Protein AF-0000000074739522 (afdb_homodimer)

Nearest PDB structures (foldseek):
  2hpv-assembly2_D  TM=8.134E-01  e=2.022E-13  Enterococcus faecalis
  3w78-assembly2_D  TM=8.156E-01  e=3.363E-12  Bacillus sp. B29
  6jxs-assembly1_A  TM=8.014E-01  e=1.495E-11  Bacillus smithii
  6jxs-assembly2_D  TM=8.134E-01  e=3.151E-11  Bacillus smithii
  6jxn-assembly1_A  TM=8.100E-01  e=7.892E-11  Bacillus smithii

Foldseek 3Di:
DDPFFAADDPDDDAAADQEEEEEEPDPDCPDLLNVLVVLQVVLLCVLCVPHHYHYDHLPPDPVSVVLLDDDVLLVVLRVCRRVVNHDPVSNVSLVSLLVLLSVLLRYLEYEYRAEDDPQAGPVSVVSNLVSRDTDHRQWHADPVGIAGPHGAQGAYEYRYQAPAPPPHHPHVVVVCVSCRNRRNNHYDYQHFYDCVPDVPVRNVSSNVCSNVSSVRNSPRSPPPPLLPLADLQFKLVNVLVNLVVVPQDPLLSVLCVVVRQTNVNLLPDDLVNCPDVVSVDDPVNSVSSVVVSVVSVVD/DDPFFAADDPDDDAAADQEEEEEEPDPDCPDLLNVLVVLQVVLLCVLCVPHHYHYDHLPPDPVSVVLLDDDVLLVVLRVCRRVVNHDPVSNVSLVSLLVLLSVLLRYQEYEYRAEDDPQAGPVSVVSNLVSRDTDHRQWHADPVGIAGPHGAQGAYEYRYQAPAPPPHHPHVVVCCVSCRNRRNNHYDYQHFYDCVPDVPVRNVSSNVCSNVSSVRNSPRSPPPPLQPLADLQFKLVNVLVNLVVVPQDPLLSVLCVVVRQTNVNLLPADLVNCPPVVSVDDPVNSVSSVVVSVVSVVD

InterPro domains:
  IPR003680 Flavodoxin-like fold [PF02525] (19-215)
  IPR029039 Flavoprotein-like superfamily [G3DSA:3.40.50.360] (18-219)
  IPR029039 Flavoprotein-like superfamily [SSF52218] (19-218)
  IPR050104 FMN-dependent NADH:quinone oxidoreductase, azoreductase type 1 [PTHR43741] (20-211)

pLDDT: mean 87.71, std 12.07, range [39.59, 98.8]

Organism: NCBI:txid2562239

Secondary structure (DSSP, 8-state):
--SS----SS--S----SEEEEEE-SS-TTSHHHHHHHHHHHHHHHH-TTSEEEEEETTT-HHHHHHT---HHHHHHHHHHHTT---HHHHHHHHHHHHHHHHHHT-SEEEEEE--BTTB--HHHHHHHHHH--BTTTEEEETTEEEETT-S--EEEEEESTTSS-S---HHHHHHHHHHHTT--EEEEEE---TTT-HHHHHHHHHHHHHHHHHHHHHHHHH--------TT--HHHHHHHHHHTT--HHHHHHHHHTT--HHHHHH--HHHHT-TTT---HHHHHHHHHHHHHHHT-/--SS----SS--S----SEEEEEE-SS-TTSHHHHHHHHHHHHHHHH-TTSEEEEEETTT-HHHHHHT---HHHHHHHHHHHTT---HHHHHHHHHHHHHHHHHHT-SEEEEEE--BTTB--HHHHHHHHHH--BTTTEEEETTEEEETT-S--EEEEEESTTSS-S---HHHHHHHHHHHTT--EEEEEE---TTT-HHHHHHHHHHHHHHHHHHHHHHHHHT-S-----TT--HHHHHHHHHHTT--HHHHHHHHHTT--HHHHHH--HHHHT-TTT---HHHHHHHHHHHHHHHT-

Sequence (598 aa):
MFSSELKFQTQGELCLGRHLLHVDASHGSESVIGQGALALFTEFAKLRPEVEVRHLRLWEDEELRARMEYSLRHVRAKMARMSQRGSEEDVQCFANIELLAAEIATARGLVISAPMWNYGVPWVLKQYFDAVLHPGLSFQEAEGGCRGLLGGGRPLVLLTSAGGGAQKDHLTPWVLDVGAMLGFDEPKVVAVAHLARDRDAALRSLEAAAAPAARHLAESGRSKEATEEPEPDCGYEELLPWLQSRGLGEEALDTLRAAKVGGEMFLGASAEDWENEELGLSEQEVRQLLRLQEEFRALMFSSELKFQTQGELCLGRHLLHVDASHGSESVIGQGALALFTEFAKLRPEVEVRHLRLWEDEELRARMEYSLRHVRAKMARMSQRGSEEDVQCFANIELLAAEIATARGLVISAPMWNYGVPWVLKQYFDAVLHPGLSFQEAEGGCRGLLGGGRPLVLLTSAGGGAQKDHLTPWVLDVGAMLGFDEPKVVAVAHLARDRDAALRSLEAAAAPAARHLAESGRSKEATEEPEPDCGYEELLPWLQSRGLGEEALDTLRAAKVGGEMFLGASAEDWENEELGLSEQEVRQLLRLQEEFRAL

Structure (mmCIF, N/CA/C/O backbone):
data_AF-0000000074739522-model_v1
#
loop_
_entity.id
_entity.type
_entity.pdbx_description
1 polymer 'Flavodoxin-like fold domain-containing protein'
#
loop_
_atom_site.group_PDB
_atom_site.id
_atom_site.type_symbol
_atom_site.label_atom_id
_atom_site.label_alt_id
_atom_site.label_comp_id
_atom_site.label_asym_id
_atom_site.label_entity_id
_atom_site.label_seq_id
_atom_site.pdbx_PDB_ins_code
_atom_site.Cartn_x
_atom_site.Cartn_y
_atom_site.Cartn_z
_atom_site.occupancy
_atom_site.B_iso_or_equiv
_atom_site.auth_seq_id
_atom_site.auth_comp_id
_atom_site.auth_asym_id
_atom_site.auth_atom_id
_atom_site.pdbx_PDB_model_num
ATOM 1 N N . MET A 1 1 ? 18.538 6.811 5.748 1 46.92 1 MET A N 1
ATOM 2 C CA . MET A 1 1 ? 18.315 8.252 5.822 1 46.92 1 MET A CA 1
ATOM 3 C C . MET A 1 1 ? 18.845 8.949 4.573 1 46.92 1 MET A C 1
ATOM 5 O O . MET A 1 1 ? 19.778 8.461 3.933 1 46.92 1 MET A O 1
ATOM 9 N N . PHE A 1 2 ? 18.046 9.793 4.047 1 59.61 2 PHE A N 1
ATOM 10 C CA . PHE A 1 2 ? 18.386 10.448 2.789 1 59.61 2 PHE A CA 1
ATOM 11 C C . PHE A 1 2 ? 19.481 11.487 2.999 1 59.61 2 PHE A C 1
ATOM 13 O O . PHE A 1 2 ? 19.523 12.152 4.036 1 59.61 2 PHE A O 1
ATOM 20 N N . SER A 1 3 ? 20.488 11.397 2.239 1 61.08 3 SER A N 1
ATOM 21 C CA . SER A 1 3 ? 21.611 12.326 2.314 1 61.08 3 SER A CA 1
ATOM 22 C C . SER A 1 3 ? 21.18 13.745 1.961 1 61.08 3 SER A C 1
ATOM 24 O O . SER A 1 3 ? 21.745 14.716 2.47 1 61.08 3 SER A O 1
ATOM 26 N N . SER A 1 4 ? 20.105 13.917 1.18 1 76.97 4 SER A N 1
ATOM 27 C CA . SER A 1 4 ? 19.618 15.218 0.735 1 76.97 4 SER A CA 1
ATOM 28 C C . SER A 1 4 ? 18.099 15.306 0.84 1 76.97 4 SER A C 1
ATOM 30 O O . SER A 1 4 ? 17.416 14.282 0.9 1 76.97 4 SER A O 1
ATOM 32 N N . GLU A 1 5 ? 17.693 16.54 1.056 1 84.18 5 GLU A N 1
ATOM 33 C CA . GLU A 1 5 ? 16.257 16.763 1.193 1 84.18 5 GLU A CA 1
ATOM 34 C C . GLU A 1 5 ? 15.741 17.715 0.117 1 84.18 5 GLU A C 1
ATOM 36 O O . GLU A 1 5 ? 16.488 18.559 -0.382 1 84.18 5 GLU A O 1
ATOM 41 N N . LEU A 1 6 ? 14.516 17.541 -0.202 1 87.27 6 LEU A N 1
ATOM 42 C CA . LEU A 1 6 ? 13.848 18.424 -1.152 1 87.27 6 LEU A CA 1
ATOM 43 C C . LEU A 1 6 ? 13.531 19.772 -0.512 1 87.27 6 LEU A C 1
ATOM 45 O O . LEU A 1 6 ? 13.523 19.894 0.715 1 87.27 6 LEU A O 1
ATOM 49 N N . LYS A 1 7 ? 13.361 20.762 -1.389 1 82.38 7 LYS A N 1
ATOM 50 C CA . LYS A 1 7 ? 12.871 22.067 -0.954 1 82.38 7 LYS A CA 1
ATOM 51 C C . LYS A 1 7 ? 11.658 22.5 -1.772 1 82.38 7 LYS A C 1
ATOM 53 O O . LYS A 1 7 ? 11.61 22.282 -2.984 1 82.38 7 LYS A O 1
ATOM 58 N N . PHE A 1 8 ? 10.749 23.122 -1.069 1 80.61 8 PHE A N 1
ATOM 59 C CA . PHE A 1 8 ? 9.616 23.699 -1.782 1 80.61 8 PHE A CA 1
ATOM 60 C C . PHE A 1 8 ? 10.079 24.777 -2.753 1 80.61 8 PHE A C 1
ATOM 62 O O . PHE A 1 8 ? 10.963 25.573 -2.43 1 80.61 8 PHE A O 1
ATOM 69 N N . GLN A 1 9 ? 9.531 24.782 -3.901 1 77.22 9 GLN A N 1
ATOM 70 C CA . GLN A 1 9 ? 9.903 25.808 -4.869 1 77.22 9 GLN A CA 1
ATOM 71 C C . GLN A 1 9 ? 8.931 26.983 -4.828 1 77.22 9 GLN A C 1
ATOM 73 O O . GLN A 1 9 ? 9.309 28.119 -5.118 1 77.22 9 GLN A O 1
ATOM 78 N N . THR A 1 10 ? 7.693 26.641 -4.624 1 66.89 10 THR A N 1
ATOM 79 C CA . THR A 1 10 ? 6.662 27.661 -4.774 1 66.89 10 THR A CA 1
ATOM 80 C C . THR A 1 10 ? 6.118 28.085 -3.413 1 66.89 10 THR A C 1
ATOM 82 O O . THR A 1 10 ? 5.313 29.014 -3.322 1 66.89 10 THR A O 1
ATOM 85 N N . GLN A 1 11 ? 6.645 27.315 -2.401 1 68.87 11 GLN A N 1
ATOM 86 C CA . GLN A 1 11 ? 6.063 27.597 -1.093 1 68.87 11 GLN A CA 1
ATOM 87 C C . GLN A 1 11 ? 7.105 28.177 -0.141 1 68.87 11 GLN A C 1
ATOM 89 O O . GLN A 1 11 ? 8.278 27.801 -0.193 1 68.87 11 GLN A O 1
ATOM 94 N N . GLY A 1 12 ? 6.813 29.217 0.41 1 66.65 12 GLY A N 1
ATOM 95 C CA . GLY A 1 12 ? 7.661 29.751 1.464 1 66.65 12 GLY A CA 1
ATOM 96 C C . GLY A 1 12 ? 7.704 28.87 2.698 1 66.65 12 GLY A C 1
ATOM 97 O O . GLY A 1 12 ? 7.555 27.65 2.602 1 66.65 12 GLY A O 1
ATOM 98 N N . GLU A 1 13 ? 8.002 29.349 3.835 1 71.63 13 GLU A N 1
ATOM 99 C CA . GLU A 1 13 ? 8.031 28.632 5.107 1 71.63 13 GLU A CA 1
ATOM 100 C C . GLU A 1 13 ? 6.648 28.104 5.474 1 71.63 13 GLU A C 1
ATOM 102 O O . GLU A 1 13 ? 5.656 28.832 5.39 1 71.63 13 GLU A O 1
ATOM 107 N N . LEU A 1 14 ? 6.626 26.9 5.762 1 84.73 14 LEU A N 1
ATOM 108 C CA . LEU A 1 14 ? 5.367 26.255 6.118 1 84.73 14 LEU A CA 1
ATOM 109 C C . LEU A 1 14 ? 4.943 26.634 7.533 1 84.73 14 LEU A C 1
ATOM 111 O O . LEU A 1 14 ? 5.787 26.793 8.417 1 84.73 14 LEU A O 1
ATOM 115 N N . CYS A 1 15 ? 3.692 26.904 7.706 1 85.23 15 CYS A N 1
ATOM 116 C CA . CYS A 1 15 ? 3.109 27.14 9.022 1 85.23 15 CYS A CA 1
ATOM 117 C C . CYS A 1 15 ? 1.896 26.247 9.249 1 85.23 15 CYS A C 1
ATOM 119 O O . CYS A 1 15 ? 1.277 25.777 8.292 1 85.23 15 CYS A O 1
ATOM 121 N N . LEU A 1 16 ? 1.691 26.039 10.515 1 87.91 16 LEU A N 1
ATOM 122 C CA . LEU A 1 16 ? 0.546 25.208 10.868 1 87.91 16 LEU A CA 1
ATOM 123 C C . LEU A 1 16 ? -0.759 25.864 10.429 1 87.91 16 LEU A C 1
ATOM 125 O O . LEU A 1 16 ? -0.98 27.049 10.687 1 87.91 16 LEU A O 1
ATOM 129 N N . GLY A 1 17 ? -1.541 25.116 9.692 1 85.31 17 GLY A N 1
ATOM 130 C CA . GLY A 1 17 ? -2.833 25.619 9.252 1 85.31 17 GLY A CA 1
ATOM 131 C C . GLY A 1 17 ? -3.935 25.408 10.272 1 85.31 17 GLY A C 1
ATOM 132 O O . GLY A 1 17 ? -3.677 24.951 11.388 1 85.31 17 GLY A O 1
ATOM 133 N N . ARG A 1 18 ? -5.124 25.835 9.902 1 86.56 18 ARG A N 1
ATOM 134 C CA . ARG A 1 18 ? -6.269 25.749 10.802 1 86.56 18 ARG A CA 1
ATOM 135 C C . ARG A 1 18 ? -7.221 24.638 10.373 1 86.56 18 ARG A C 1
ATOM 137 O O . ARG A 1 18 ? -8.3 24.481 10.948 1 86.56 18 ARG A O 1
ATOM 144 N N . HIS A 1 19 ? -6.774 23.885 9.471 1 93.54 19 HIS A N 1
ATOM 145 C CA . HIS A 1 19 ? -7.679 22.885 8.914 1 93.54 19 HIS A CA 1
ATOM 146 C C . HIS A 1 19 ? -7.377 21.498 9.472 1 93.54 19 HIS A C 1
ATOM 148 O O . HIS A 1 19 ? -6.243 21.215 9.862 1 93.54 19 HIS A O 1
ATOM 154 N N . LEU A 1 20 ? -8.416 20.752 9.547 1 96.89 20 LEU A N 1
ATOM 155 C CA . LEU A 1 20 ? -8.33 19.306 9.725 1 96.89 20 LEU A CA 1
ATOM 156 C C . LEU A 1 20 ? -8.368 18.59 8.379 1 96.89 20 LEU A C 1
ATOM 158 O O . LEU A 1 20 ? -9.188 18.919 7.519 1 96.89 20 LEU A O 1
ATOM 162 N N . LEU A 1 21 ? -7.451 17.683 8.168 1 98.43 21 LEU A N 1
ATOM 163 C CA . LEU A 1 21 ? -7.418 16.974 6.894 1 98.43 21 LEU A CA 1
ATOM 164 C C . LEU A 1 21 ? -8.003 15.573 7.037 1 98.43 21 LEU A C 1
ATOM 166 O O . LEU A 1 21 ? -7.615 14.822 7.934 1 98.43 21 LEU A O 1
ATOM 170 N N . HIS A 1 22 ? -8.973 15.271 6.26 1 98.73 22 HIS A N 1
ATOM 171 C CA . HIS A 1 22 ? -9.579 13.947 6.171 1 98.73 22 HIS A CA 1
ATOM 172 C C . HIS A 1 22 ? -9.172 13.24 4.883 1 98.73 22 HIS A C 1
ATOM 174 O O . HIS A 1 22 ? -9.564 13.656 3.79 1 98.73 22 HIS A O 1
ATOM 180 N N . VAL A 1 23 ? -8.354 12.251 4.989 1 98.78 23 VAL A N 1
ATOM 181 C CA . VAL A 1 23 ? -7.989 11.415 3.85 1 98.78 23 VAL A CA 1
ATOM 182 C C . VAL A 1 23 ? -8.898 10.189 3.796 1 98.78 23 VAL A C 1
ATOM 184 O O . VAL A 1 23 ? -8.757 9.268 4.604 1 98.78 23 VAL A O 1
ATOM 187 N N . ASP A 1 24 ? -9.756 10.177 2.819 1 98.41 24 ASP A N 1
ATOM 188 C CA . ASP A 1 24 ? -10.853 9.214 2.792 1 98.41 24 ASP A CA 1
ATOM 189 C C . ASP A 1 24 ? -10.62 8.145 1.727 1 98.41 24 ASP A C 1
ATOM 191 O O . ASP A 1 24 ? -10.752 8.413 0.531 1 98.41 24 ASP A O 1
ATOM 195 N N . ALA A 1 25 ? -10.285 6.956 2.175 1 98.1 25 ALA A N 1
ATOM 196 C CA . ALA A 1 25 ? -10.138 5.812 1.28 1 98.1 25 ALA A CA 1
ATOM 197 C C . ALA A 1 25 ? -11.28 4.817 1.47 1 98.1 25 ALA A C 1
ATOM 199 O O . ALA A 1 25 ? -11.157 3.645 1.107 1 98.1 25 ALA A O 1
ATOM 200 N N . SER A 1 26 ? -12.396 5.211 2.089 1 96.38 26 SER A N 1
ATOM 201 C CA . SER A 1 26 ? -13.553 4.344 2.286 1 96.38 26 SER A CA 1
ATOM 202 C C . SER A 1 26 ? -14.291 4.101 0.974 1 96.38 26 SER A C 1
ATOM 204 O O . SER A 1 26 ? -13.909 4.638 -0.068 1 96.38 26 SER A O 1
ATOM 206 N N . HIS A 1 27 ? -15.325 3.208 0.979 1 94.1 27 HIS A N 1
ATOM 207 C CA . HIS A 1 27 ? -16.117 2.888 -0.203 1 94.1 27 HIS A CA 1
ATOM 208 C C . HIS A 1 27 ? -17.25 3.891 -0.394 1 94.1 27 HIS A C 1
ATOM 210 O O . HIS A 1 27 ? -18.265 3.575 -1.02 1 94.1 27 HIS A O 1
ATOM 216 N N . GLY A 1 28 ? -17.134 5.058 0.264 1 91.7 28 GLY A N 1
ATOM 217 C CA . GLY A 1 28 ? -18.161 6.08 0.14 1 91.7 28 GLY A CA 1
ATOM 218 C C . GLY A 1 28 ? -18.955 6.285 1.416 1 91.7 28 GLY A C 1
ATOM 219 O O . GLY A 1 28 ? -18.751 5.573 2.402 1 91.7 28 GLY A O 1
ATOM 220 N N . SER A 1 29 ? -19.893 7.187 1.35 1 90.2 29 SER A N 1
ATOM 221 C CA . SER A 1 29 ? -20.603 7.659 2.534 1 90.2 29 SER A CA 1
ATOM 222 C C . SER A 1 29 ? -21.554 6.594 3.07 1 90.2 29 SER A C 1
ATOM 224 O O . SER A 1 29 ? -21.956 6.642 4.234 1 90.2 29 SER A O 1
ATOM 226 N N . GLU A 1 30 ? -21.843 5.63 2.249 1 89.14 30 GLU A N 1
ATOM 227 C CA . GLU A 1 30 ? -22.797 4.612 2.679 1 89.14 30 GLU A CA 1
ATOM 228 C C . GLU A 1 30 ? -22.083 3.403 3.276 1 89.14 30 GLU A C 1
ATOM 230 O O . GLU A 1 30 ? -22.717 2.544 3.893 1 89.14 30 GLU A O 1
ATOM 235 N N . SER A 1 31 ? -20.803 3.327 3.049 1 90.99 31 SER A N 1
ATOM 236 C CA . SER A 1 31 ? -20.044 2.23 3.639 1 90.99 31 SER A CA 1
ATOM 237 C C . SER A 1 31 ? -19.961 2.367 5.155 1 90.99 31 SER A C 1
ATOM 239 O O . SER A 1 31 ? -20.197 3.448 5.7 1 90.99 31 SER A O 1
ATOM 241 N N . VAL A 1 32 ? -19.663 1.327 5.838 1 91.55 32 VAL A N 1
ATOM 242 C CA . VAL A 1 32 ? -19.567 1.336 7.294 1 91.55 32 VAL A CA 1
ATOM 243 C C . VAL A 1 32 ? -18.513 2.349 7.737 1 91.55 32 VAL A C 1
ATOM 245 O O . VAL A 1 32 ? -18.767 3.173 8.619 1 91.55 32 VAL A O 1
ATOM 248 N N . ILE A 1 33 ? -17.363 2.334 7.118 1 93.51 33 ILE A N 1
ATOM 249 C CA . ILE A 1 33 ? -16.281 3.251 7.457 1 93.51 33 ILE A CA 1
ATOM 250 C C . ILE A 1 33 ? -16.69 4.681 7.115 1 93.51 33 ILE A C 1
ATOM 252 O O . ILE A 1 33 ? -16.419 5.611 7.88 1 93.51 33 ILE A O 1
ATOM 256 N N . GLY A 1 34 ? -17.356 4.867 5.955 1 94.56 34 GLY A N 1
ATOM 257 C CA . GLY A 1 34 ? -17.869 6.176 5.586 1 94.56 34 GLY A CA 1
ATOM 258 C C . GLY A 1 34 ? -18.864 6.731 6.587 1 94.56 34 GLY A C 1
ATOM 259 O O . GLY A 1 34 ? -18.822 7.917 6.921 1 94.56 34 GLY A O 1
ATOM 260 N N . GLN A 1 35 ? -19.71 5.898 7.076 1 94.04 35 GLN A N 1
ATOM 261 C CA . GLN A 1 35 ? -20.695 6.312 8.07 1 94.04 35 GLN A CA 1
ATOM 262 C C . GLN A 1 35 ? -20.026 6.663 9.395 1 94.04 35 GLN A C 1
ATOM 264 O O . GLN A 1 35 ? -20.465 7.577 10.096 1 94.04 35 GLN A O 1
ATOM 269 N N . GLY A 1 36 ? -19.017 5.892 9.707 1 94.55 36 GLY A N 1
ATOM 270 C CA . GLY A 1 36 ? -18.24 6.238 10.887 1 94.55 36 GLY A CA 1
ATOM 271 C C . GLY A 1 36 ? -17.606 7.614 10.801 1 94.55 36 GLY A C 1
ATOM 272 O O . GLY A 1 36 ? -17.622 8.372 11.773 1 94.55 36 GLY A O 1
ATOM 273 N N . ALA A 1 37 ? -17.099 7.911 9.654 1 96.74 37 ALA A N 1
ATOM 274 C CA . ALA A 1 37 ? -16.506 9.228 9.437 1 96.74 37 ALA A CA 1
ATOM 275 C C . ALA A 1 37 ? -17.554 10.33 9.567 1 96.74 37 ALA A C 1
ATOM 277 O O . ALA A 1 37 ? -17.305 11.361 10.196 1 96.74 37 ALA A O 1
ATOM 278 N N . LEU A 1 38 ? -18.697 10.107 8.976 1 96.16 38 LEU A N 1
ATOM 279 C CA . LEU A 1 38 ? -19.78 11.081 9.059 1 96.16 38 LEU A CA 1
ATOM 280 C C . LEU A 1 38 ? -20.163 11.347 10.511 1 96.16 38 LEU A C 1
ATOM 282 O O . LEU A 1 38 ? -20.343 12.5 10.908 1 96.16 38 LEU A O 1
ATOM 286 N N . ALA A 1 39 ? -20.264 10.282 11.297 1 96.63 39 ALA A N 1
ATOM 287 C CA . ALA A 1 39 ? -20.587 10.419 12.715 1 96.63 39 ALA A CA 1
ATOM 288 C C . ALA A 1 39 ? -19.511 11.214 13.448 1 96.63 39 ALA A C 1
ATOM 290 O O . ALA A 1 39 ? -19.821 12.097 14.251 1 96.63 39 ALA A O 1
ATOM 291 N N . LEU A 1 40 ? -18.275 10.896 13.17 1 97.6 40 LEU A N 1
ATOM 292 C CA . LEU A 1 40 ? -17.145 11.587 13.781 1 97.6 40 LEU A CA 1
ATOM 293 C C . LEU A 1 40 ? -17.2 13.083 13.488 1 97.6 40 LEU A C 1
ATOM 295 O O . LEU A 1 40 ? -17.085 13.903 14.401 1 97.6 40 LEU A O 1
ATOM 299 N N . PHE A 1 41 ? -17.4 13.457 12.253 1 97.52 41 PHE A N 1
ATOM 300 C CA . PHE A 1 41 ? -17.33 14.86 11.861 1 97.52 41 PHE A CA 1
ATOM 301 C C . PHE A 1 41 ? -18.566 15.616 12.333 1 97.52 41 PHE A C 1
ATOM 303 O O . PHE A 1 41 ? -18.506 16.822 12.58 1 97.52 41 PHE A O 1
ATOM 310 N N . THR A 1 42 ? -19.701 14.881 12.452 1 97.07 42 THR A N 1
ATOM 311 C CA . THR A 1 42 ? -20.879 15.487 13.064 1 97.07 42 THR A CA 1
ATOM 312 C C . THR A 1 42 ? -20.591 15.891 14.507 1 97.07 42 THR A C 1
ATOM 314 O O . THR A 1 42 ? -20.9 17.012 14.917 1 97.07 42 THR A O 1
ATOM 317 N N . GLU A 1 43 ? -19.979 15.017 15.271 1 97.19 43 GLU A N 1
ATOM 318 C CA . GLU A 1 43 ? -19.614 15.309 16.654 1 97.19 43 GLU A CA 1
ATOM 319 C C . GLU A 1 43 ? -18.542 16.393 16.724 1 97.19 43 GLU A C 1
ATOM 321 O O . GLU A 1 43 ? -18.597 17.273 17.586 1 97.19 43 GLU A O 1
ATOM 326 N N . PHE A 1 44 ? -17.558 16.351 15.845 1 97.11 44 PHE A N 1
ATOM 327 C CA . PHE A 1 44 ? -16.461 17.311 15.838 1 97.11 44 PHE A CA 1
ATOM 328 C C . PHE A 1 44 ? -16.975 18.719 15.561 1 97.11 44 PHE A C 1
ATOM 330 O O . PHE A 1 44 ? -16.504 19.686 16.163 1 97.11 44 PHE A O 1
ATOM 337 N N . ALA A 1 45 ? -17.904 18.851 14.646 1 96.11 45 ALA A N 1
ATOM 338 C CA . ALA A 1 45 ? -18.468 20.143 14.264 1 96.11 45 ALA A CA 1
ATOM 339 C C . ALA A 1 45 ? -19.145 20.82 15.452 1 96.11 45 ALA A C 1
ATOM 341 O O . ALA A 1 45 ? -19.204 22.05 15.523 1 96.11 45 ALA A O 1
ATOM 342 N N . LYS A 1 46 ? -19.607 20.032 16.403 1 95.76 46 LYS A N 1
ATOM 343 C CA . LYS A 1 46 ? -20.207 20.58 17.616 1 95.76 46 LYS A CA 1
ATOM 344 C C . LYS A 1 46 ? -19.142 21.164 18.54 1 95.76 46 LYS A C 1
ATOM 346 O O . LYS A 1 46 ? -19.395 22.142 19.246 1 95.76 46 LYS A O 1
ATOM 351 N N . LEU A 1 47 ? -18.016 20.565 18.523 1 93.45 47 LEU A N 1
ATOM 352 C CA . LEU A 1 47 ? -16.949 20.934 19.446 1 93.45 47 LEU A CA 1
ATOM 353 C C . LEU A 1 47 ? -16.127 22.094 18.893 1 93.45 47 LEU A C 1
ATOM 355 O O . LEU A 1 47 ? -15.708 22.977 19.643 1 93.45 47 LEU A O 1
ATOM 359 N N . ARG A 1 48 ? -15.858 22.032 17.593 1 93.1 48 ARG A N 1
ATOM 360 C CA . ARG A 1 48 ? -15.015 23.031 16.945 1 93.1 48 ARG A CA 1
ATOM 361 C C . ARG A 1 48 ? -15.629 23.496 15.629 1 93.1 48 ARG A C 1
ATOM 363 O O . ARG A 1 48 ? -15.081 23.237 14.556 1 93.1 48 ARG A O 1
ATOM 370 N N . PRO A 1 49 ? -16.664 24.258 15.661 1 92.3 49 PRO A N 1
ATOM 371 C CA . PRO A 1 49 ? -17.363 24.696 14.451 1 92.3 49 PRO A CA 1
ATOM 372 C C . PRO A 1 49 ? -16.513 25.619 13.58 1 92.3 49 PRO A C 1
ATOM 374 O O . PRO A 1 49 ? -16.791 25.779 12.389 1 92.3 49 PRO A O 1
ATOM 377 N N . GLU A 1 50 ? -15.438 26.175 14.118 1 90.3 50 GLU A N 1
ATOM 378 C CA . GLU A 1 50 ? -14.622 27.157 13.41 1 90.3 50 GLU A CA 1
ATOM 379 C C . GLU A 1 50 ? -13.55 26.476 12.564 1 90.3 50 GLU A C 1
ATOM 381 O O . GLU A 1 50 ? -12.936 27.11 11.702 1 90.3 50 GLU A O 1
ATOM 386 N N . VAL A 1 51 ? -13.311 25.23 12.833 1 92.08 51 VAL A N 1
ATOM 387 C CA . VAL A 1 51 ? -12.24 24.523 12.137 1 92.08 51 VAL A CA 1
ATOM 388 C C . VAL A 1 51 ? -12.767 23.951 10.823 1 92.08 51 VAL A C 1
ATOM 390 O O . VAL A 1 51 ? -13.793 23.267 10.804 1 92.08 51 VAL A O 1
ATOM 393 N N . GLU A 1 52 ? -12.116 24.24 9.813 1 94.45 52 GLU A N 1
ATOM 394 C CA . GLU A 1 52 ? -12.468 23.714 8.498 1 94.45 52 GLU A CA 1
ATOM 395 C C . GLU A 1 52 ? -11.96 22.286 8.32 1 94.45 52 GLU A C 1
ATOM 397 O O . GLU A 1 52 ? -10.804 21.99 8.631 1 94.45 52 GLU A O 1
ATOM 402 N N . VAL A 1 53 ? -12.837 21.456 7.838 1 97.18 53 VAL A N 1
ATOM 403 C CA . VAL A 1 53 ? -12.432 20.097 7.492 1 97.18 53 VAL A CA 1
ATOM 404 C C . VAL A 1 53 ? -12.26 19.979 5.979 1 97.18 53 VAL A C 1
ATOM 406 O O . VAL A 1 53 ? -13.194 20.247 5.219 1 97.18 53 VAL A O 1
ATOM 409 N N . ARG A 1 54 ? -11.126 19.659 5.536 1 97.61 54 ARG A N 1
ATOM 410 C CA . ARG A 1 54 ? -10.863 19.405 4.123 1 97.61 54 ARG A CA 1
ATOM 411 C C . ARG A 1 54 ? -10.888 17.91 3.822 1 97.61 54 ARG A C 1
ATOM 413 O O . ARG A 1 54 ? -10.101 17.145 4.383 1 97.61 54 ARG A O 1
ATOM 420 N N . HIS A 1 55 ? -11.809 17.564 2.984 1 97.63 55 HIS A N 1
ATOM 421 C CA . HIS A 1 55 ? -12.002 16.158 2.65 1 97.63 55 HIS A CA 1
ATOM 422 C C . HIS A 1 55 ? -11.289 15.797 1.351 1 97.63 55 HIS A C 1
ATOM 424 O O . HIS A 1 55 ? -11.561 16.39 0.304 1 97.63 55 HIS A O 1
ATOM 430 N N . LEU A 1 56 ? -10.354 14.922 1.404 1 98.17 56 LEU A N 1
ATOM 431 C CA . LEU A 1 56 ? -9.747 14.322 0.221 1 98.17 56 LEU A CA 1
ATOM 432 C C . LEU A 1 56 ? -10.37 12.963 -0.079 1 98.17 56 LEU A C 1
ATOM 434 O O . LEU A 1 56 ? -10.065 11.973 0.591 1 98.17 56 LEU A O 1
ATOM 438 N N . ARG A 1 57 ? -11.228 12.935 -1.019 1 97.46 57 ARG A N 1
ATOM 439 C CA . ARG A 1 57 ? -11.889 11.698 -1.422 1 97.46 57 ARG A CA 1
ATOM 440 C C . ARG A 1 57 ? -11.083 10.969 -2.492 1 97.46 57 ARG A C 1
ATOM 442 O O . ARG A 1 57 ? -11.191 11.282 -3.679 1 97.46 57 ARG A O 1
ATOM 449 N N . LEU A 1 58 ? -10.387 9.932 -2.17 1 98.05 58 LEU A N 1
ATOM 450 C CA . LEU A 1 58 ? -9.321 9.375 -2.995 1 98.05 58 LEU A CA 1
ATOM 451 C C . LEU A 1 58 ? -9.895 8.625 -4.192 1 98.05 58 LEU A C 1
ATOM 453 O O . LEU A 1 58 ? -9.237 8.503 -5.228 1 98.05 58 LEU A O 1
ATOM 457 N N . TRP A 1 59 ? -11.095 8.098 -4.054 1 97.04 59 TRP A N 1
ATOM 458 C CA . TRP A 1 59 ? -11.674 7.318 -5.143 1 97.04 59 TRP A CA 1
ATOM 459 C C . TRP A 1 59 ? -12.465 8.211 -6.093 1 97.04 59 TRP A C 1
ATOM 461 O O . TRP A 1 59 ? -12.398 8.044 -7.313 1 97.04 59 TRP A O 1
ATOM 471 N N . GLU A 1 60 ? -13.171 9.178 -5.574 1 92.89 60 GLU A N 1
ATOM 472 C CA . GLU A 1 60 ? -14.237 9.847 -6.314 1 92.89 60 GLU A CA 1
ATOM 473 C C . GLU A 1 60 ? -13.75 11.161 -6.917 1 92.89 60 GLU A C 1
ATOM 475 O O . GLU A 1 60 ? -14.352 11.679 -7.859 1 92.89 60 GLU A O 1
ATOM 480 N N . ASP A 1 61 ? -12.707 11.681 -6.379 1 95.49 61 ASP A N 1
ATOM 481 C CA . ASP A 1 61 ? -12.2 12.976 -6.82 1 95.49 61 ASP A CA 1
ATOM 482 C C . ASP A 1 61 ? -11.172 12.812 -7.937 1 95.49 61 ASP A C 1
ATOM 484 O O . ASP A 1 61 ? -9.985 12.616 -7.671 1 95.49 61 ASP A O 1
ATOM 488 N N . GLU A 1 62 ? -11.566 13.026 -9.123 1 94.25 62 GLU A N 1
ATOM 489 C CA . GLU A 1 62 ? -10.72 12.8 -10.291 1 94.25 62 GLU A CA 1
ATOM 490 C C . GLU A 1 62 ? -9.573 13.805 -10.344 1 94.25 62 GLU A C 1
ATOM 492 O O . GLU A 1 62 ? -8.466 13.469 -10.771 1 94.25 62 GLU A O 1
ATOM 497 N N . GLU A 1 63 ? -9.879 14.989 -9.977 1 96.48 63 GLU A N 1
ATOM 498 C CA . GLU A 1 63 ? -8.826 16 -9.952 1 96.48 63 GLU A CA 1
ATOM 499 C C . GLU A 1 63 ? -7.746 15.646 -8.934 1 96.48 63 GLU A C 1
ATOM 501 O O . GLU A 1 63 ? -6.553 15.776 -9.216 1 96.48 63 GLU A O 1
ATOM 506 N N . LEU A 1 64 ? -8.177 15.221 -7.808 1 97.47 64 LEU A N 1
ATOM 507 C CA . LEU A 1 64 ? -7.225 14.787 -6.791 1 97.47 64 LEU A CA 1
ATOM 508 C C . LEU A 1 64 ? -6.389 13.615 -7.294 1 97.47 64 LEU A C 1
ATOM 510 O O . LEU A 1 64 ? -5.171 13.588 -7.102 1 97.47 64 LEU A O 1
ATOM 514 N N . ARG A 1 65 ? -6.999 12.686 -7.96 1 95.93 65 ARG A N 1
ATOM 515 C CA . ARG A 1 65 ? -6.308 11.511 -8.482 1 95.93 65 ARG A CA 1
ATOM 516 C C . ARG A 1 65 ? -5.228 11.911 -9.481 1 95.93 65 ARG A C 1
ATOM 518 O O . ARG A 1 65 ? -4.138 11.335 -9.488 1 95.93 65 ARG A O 1
ATOM 525 N N . ALA A 1 66 ? -5.566 12.844 -10.235 1 95.91 66 ALA A N 1
ATOM 526 C CA . ALA A 1 66 ? -4.587 13.343 -11.198 1 95.91 66 ALA A CA 1
ATOM 527 C C . ALA A 1 66 ? -3.414 14.014 -10.49 1 95.91 66 ALA A C 1
ATOM 529 O O . ALA A 1 66 ? -2.257 13.821 -10.871 1 95.91 66 ALA A O 1
ATOM 530 N N . ARG A 1 67 ? -3.693 14.712 -9.456 1 96.34 67 ARG A N 1
ATOM 531 C CA . ARG A 1 67 ? -2.666 15.451 -8.728 1 96.34 67 ARG A CA 1
ATOM 532 C C . ARG A 1 67 ? -1.763 14.504 -7.945 1 96.34 67 ARG A C 1
ATOM 534 O O . ARG A 1 67 ? -0.603 14.825 -7.677 1 96.34 67 ARG A O 1
ATOM 541 N N . MET A 1 68 ? -2.301 13.361 -7.577 1 96.42 68 MET A N 1
ATOM 542 C CA . MET A 1 68 ? -1.506 12.481 -6.726 1 96.42 68 MET A CA 1
ATOM 543 C C . MET A 1 68 ? -0.765 11.441 -7.56 1 96.42 68 MET A C 1
ATOM 545 O O . MET A 1 68 ? -0.211 10.483 -7.016 1 96.42 68 MET A O 1
ATOM 549 N N . GLU A 1 69 ? -0.826 11.591 -8.895 1 95.45 69 GLU A N 1
ATOM 550 C CA . GLU A 1 69 ? -0.028 10.7 -9.732 1 95.45 69 GLU A CA 1
ATOM 551 C C . GLU A 1 69 ? 1.427 10.666 -9.273 1 95.45 69 GLU A C 1
ATOM 553 O O . GLU A 1 69 ? 2.034 11.714 -9.041 1 95.45 69 GLU A O 1
ATOM 558 N N . TYR A 1 70 ? 2.005 9.511 -9.171 1 96.85 70 TYR A N 1
ATOM 559 C CA . TYR A 1 70 ? 3.381 9.325 -8.727 1 96.85 70 TYR A CA 1
ATOM 560 C C . TYR A 1 70 ? 4.004 8.095 -9.376 1 96.85 70 TYR A C 1
ATOM 562 O O . TYR A 1 70 ? 3.686 6.962 -9.006 1 96.85 70 TYR A O 1
ATOM 570 N N . SER A 1 71 ? 4.881 8.295 -10.303 1 96.11 71 SER A N 1
ATOM 571 C CA . SER A 1 71 ? 5.527 7.245 -11.084 1 96.11 71 SER A CA 1
ATOM 572 C C . SER A 1 71 ? 7.046 7.355 -11.008 1 96.11 71 SER A C 1
ATOM 574 O O . SER A 1 71 ? 7.578 8.159 -10.239 1 96.11 71 SER A O 1
ATOM 576 N N . LEU A 1 72 ? 7.727 6.526 -11.76 1 96 72 LEU A N 1
ATOM 577 C CA . LEU A 1 72 ? 9.185 6.572 -11.792 1 96 72 LEU A CA 1
ATOM 578 C C . LEU A 1 72 ? 9.675 7.902 -12.355 1 96 72 LEU A C 1
ATOM 580 O O . LEU A 1 72 ? 10.783 8.343 -12.041 1 96 72 LEU A O 1
ATOM 584 N N . ARG A 1 73 ? 8.794 8.512 -13.179 1 95.16 73 ARG A N 1
ATOM 585 C CA . ARG A 1 73 ? 9.124 9.854 -13.647 1 95.16 73 ARG A CA 1
ATOM 586 C C . ARG A 1 73 ? 9.269 10.821 -12.477 1 95.16 73 ARG A C 1
ATOM 588 O O . ARG A 1 73 ? 10.203 11.626 -12.441 1 95.16 73 ARG A O 1
ATOM 595 N N . HIS A 1 74 ? 8.371 10.715 -11.547 1 96.28 74 HIS A N 1
ATOM 596 C CA . HIS A 1 74 ? 8.414 11.56 -10.36 1 96.28 74 HIS A CA 1
ATOM 597 C C . HIS A 1 74 ? 9.608 11.211 -9.478 1 96.28 74 HIS A C 1
ATOM 599 O O . HIS A 1 74 ? 10.247 12.1 -8.911 1 96.28 74 HIS A O 1
ATOM 605 N N . VAL A 1 75 ? 9.889 9.933 -9.369 1 94.8 75 VAL A N 1
ATOM 606 C CA . VAL A 1 75 ? 11.043 9.487 -8.594 1 94.8 75 VAL A CA 1
ATOM 607 C C . VAL A 1 75 ? 12.321 10.08 -9.183 1 94.8 75 VAL A C 1
ATOM 609 O O . VAL A 1 75 ? 13.165 10.602 -8.451 1 94.8 75 VAL A O 1
ATOM 612 N N . ARG A 1 76 ? 12.435 10.005 -10.467 1 92.62 76 ARG A N 1
ATOM 613 C CA . ARG A 1 76 ? 13.611 10.546 -11.14 1 92.62 76 ARG A CA 1
ATOM 614 C C . ARG A 1 76 ? 13.712 12.054 -10.94 1 92.62 76 ARG A C 1
ATOM 616 O O . ARG A 1 76 ? 14.796 12.581 -10.682 1 92.62 76 ARG A O 1
ATOM 623 N N . ALA A 1 77 ? 12.585 12.687 -11.096 1 93.7 77 ALA A N 1
ATOM 624 C CA . ALA A 1 77 ? 12.554 14.131 -10.88 1 93.7 77 ALA A CA 1
ATOM 625 C C . ALA A 1 77 ? 12.984 14.482 -9.458 1 93.7 77 ALA A C 1
ATOM 627 O O . ALA A 1 77 ? 13.749 15.427 -9.25 1 93.7 77 ALA A O 1
ATOM 628 N N . LYS A 1 78 ? 12.493 13.748 -8.523 1 93.11 78 LYS A N 1
ATOM 629 C CA . LYS A 1 78 ? 12.856 13.93 -7.121 1 93.11 78 LYS A CA 1
ATOM 630 C C . LYS A 1 78 ? 14.361 13.779 -6.919 1 93.11 78 LYS A C 1
ATOM 632 O O . LYS A 1 78 ? 14.994 14.618 -6.274 1 93.11 78 LYS A O 1
ATOM 637 N N . MET A 1 79 ? 14.876 12.717 -7.435 1 89.77 79 MET A N 1
ATOM 638 C CA . MET A 1 79 ? 16.302 12.442 -7.283 1 89.77 79 MET A CA 1
ATOM 639 C C . MET A 1 79 ? 17.14 13.541 -7.929 1 89.77 79 MET A C 1
ATOM 641 O O . MET A 1 79 ? 18.169 13.944 -7.384 1 89.77 79 MET A O 1
ATOM 645 N N . ALA A 1 80 ? 16.686 13.974 -9.05 1 91.54 80 ALA A N 1
ATOM 646 C CA . ALA A 1 80 ? 17.382 15.063 -9.731 1 91.54 80 ALA A CA 1
ATOM 647 C C . ALA A 1 80 ? 17.367 16.336 -8.89 1 91.54 80 ALA A C 1
ATOM 649 O O . ALA A 1 80 ? 18.389 17.013 -8.759 1 91.54 80 ALA A O 1
ATOM 650 N N . ARG A 1 81 ? 16.291 16.582 -8.334 1 89.89 81 ARG A N 1
ATOM 651 C CA . ARG A 1 81 ? 16.148 17.785 -7.52 1 89.89 81 ARG A CA 1
ATOM 652 C C . ARG A 1 81 ? 16.972 17.682 -6.241 1 89.89 81 ARG A C 1
ATOM 654 O O . ARG A 1 81 ? 17.59 18.659 -5.814 1 89.89 81 ARG A O 1
ATOM 661 N N . MET A 1 82 ? 16.996 16.555 -5.697 1 87.84 82 MET A N 1
ATOM 662 C CA . MET A 1 82 ? 17.742 16.328 -4.463 1 87.84 82 MET A CA 1
ATOM 663 C C . MET A 1 82 ? 19.244 16.431 -4.708 1 87.84 82 MET A C 1
ATOM 665 O O . MET A 1 82 ? 20.001 16.792 -3.805 1 87.84 82 MET A O 1
ATOM 669 N N . SER A 1 83 ? 19.641 16.084 -5.895 1 85.92 83 SER A N 1
ATOM 670 C CA . SER A 1 83 ? 21.056 16.166 -6.242 1 85.92 83 SER A CA 1
ATOM 671 C C . SER A 1 83 ? 21.408 17.537 -6.808 1 85.92 83 SER A C 1
ATOM 673 O O . SER A 1 83 ? 22.501 17.731 -7.346 1 85.92 83 SER A O 1
ATOM 675 N N . GLN A 1 84 ? 20.49 18.476 -6.801 1 81.88 84 GLN A N 1
ATOM 676 C CA . GLN A 1 84 ? 20.655 19.847 -7.273 1 81.88 84 GLN A CA 1
ATOM 677 C C . GLN A 1 84 ? 20.902 19.885 -8.779 1 81.88 84 GLN A C 1
ATOM 679 O O . GLN A 1 84 ? 21.657 20.727 -9.268 1 81.88 84 GLN A O 1
ATOM 684 N N . ARG A 1 85 ? 20.43 19.034 -9.428 1 83.83 85 ARG A N 1
ATOM 685 C CA . ARG A 1 85 ? 20.547 18.963 -10.881 1 83.83 85 ARG A CA 1
ATOM 686 C C . ARG A 1 85 ? 19.174 19.013 -11.544 1 83.83 85 ARG A C 1
ATOM 688 O O . ARG A 1 85 ? 19.026 18.633 -12.707 1 83.83 85 ARG A O 1
ATOM 695 N N . GLY A 1 86 ? 18.247 19.432 -10.806 1 84.81 86 GLY A N 1
ATOM 696 C CA . GLY A 1 86 ? 16.889 19.401 -11.326 1 84.81 86 GLY A CA 1
ATOM 697 C C . GLY A 1 86 ? 16.627 20.466 -12.374 1 84.81 86 GLY A C 1
ATOM 698 O O . GLY A 1 86 ? 17.074 21.607 -12.233 1 84.81 86 GLY A O 1
ATOM 699 N N . SER A 1 87 ? 16.001 20.098 -13.437 1 91.62 87 SER A N 1
ATOM 700 C CA . SER A 1 87 ? 15.568 21.003 -14.496 1 91.62 87 SER A CA 1
ATOM 701 C C . SER A 1 87 ? 14.218 21.633 -14.167 1 91.62 87 SER A C 1
ATOM 703 O O . SER A 1 87 ? 13.595 21.289 -13.161 1 91.62 87 SER A O 1
ATOM 705 N N . GLU A 1 88 ? 13.811 22.534 -14.982 1 91.33 88 GLU A N 1
ATOM 706 C CA . GLU A 1 88 ? 12.485 23.13 -14.85 1 91.33 88 GLU A CA 1
ATOM 707 C C . GLU A 1 88 ? 11.389 22.083 -15.026 1 91.33 88 GLU A C 1
ATOM 709 O O . GLU A 1 88 ? 10.345 22.154 -14.374 1 91.33 88 GLU A O 1
ATOM 714 N N . GLU A 1 89 ? 11.665 21.185 -15.876 1 93.42 89 GLU A N 1
ATOM 715 C CA . GLU A 1 89 ? 10.719 20.095 -16.092 1 93.42 89 GLU A CA 1
ATOM 716 C C . GLU A 1 89 ? 10.554 19.249 -14.833 1 93.42 89 GLU A C 1
ATOM 718 O O . GLU A 1 89 ? 9.452 18.788 -14.528 1 93.42 89 GLU A O 1
ATOM 723 N N . ASP A 1 90 ? 11.631 19.009 -14.115 1 92.67 90 ASP A N 1
ATOM 724 C CA . ASP A 1 90 ? 11.579 18.258 -12.864 1 92.67 90 ASP A CA 1
ATOM 725 C C . ASP A 1 90 ? 10.734 18.986 -11.821 1 92.67 90 ASP A C 1
ATOM 727 O O . ASP A 1 90 ? 9.97 18.358 -11.086 1 92.67 90 ASP A O 1
ATOM 731 N N . VAL A 1 91 ? 10.888 20.279 -11.861 1 90.5 91 VAL A N 1
ATOM 732 C CA . VAL A 1 91 ? 10.135 21.103 -10.921 1 90.5 91 VAL A CA 1
ATOM 733 C C . VAL A 1 91 ? 8.646 21.035 -11.251 1 90.5 91 VAL A C 1
ATOM 735 O O . VAL A 1 91 ? 7.814 20.849 -10.36 1 90.5 91 VAL A O 1
ATOM 738 N N . GLN A 1 92 ? 8.33 21.137 -12.458 1 92.52 92 GLN A N 1
ATOM 739 C CA . GLN A 1 92 ? 6.942 21.094 -12.903 1 92.52 92 GLN A CA 1
ATOM 740 C C . GLN A 1 92 ? 6.316 19.73 -12.625 1 92.52 92 GLN A C 1
ATOM 742 O O . GLN A 1 92 ? 5.138 19.642 -12.271 1 92.52 92 GLN A O 1
ATOM 747 N N . CYS A 1 93 ? 7.126 18.727 -12.75 1 92.63 93 CYS A N 1
ATOM 748 C CA . CYS A 1 93 ? 6.679 17.36 -12.51 1 92.63 93 CYS A CA 1
ATOM 749 C C . CYS A 1 93 ? 6.241 17.176 -11.061 1 92.63 93 CYS A C 1
ATOM 751 O O . CYS A 1 93 ? 5.32 16.408 -10.78 1 92.63 93 CYS A O 1
ATOM 753 N N . PHE A 1 94 ? 6.783 17.988 -10.175 1 92.37 94 PHE A N 1
ATOM 754 C CA . PHE A 1 94 ? 6.565 17.786 -8.748 1 92.37 94 PHE A CA 1
ATOM 755 C C . PHE A 1 94 ? 5.623 18.845 -8.189 1 92.37 94 PHE A C 1
ATOM 757 O O . PHE A 1 94 ? 5.314 18.841 -6.995 1 92.37 94 PHE A O 1
ATOM 764 N N . ALA A 1 95 ? 5.143 19.731 -8.97 1 92.49 95 ALA A N 1
ATOM 765 C CA . ALA A 1 95 ? 4.374 20.887 -8.517 1 92.49 95 ALA A CA 1
ATOM 766 C C . ALA A 1 95 ? 3.125 20.452 -7.756 1 92.49 95 ALA A C 1
ATOM 768 O O . ALA A 1 95 ? 2.845 20.959 -6.667 1 92.49 95 ALA A O 1
ATOM 769 N N . ASN A 1 96 ? 2.385 19.529 -8.346 1 94.74 96 ASN A N 1
ATOM 770 C CA . ASN A 1 96 ? 1.173 19.041 -7.695 1 94.74 96 ASN A CA 1
ATOM 771 C C . ASN A 1 96 ? 1.491 18.317 -6.39 1 94.74 96 ASN A C 1
ATOM 773 O O . ASN A 1 96 ? 0.751 18.438 -5.412 1 94.74 96 ASN A O 1
ATOM 777 N N . ILE A 1 97 ? 2.586 17.578 -6.386 1 95.63 97 ILE A N 1
ATOM 778 C CA . ILE A 1 97 ? 3.015 16.839 -5.204 1 95.63 97 ILE A CA 1
ATOM 779 C C . ILE A 1 97 ? 3.374 17.815 -4.087 1 95.63 97 ILE A C 1
ATOM 781 O O . ILE A 1 97 ? 3.018 17.598 -2.926 1 95.63 97 ILE A O 1
ATOM 785 N N . GLU A 1 98 ? 4 18.907 -4.426 1 94.27 98 GLU A N 1
ATOM 786 C CA . GLU A 1 98 ? 4.355 19.913 -3.43 1 94.27 98 GLU A CA 1
ATOM 787 C C . GLU A 1 98 ? 3.111 20.499 -2.768 1 94.27 98 GLU A C 1
ATOM 789 O O . GLU A 1 98 ? 3.089 20.711 -1.554 1 94.27 98 GLU A O 1
ATOM 794 N N . LEU A 1 99 ? 2.146 20.734 -3.615 1 94.6 99 LEU A N 1
ATOM 795 C CA . LEU A 1 99 ? 0.908 21.302 -3.093 1 94.6 99 LEU A CA 1
ATOM 796 C C . LEU A 1 99 ? 0.227 20.332 -2.134 1 94.6 99 LEU A C 1
ATOM 798 O O . LEU A 1 99 ? -0.217 20.729 -1.054 1 94.6 99 LEU A O 1
ATOM 802 N N . LEU A 1 100 ? 0.158 19.116 -2.483 1 96.66 100 LEU A N 1
ATOM 803 C CA . LEU A 1 100 ? -0.452 18.096 -1.636 1 96.66 100 LEU A CA 1
ATOM 804 C C . LEU A 1 100 ? 0.36 17.89 -0.362 1 96.66 100 LEU A C 1
ATOM 806 O O . LEU A 1 100 ? -0.206 17.744 0.724 1 96.66 100 LEU A O 1
ATOM 810 N N . ALA A 1 101 ? 1.696 17.872 -0.529 1 96.53 101 ALA A N 1
ATOM 811 C CA . ALA A 1 101 ? 2.581 17.698 0.62 1 96.53 101 ALA A CA 1
ATOM 812 C C . ALA A 1 101 ? 2.421 18.843 1.615 1 96.53 101 ALA A C 1
ATOM 814 O O . ALA A 1 101 ? 2.4 18.621 2.828 1 96.53 101 ALA A O 1
ATOM 815 N N . ALA A 1 102 ? 2.285 20.032 1.125 1 94.76 102 ALA A N 1
ATOM 816 C CA . ALA A 1 102 ? 2.084 21.191 1.991 1 94.76 102 ALA A CA 1
ATOM 817 C C . ALA A 1 102 ? 0.76 21.091 2.743 1 94.76 102 ALA A C 1
ATOM 819 O O . ALA A 1 102 ? 0.683 21.433 3.925 1 94.76 102 ALA A O 1
ATOM 820 N N . GLU A 1 103 ? -0.231 20.643 2.053 1 95.79 103 GLU A N 1
ATOM 821 C CA . GLU A 1 103 ? -1.56 20.533 2.647 1 95.79 103 GLU A CA 1
ATOM 822 C C . GLU A 1 103 ? -1.549 19.603 3.857 1 95.79 103 GLU A C 1
ATOM 824 O O . GLU A 1 103 ? -2.104 19.935 4.906 1 95.79 103 GLU A O 1
ATOM 829 N N . ILE A 1 104 ? -0.875 18.511 3.787 1 97.63 104 ILE A N 1
ATOM 830 C CA . ILE A 1 104 ? -0.884 17.563 4.896 1 97.63 104 ILE A CA 1
ATOM 831 C C . ILE A 1 104 ? 0.136 17.991 5.949 1 97.63 104 ILE A C 1
ATOM 833 O O . ILE A 1 104 ? -0.098 17.833 7.149 1 97.63 104 ILE A O 1
ATOM 837 N N . ALA A 1 105 ? 1.223 18.548 5.531 1 95.46 105 ALA A N 1
ATOM 838 C CA . ALA A 1 105 ? 2.271 18.954 6.463 1 95.46 105 ALA A CA 1
ATOM 839 C C . ALA A 1 105 ? 1.781 20.064 7.389 1 95.46 105 ALA A C 1
ATOM 841 O O . ALA A 1 105 ? 2.244 20.182 8.526 1 95.46 105 ALA A O 1
ATOM 842 N N . THR A 1 106 ? 0.8 20.829 6.912 1 93.42 106 THR A N 1
ATOM 843 C CA . THR A 1 106 ? 0.382 22.001 7.673 1 93.42 106 THR A CA 1
ATOM 844 C C . THR A 1 106 ? -0.937 21.735 8.394 1 93.42 106 THR A C 1
ATOM 846 O O . THR A 1 106 ? -1.438 22.596 9.12 1 93.42 106 THR A O 1
ATOM 849 N N . ALA A 1 107 ? -1.525 20.58 8.236 1 96.25 107 ALA A N 1
ATOM 850 C CA . ALA A 1 107 ? -2.801 20.27 8.874 1 96.25 107 ALA A CA 1
ATOM 851 C C . ALA A 1 107 ? -2.652 20.197 10.391 1 96.25 107 ALA A C 1
ATOM 853 O O . ALA A 1 107 ? -1.655 19.68 10.899 1 96.25 107 ALA A O 1
ATOM 854 N N . ARG A 1 108 ? -3.64 20.611 11.102 1 94.11 108 ARG A N 1
ATOM 855 C CA . ARG A 1 108 ? -3.598 20.599 12.561 1 94.11 108 ARG A CA 1
ATOM 856 C C . ARG A 1 108 ? -3.928 19.213 13.106 1 94.11 108 ARG A C 1
ATOM 858 O O . ARG A 1 108 ? -3.657 18.918 14.271 1 94.11 108 ARG A O 1
ATOM 865 N N . GLY A 1 109 ? -4.586 18.449 12.312 1 96.99 109 GLY A N 1
ATOM 866 C CA . GLY A 1 109 ? -4.963 17.076 12.611 1 96.99 109 GLY A CA 1
ATOM 867 C C . GLY A 1 109 ? -5.249 16.253 11.369 1 96.99 109 GLY A C 1
ATOM 868 O O . GLY A 1 109 ? -5.444 16.803 10.284 1 96.99 109 GLY A O 1
ATOM 869 N N . LEU A 1 110 ? -5.201 14.973 11.554 1 98.38 110 LEU A N 1
ATOM 870 C CA . LEU A 1 110 ? -5.369 14.05 10.437 1 98.38 110 LEU A CA 1
ATOM 871 C C . LEU A 1 110 ? -6.4 12.976 10.769 1 98.38 110 LEU A C 1
ATOM 873 O O . LEU A 1 110 ? -6.37 12.397 11.858 1 98.38 110 LEU A O 1
ATOM 877 N N . VAL A 1 111 ? -7.351 12.807 9.947 1 98.74 111 VAL A N 1
ATOM 878 C CA . VAL A 1 111 ? -8.298 11.699 10.016 1 98.74 111 VAL A CA 1
ATOM 879 C C . VAL A 1 111 ? -8.145 10.811 8.783 1 98.74 111 VAL A C 1
ATOM 881 O O . VAL A 1 111 ? -8.14 11.304 7.652 1 98.74 111 VAL A O 1
ATOM 884 N N . ILE A 1 112 ? -7.997 9.548 9 1 98.79 112 ILE A N 1
ATOM 885 C CA . ILE A 1 112 ? -7.892 8.587 7.908 1 98.79 112 ILE A CA 1
ATOM 886 C C . ILE A 1 112 ? -9.036 7.578 7.996 1 98.79 112 ILE A C 1
ATOM 888 O O . ILE A 1 112 ? -9.254 6.968 9.045 1 98.79 112 ILE A O 1
ATOM 892 N N . SER A 1 113 ? -9.793 7.48 6.998 1 97.72 113 SER A N 1
ATOM 893 C CA . SER A 1 113 ? -10.808 6.442 6.84 1 97.72 113 SER A CA 1
ATOM 894 C C . SER A 1 113 ? -10.353 5.37 5.856 1 97.72 113 SER A C 1
ATOM 896 O O . SER A 1 113 ? -10.244 5.628 4.655 1 97.72 113 SER A O 1
ATOM 898 N N . ALA A 1 114 ? -10.122 4.16 6.348 1 96.71 114 ALA A N 1
ATOM 899 C CA . ALA A 1 114 ? -9.543 3.14 5.477 1 96.71 114 ALA A CA 1
ATOM 900 C C . ALA A 1 114 ? -9.994 1.743 5.892 1 96.71 114 ALA A C 1
ATOM 902 O O . ALA A 1 114 ? -9.652 1.271 6.979 1 96.71 114 ALA A O 1
ATOM 903 N N . PRO A 1 115 ? -10.761 1.08 5.054 1 94.19 115 PRO A N 1
ATOM 904 C CA . PRO A 1 115 ? -10.953 -0.351 5.301 1 94.19 115 PRO A CA 1
ATOM 905 C C . PRO A 1 115 ? -9.676 -1.162 5.094 1 94.19 115 PRO A C 1
ATOM 907 O O . PRO A 1 115 ? -8.69 -0.643 4.565 1 94.19 115 PRO A O 1
ATOM 910 N N . MET A 1 116 ? -9.678 -2.347 5.528 1 93.88 116 MET A N 1
ATOM 911 C CA . MET A 1 116 ? -8.519 -3.204 5.296 1 93.88 116 MET A CA 1
ATOM 912 C C . MET A 1 116 ? -8.659 -3.966 3.983 1 93.88 116 MET A C 1
ATOM 914 O O . MET A 1 116 ? -9.665 -4.64 3.756 1 93.88 116 MET A O 1
ATOM 918 N N . TRP A 1 117 ? -7.733 -3.795 3.085 1 94.99 117 TRP A N 1
ATOM 919 C CA . TRP A 1 117 ? -7.62 -4.554 1.843 1 94.99 117 TRP A CA 1
ATOM 920 C C . TRP A 1 117 ? -6.41 -5.481 1.88 1 94.99 117 TRP A C 1
ATOM 922 O O . TRP A 1 117 ? -5.266 -5.019 1.884 1 94.99 117 TRP A O 1
ATOM 932 N N . ASN A 1 118 ? -6.708 -6.825 1.955 1 93.61 118 ASN A N 1
ATOM 933 C CA . ASN A 1 118 ? -5.632 -7.809 1.924 1 93.61 118 ASN A CA 1
ATOM 934 C C . ASN A 1 118 ? -4.58 -7.523 2.992 1 93.61 118 ASN A C 1
ATOM 936 O O . ASN A 1 118 ? -3.392 -7.412 2.684 1 93.61 118 ASN A O 1
ATOM 940 N N . TYR A 1 119 ? -4.99 -7.361 4.213 1 94.25 119 TYR A N 1
ATOM 941 C CA . TYR A 1 119 ? -4.226 -7.227 5.448 1 94.25 119 TYR A CA 1
ATOM 942 C C . TYR A 1 119 ? -3.608 -5.838 5.558 1 94.25 119 TYR A C 1
ATOM 944 O O . TYR A 1 119 ? -3.003 -5.5 6.579 1 94.25 119 TYR A O 1
ATOM 952 N N . GLY A 1 120 ? -3.741 -4.98 4.556 1 95.93 120 GLY A N 1
ATOM 953 C CA . GLY A 1 120 ? -3.149 -3.651 4.553 1 95.93 120 GLY A CA 1
ATOM 954 C C . GLY A 1 120 ? -4.125 -2.564 4.145 1 95.93 120 GLY A C 1
ATOM 955 O O . GLY A 1 120 ? -5.33 -2.807 4.052 1 95.93 120 GLY A O 1
ATOM 956 N N . VAL A 1 121 ? -3.604 -1.385 3.905 1 97.53 121 VAL A N 1
ATOM 957 C CA . VAL A 1 121 ? -4.429 -0.267 3.459 1 97.53 121 VAL A CA 1
ATOM 958 C C . VAL A 1 121 ? -4.817 -0.462 1.996 1 97.53 121 VAL A C 1
ATOM 960 O O . VAL A 1 121 ? -4.123 -1.157 1.25 1 97.53 121 VAL A O 1
ATOM 963 N N . PRO A 1 122 ? -5.952 0.143 1.559 1 98.05 122 PRO A N 1
ATOM 964 C CA . PRO A 1 122 ? -6.205 0.169 0.116 1 98.05 122 PRO A CA 1
ATOM 965 C C . PRO A 1 122 ? -5.063 0.807 -0.672 1 98.05 122 PRO A C 1
ATOM 967 O O . PRO A 1 122 ? -4.442 1.763 -0.2 1 98.05 122 PRO A O 1
ATOM 970 N N . TRP A 1 123 ? -4.874 0.334 -1.894 1 98.48 123 TRP A N 1
ATOM 971 C CA . TRP A 1 123 ? -3.715 0.769 -2.667 1 98.48 123 TRP A CA 1
ATOM 972 C C . TRP A 1 123 ? -3.742 2.278 -2.886 1 98.48 123 TRP A C 1
ATOM 974 O O . TRP A 1 123 ? -2.691 2.919 -2.965 1 98.48 123 TRP A O 1
ATOM 984 N N . VAL A 1 124 ? -4.921 2.873 -2.965 1 98.37 124 VAL A N 1
ATOM 985 C CA . VAL A 1 124 ? -5.052 4.288 -3.296 1 98.37 124 VAL A CA 1
ATOM 986 C C . VAL A 1 124 ? -4.54 5.14 -2.136 1 98.37 124 VAL A C 1
ATOM 988 O O . VAL A 1 124 ? -3.975 6.215 -2.35 1 98.37 124 VAL A O 1
ATOM 991 N N . LEU A 1 125 ? -4.742 4.652 -0.922 1 98.76 125 LEU A N 1
ATOM 992 C CA . LEU A 1 125 ? -4.194 5.346 0.238 1 98.76 125 LEU A CA 1
ATOM 993 C C . LEU A 1 125 ? -2.672 5.258 0.256 1 98.76 125 LEU A C 1
ATOM 995 O O . LEU A 1 125 ? -1.993 6.237 0.571 1 98.76 125 LEU A O 1
ATOM 999 N N . LYS A 1 126 ? -2.103 4.057 -0.04 1 98.72 126 LYS A N 1
ATOM 1000 C CA . LYS A 1 126 ? -0.655 3.915 -0.157 1 98.72 126 LYS A CA 1
ATOM 1001 C C . LYS A 1 126 ? -0.094 4.856 -1.219 1 98.72 126 LYS A C 1
ATOM 1003 O O . LYS A 1 126 ? 0.987 5.422 -1.047 1 98.72 126 LYS A O 1
ATOM 1008 N N . GLN A 1 127 ? -0.833 4.987 -2.326 1 98.56 127 GLN A N 1
ATOM 1009 C CA . GLN A 1 127 ? -0.397 5.889 -3.388 1 98.56 127 GLN A CA 1
ATOM 1010 C C . GLN A 1 127 ? -0.344 7.333 -2.896 1 98.56 127 GLN A C 1
ATOM 1012 O O . GLN A 1 127 ? 0.612 8.057 -3.182 1 98.56 127 GLN A O 1
ATOM 1017 N N . TYR A 1 128 ? -1.391 7.739 -2.193 1 98.78 128 TYR A N 1
ATOM 1018 C CA . TYR A 1 128 ? -1.417 9.097 -1.661 1 98.78 128 TYR A CA 1
ATOM 1019 C C . TYR A 1 128 ? -0.197 9.364 -0.787 1 98.78 128 TYR A C 1
ATOM 1021 O O . TYR A 1 128 ? 0.503 10.362 -0.975 1 98.78 128 TYR A O 1
ATOM 1029 N N . PHE A 1 129 ? 0.09 8.484 0.13 1 98.73 129 PHE A N 1
ATOM 1030 C CA . PHE A 1 129 ? 1.187 8.698 1.066 1 98.73 129 PHE A CA 1
ATOM 1031 C C . PHE A 1 129 ? 2.531 8.612 0.353 1 98.73 129 PHE A C 1
ATOM 1033 O O . PHE A 1 129 ? 3.477 9.317 0.712 1 98.73 129 PHE A O 1
ATOM 1040 N N . ASP A 1 130 ? 2.634 7.743 -0.642 1 98.2 130 ASP A N 1
ATOM 1041 C CA . ASP A 1 130 ? 3.871 7.698 -1.415 1 98.2 130 ASP A CA 1
ATOM 1042 C C . ASP A 1 130 ? 4.092 9.004 -2.175 1 98.2 130 ASP A C 1
ATOM 1044 O O . ASP A 1 130 ? 5.233 9.403 -2.416 1 98.2 130 ASP A O 1
ATOM 1048 N N . ALA A 1 131 ? 3.021 9.665 -2.523 1 98.15 131 ALA A N 1
ATOM 1049 C CA . ALA A 1 131 ? 3.105 10.916 -3.274 1 98.15 131 ALA A CA 1
ATOM 1050 C C . ALA A 1 131 ? 3.506 12.075 -2.366 1 98.15 131 ALA A C 1
ATOM 1052 O O . ALA A 1 131 ? 4.22 12.986 -2.79 1 98.15 131 ALA A O 1
ATOM 1053 N N . VAL A 1 132 ? 3.124 12.015 -1.067 1 97.72 132 VAL A N 1
ATOM 1054 C CA . VAL A 1 132 ? 3.242 13.241 -0.284 1 97.72 132 VAL A CA 1
ATOM 1055 C C . VAL A 1 132 ? 4.392 13.111 0.712 1 97.72 132 VAL A C 1
ATOM 1057 O O . VAL A 1 132 ? 4.839 14.105 1.287 1 97.72 132 VAL A O 1
ATOM 1060 N N . LEU A 1 133 ? 4.876 11.935 1.011 1 96.71 133 LEU A N 1
ATOM 1061 C CA . LEU A 1 133 ? 5.921 11.747 2.012 1 96.71 133 LEU A CA 1
ATOM 1062 C C . LEU A 1 133 ? 7.305 11.869 1.383 1 96.71 133 LEU A C 1
ATOM 1064 O O . LEU A 1 133 ? 7.811 10.91 0.797 1 96.71 133 LEU A O 1
ATOM 1068 N N . HIS A 1 134 ? 7.862 12.989 1.522 1 94.87 134 HIS A N 1
ATOM 1069 C CA . HIS A 1 134 ? 9.199 13.264 1.009 1 94.87 134 HIS A CA 1
ATOM 1070 C C . HIS A 1 134 ? 10.018 14.071 2.011 1 94.87 134 HIS A C 1
ATOM 1072 O O . HIS A 1 134 ? 9.507 15.012 2.623 1 94.87 134 HIS A O 1
ATOM 1078 N N . PRO A 1 135 ? 11.262 13.68 2.188 1 92.9 135 PRO A N 1
ATOM 1079 C CA . PRO A 1 135 ? 12.107 14.512 3.047 1 92.9 135 PRO A CA 1
ATOM 1080 C C . PRO A 1 135 ? 12.225 15.95 2.546 1 92.9 135 PRO A C 1
ATOM 1082 O O . PRO A 1 135 ? 12.477 16.175 1.36 1 92.9 135 PRO A O 1
ATOM 1085 N N . GLY A 1 136 ? 11.974 16.831 3.403 1 91.85 136 GLY A N 1
ATOM 1086 C CA . GLY A 1 136 ? 12.077 18.239 3.055 1 91.85 136 GLY A CA 1
ATOM 1087 C C . GLY A 1 136 ? 10.756 18.843 2.617 1 91.85 136 GLY A C 1
ATOM 1088 O O . GLY A 1 136 ? 10.605 20.066 2.589 1 91.85 136 GLY A O 1
ATOM 1089 N N . LEU A 1 137 ? 9.818 18.03 2.309 1 93.38 137 LEU A N 1
ATOM 1090 C CA . LEU A 1 137 ? 8.521 18.548 1.89 1 93.38 137 LEU A CA 1
ATOM 1091 C C . LEU A 1 137 ? 7.457 18.266 2.946 1 93.38 137 LEU A C 1
ATOM 1093 O O . LEU A 1 137 ? 6.601 19.113 3.213 1 93.38 137 LEU A O 1
ATOM 1097 N N . SER A 1 138 ? 7.506 17.037 3.517 1 94.49 138 SER A N 1
ATOM 1098 C CA . SER A 1 138 ? 6.486 16.715 4.51 1 94.49 138 SER A CA 1
ATOM 1099 C C . SER A 1 138 ? 7.115 16.246 5.817 1 94.49 138 SER A C 1
ATOM 1101 O O . SER A 1 138 ? 6.459 16.242 6.861 1 94.49 138 SER A O 1
ATOM 1103 N N . PHE A 1 139 ? 8.325 15.82 5.75 1 93.87 139 PHE A N 1
ATOM 1104 C CA . PHE A 1 139 ? 9.07 15.451 6.947 1 93.87 139 PHE A CA 1
ATOM 1105 C C . PHE A 1 139 ? 10.558 15.726 6.765 1 93.87 139 PHE A C 1
ATOM 1107 O O . PHE A 1 139 ? 10.999 16.085 5.671 1 93.87 139 PHE A O 1
ATOM 1114 N N . GLN A 1 140 ? 11.332 15.612 7.854 1 89.24 140 GLN A N 1
ATOM 1115 C CA . GLN A 1 140 ? 12.783 15.761 7.815 1 89.24 140 GLN A CA 1
ATOM 1116 C C . GLN A 1 140 ? 13.474 14.602 8.526 1 89.24 140 GLN A C 1
ATOM 1118 O O . GLN A 1 140 ? 12.901 13.991 9.431 1 89.24 140 GLN A O 1
ATOM 1123 N N . GLU A 1 141 ? 14.641 14.324 8.035 1 84.43 141 GLU A N 1
ATOM 1124 C CA . GLU A 1 141 ? 15.466 13.328 8.713 1 84.43 141 GLU A CA 1
ATOM 1125 C C . GLU A 1 141 ? 16.104 13.906 9.973 1 84.43 141 GLU A C 1
ATOM 1127 O O . GLU A 1 141 ? 16.535 15.061 9.983 1 84.43 141 GLU A O 1
ATOM 1132 N N . ALA A 1 142 ? 16.03 13.093 11.013 1 74.35 142 ALA A N 1
ATOM 1133 C CA . ALA A 1 142 ? 16.62 13.487 12.289 1 74.35 142 ALA A CA 1
ATOM 1134 C C . ALA A 1 142 ? 17.342 12.314 12.946 1 74.35 142 ALA A C 1
ATOM 1136 O O . ALA A 1 142 ? 17.263 11.181 12.465 1 74.35 142 ALA A O 1
ATOM 1137 N N . GLU A 1 143 ? 18.284 12.473 13.866 1 69.03 143 GLU A N 1
ATOM 1138 C CA . GLU A 1 143 ? 19.051 11.43 14.54 1 69.03 143 GLU A CA 1
ATOM 1139 C C . GLU A 1 143 ? 18.144 10.298 15.015 1 69.03 143 GLU A C 1
ATOM 1141 O O . GLU A 1 143 ? 18.504 9.123 14.915 1 69.03 143 GLU A O 1
ATOM 1146 N N . GLY A 1 144 ? 16.976 10.488 15.301 1 68.76 144 GLY A N 1
ATOM 1147 C CA . GLY A 1 144 ? 16.053 9.502 15.84 1 68.76 144 GLY A CA 1
ATOM 1148 C C . GLY A 1 144 ? 15 9.062 14.841 1 68.76 144 GLY A C 1
ATOM 1149 O O . GLY A 1 144 ? 14.067 8.337 15.193 1 68.76 144 GLY A O 1
ATOM 1150 N N . GLY A 1 145 ? 15.314 9.4 13.664 1 79.02 145 GLY A N 1
ATOM 1151 C CA . GLY A 1 145 ? 14.319 9.023 12.673 1 79.02 145 GLY A CA 1
ATOM 1152 C C . GLY A 1 145 ? 13.668 10.215 11.998 1 79.02 145 GLY A C 1
ATOM 1153 O O . GLY A 1 145 ? 14.199 11.327 12.042 1 79.02 145 GLY A O 1
ATOM 1154 N N . CYS A 1 146 ? 12.582 9.979 11.381 1 88.02 146 CYS A N 1
ATOM 1155 C CA . CYS A 1 146 ? 11.861 11.017 10.654 1 88.02 146 CYS A CA 1
ATOM 1156 C C . CYS A 1 146 ? 10.975 11.826 11.594 1 88.02 146 CYS A C 1
ATOM 1158 O O . CYS A 1 146 ? 10.412 11.281 12.546 1 88.02 146 CYS A O 1
ATOM 1160 N N . ARG A 1 147 ? 10.922 13.074 11.343 1 88.56 147 ARG A N 1
ATOM 1161 C CA . ARG A 1 147 ? 10.076 13.983 12.109 1 88.56 147 ARG A CA 1
ATOM 1162 C C . ARG A 1 147 ? 9.297 14.915 11.187 1 88.56 147 ARG A C 1
ATOM 1164 O O . ARG A 1 147 ? 9.805 15.333 10.145 1 88.56 147 ARG A O 1
ATOM 1171 N N . GLY A 1 148 ? 8.107 15.258 11.641 1 92.04 148 GLY A N 1
ATOM 1172 C CA . GLY A 1 148 ? 7.342 16.218 10.861 1 92.04 148 GLY A CA 1
ATOM 1173 C C . GLY A 1 148 ? 8.05 17.549 10.692 1 92.04 148 GLY A C 1
ATOM 1174 O O . GLY A 1 148 ? 8.78 17.987 11.583 1 92.04 148 GLY A O 1
ATOM 1175 N N . LEU A 1 149 ? 7.834 18.16 9.594 1 89.5 149 LEU A N 1
ATOM 1176 C CA . LEU A 1 149 ? 8.479 19.433 9.291 1 89.5 149 LEU A CA 1
ATOM 1177 C C . LEU A 1 149 ? 8.135 20.481 10.345 1 89.5 149 LEU A C 1
ATOM 1179 O O . LEU A 1 149 ? 8.952 21.352 10.65 1 89.5 149 LEU A O 1
ATOM 1183 N N . LEU A 1 150 ? 6.908 20.353 10.846 1 89.43 150 LEU A N 1
ATOM 1184 C CA . LEU A 1 150 ? 6.43 21.34 11.807 1 89.43 150 LEU A CA 1
ATOM 1185 C C . LEU A 1 150 ? 6.388 20.753 13.214 1 89.43 150 LEU A C 1
ATOM 1187 O O . LEU A 1 150 ? 5.66 21.249 14.077 1 89.43 150 LEU A O 1
ATOM 1191 N N . GLY A 1 151 ? 7.122 19.659 13.368 1 87.55 151 GLY A N 1
ATOM 1192 C CA . GLY A 1 151 ? 7.186 19.023 14.674 1 87.55 151 GLY A CA 1
ATOM 1193 C C . GLY A 1 151 ? 6.128 17.953 14.87 1 87.55 151 GLY A C 1
ATOM 1194 O O . GLY A 1 151 ? 5.546 17.464 13.9 1 87.55 151 GLY A O 1
ATOM 1195 N N . GLY A 1 152 ? 6.016 17.557 16.192 1 90.18 152 GLY A N 1
ATOM 1196 C CA . GLY A 1 152 ? 5.074 16.511 16.559 1 90.18 152 GLY A CA 1
ATOM 1197 C C . GLY A 1 152 ? 3.974 16.996 17.484 1 90.18 152 GLY A C 1
ATOM 1198 O O . GLY A 1 152 ? 3.739 18.2 17.6 1 90.18 152 GLY A O 1
ATOM 1199 N N . GLY A 1 153 ? 3.172 16.049 17.927 1 91.84 153 GLY A N 1
ATOM 1200 C CA . GLY A 1 153 ? 2.156 16.356 18.921 1 91.84 153 GLY A CA 1
ATOM 1201 C C . GLY A 1 153 ? 0.786 16.604 18.317 1 91.84 153 GLY A C 1
ATOM 1202 O O . GLY A 1 153 ? -0.096 17.16 18.973 1 91.84 153 GLY A O 1
ATOM 1203 N N . ARG A 1 154 ? 0.584 16.265 17.063 1 95.15 154 ARG A N 1
ATOM 1204 C CA . ARG A 1 154 ? -0.708 16.488 16.422 1 95.15 154 ARG A CA 1
ATOM 1205 C C . ARG A 1 154 ? -1.539 15.21 16.406 1 95.15 154 ARG A C 1
ATOM 1207 O O . ARG A 1 154 ? -0.994 14.11 16.294 1 95.15 154 ARG A O 1
ATOM 1214 N N . PRO A 1 155 ? -2.822 15.311 16.481 1 97.48 155 PRO A N 1
ATOM 1215 C CA . PRO A 1 155 ? -3.695 14.141 16.599 1 97.48 155 PRO A CA 1
ATOM 1216 C C . PRO A 1 155 ? -3.91 13.427 15.266 1 97.48 155 PRO A C 1
ATOM 1218 O O . PRO A 1 155 ? -3.969 14.075 14.218 1 97.48 155 PRO A O 1
ATOM 1221 N N . LEU A 1 156 ? -4.044 12.145 15.384 1 98.25 156 LEU A N 1
ATOM 1222 C CA . LEU A 1 156 ? -4.447 11.258 14.298 1 98.25 156 LEU A CA 1
ATOM 1223 C C . LEU A 1 156 ? -5.62 10.38 14.721 1 98.25 156 LEU A C 1
ATOM 1225 O O . LEU A 1 156 ? -5.584 9.76 15.787 1 98.25 156 LEU A O 1
ATOM 1229 N N . VAL A 1 157 ? -6.667 10.358 13.942 1 98.35 157 VAL A N 1
ATOM 1230 C CA . VAL A 1 157 ? -7.739 9.386 14.128 1 98.35 157 VAL A CA 1
ATOM 1231 C C . VAL A 1 157 ? -7.803 8.451 12.922 1 98.35 157 VAL A C 1
ATOM 1233 O O . VAL A 1 157 ? -7.902 8.907 11.78 1 98.35 157 VAL A O 1
ATOM 1236 N N . LEU A 1 158 ? -7.724 7.195 13.192 1 97.79 158 LEU A N 1
ATOM 1237 C CA . LEU A 1 158 ? -7.869 6.171 12.163 1 97.79 158 LEU A CA 1
ATOM 1238 C C . LEU A 1 158 ? -9.181 5.413 12.33 1 97.79 158 LEU A C 1
ATOM 1240 O O . LEU A 1 158 ? -9.406 4.774 13.361 1 97.79 158 LEU A O 1
ATOM 1244 N N . LEU A 1 159 ? -10.071 5.558 11.393 1 96.24 159 LEU A N 1
ATOM 1245 C CA . LEU A 1 159 ? -11.269 4.732 11.286 1 96.24 159 LEU A CA 1
ATOM 1246 C C . LEU A 1 159 ? -11.034 3.553 10.348 1 96.24 159 LEU A C 1
ATOM 1248 O O . LEU A 1 159 ? -10.784 3.743 9.155 1 96.24 159 LEU A O 1
ATOM 1252 N N . THR A 1 160 ? -11.145 2.348 10.864 1 94.35 160 THR A N 1
ATOM 1253 C CA . THR A 1 160 ? -10.723 1.228 10.03 1 94.35 160 THR A CA 1
ATOM 1254 C C . THR A 1 160 ? -11.491 -0.039 10.397 1 94.35 160 THR A C 1
ATOM 1256 O O . THR A 1 160 ? -12.135 -0.099 11.446 1 94.35 160 THR A O 1
ATOM 1259 N N . SER A 1 161 ? -11.498 -0.895 9.456 1 88.6 161 SER A N 1
ATOM 1260 C CA . SER A 1 161 ? -12.053 -2.22 9.714 1 88.6 161 SER A CA 1
ATOM 1261 C C . SER A 1 161 ? -10.967 -3.198 10.15 1 88.6 161 SER A C 1
ATOM 1263 O O . SER A 1 161 ? -11.23 -4.391 10.316 1 88.6 161 SER A O 1
ATOM 1265 N N . ALA A 1 162 ? -9.65 -2.544 10.249 1 79.43 162 ALA A N 1
ATOM 1266 C CA . ALA A 1 162 ? -8.538 -3.379 10.695 1 79.43 162 ALA A CA 1
ATOM 1267 C C . ALA A 1 162 ? -8.678 -3.734 12.173 1 79.43 162 ALA A C 1
ATOM 1269 O O . ALA A 1 162 ? -9.388 -3.053 12.917 1 79.43 162 ALA A O 1
ATOM 1270 N N . GLY A 1 163 ? -8.002 -4.771 12.877 1 62.31 163 GLY A N 1
ATOM 1271 C CA . GLY A 1 163 ? -7.933 -5.056 14.301 1 62.31 163 GLY A CA 1
ATOM 1272 C C . GLY A 1 163 ? -9.019 -6.003 14.774 1 62.31 163 GLY A C 1
ATOM 1273 O O . GLY A 1 163 ? -8.945 -6.538 15.882 1 62.31 163 GLY A O 1
ATOM 1274 N N . GLY A 1 164 ? -9.87 -6.026 13.971 1 54.64 164 GLY A N 1
ATOM 1275 C CA . GLY A 1 164 ? -10.817 -6.988 14.512 1 54.64 164 GLY A CA 1
ATOM 1276 C C . GLY A 1 164 ? -10.318 -8.419 14.448 1 54.64 164 GLY A C 1
ATOM 1277 O O . GLY A 1 164 ? -9.119 -8.67 14.585 1 54.64 164 GLY A O 1
ATOM 1278 N N . GLY A 1 165 ? -11.179 -9.43 14.144 1 52.05 165 GLY A N 1
ATOM 1279 C CA . GLY A 1 165 ? -11.049 -10.865 13.953 1 52.05 165 GLY A CA 1
ATOM 1280 C C . GLY A 1 165 ? -10 -11.238 12.923 1 52.05 165 GLY A C 1
ATOM 1281 O O . GLY A 1 165 ? -9.762 -12.421 12.671 1 52.05 165 GLY A O 1
ATOM 1282 N N . ALA A 1 166 ? -9.437 -10.088 12.325 1 53.84 166 ALA A N 1
ATOM 1283 C CA . ALA A 1 166 ? -8.502 -10.493 11.28 1 53.84 166 ALA A CA 1
ATOM 1284 C C . ALA A 1 166 ? -7.178 -10.96 11.879 1 53.84 166 ALA A C 1
ATOM 1286 O O . ALA A 1 166 ? -6.672 -10.357 12.828 1 53.84 166 ALA A O 1
ATOM 1287 N N . GLN A 1 167 ? -6.729 -12.055 11.653 1 63.02 167 GLN A N 1
ATOM 1288 C CA . GLN A 1 167 ? -5.514 -12.682 12.164 1 63.02 167 GLN A CA 1
ATOM 1289 C C . GLN A 1 167 ? -4.279 -11.86 11.806 1 63.02 167 GLN A C 1
ATOM 1291 O O . GLN A 1 167 ? -3.31 -11.824 12.567 1 63.02 167 GLN A O 1
ATOM 1296 N N . LYS A 1 168 ? -4.323 -10.938 10.744 1 87.26 168 LYS A N 1
ATOM 1297 C CA . LYS A 1 168 ? -3.123 -10.212 10.336 1 87.26 168 LYS A CA 1
ATOM 1298 C C . LYS A 1 168 ? -3.436 -8.744 10.062 1 87.26 168 LYS A C 1
ATOM 1300 O O . LYS A 1 168 ? -4.302 -8.43 9.243 1 87.26 168 LYS A O 1
ATOM 1305 N N . ASP A 1 169 ? -2.909 -7.785 10.87 1 93.05 169 ASP A N 1
ATOM 1306 C CA . ASP A 1 169 ? -3.119 -6.349 10.712 1 93.05 169 ASP A CA 1
ATOM 1307 C C . ASP A 1 169 ? -1.824 -5.645 10.316 1 93.05 169 ASP A C 1
ATOM 1309 O O . ASP A 1 169 ? -0.999 -5.321 11.173 1 93.05 169 ASP A O 1
ATOM 1313 N N . HIS A 1 170 ? -1.694 -5.383 9.046 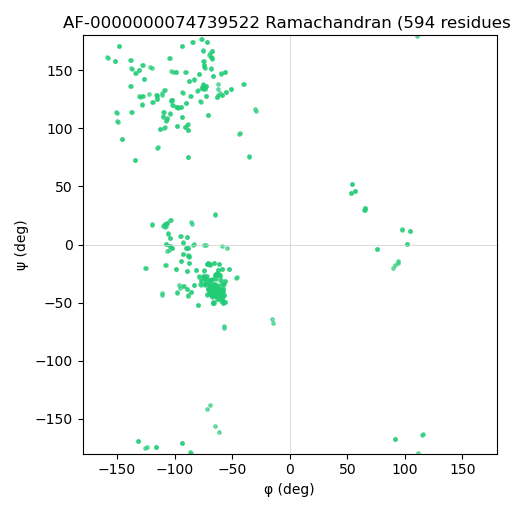1 95.66 170 HIS A N 1
ATOM 1314 C CA . HIS A 1 170 ? -0.558 -4.615 8.548 1 95.66 170 HIS A CA 1
ATOM 1315 C C . HIS A 1 170 ? -0.957 -3.174 8.247 1 95.66 170 HIS A C 1
ATOM 1317 O O . HIS A 1 170 ? -0.113 -2.357 7.872 1 95.66 170 HIS A O 1
ATOM 1323 N N . LEU A 1 171 ? -2.244 -2.858 8.422 1 96.5 171 LEU A N 1
ATOM 1324 C CA . LEU A 1 171 ? -2.777 -1.53 8.139 1 96.5 171 LEU A CA 1
ATOM 1325 C C . LEU A 1 171 ? -2.473 -0.568 9.282 1 96.5 171 LEU A C 1
ATOM 1327 O O . LEU A 1 171 ? -1.866 0.484 9.069 1 96.5 171 LEU A O 1
ATOM 1331 N N . THR A 1 172 ? -2.808 -0.932 10.478 1 95.9 172 THR A N 1
ATOM 1332 C CA . THR A 1 172 ? -2.788 -0.018 11.615 1 95.9 172 THR A CA 1
ATOM 1333 C C . THR A 1 172 ? -1.36 0.407 11.942 1 95.9 172 THR A C 1
ATOM 1335 O O . THR A 1 172 ? -1.057 1.601 11.99 1 95.9 172 THR A O 1
ATOM 1338 N N . PRO A 1 173 ? -0.407 -0.532 12.076 1 95.57 173 PRO A N 1
ATOM 1339 C CA . PRO A 1 173 ? 0.946 -0.098 12.431 1 95.57 173 PRO A CA 1
ATOM 1340 C C . PRO A 1 173 ? 1.581 0.789 11.363 1 95.57 173 PRO A C 1
ATOM 1342 O O . PRO A 1 173 ? 2.315 1.725 11.688 1 95.57 173 PRO A O 1
ATOM 1345 N N . TRP A 1 174 ? 1.325 0.495 10.137 1 96.97 174 TRP A N 1
ATOM 1346 C CA . TRP A 1 174 ? 1.904 1.308 9.074 1 96.97 174 TRP A CA 1
ATOM 1347 C C . TRP A 1 174 ? 1.349 2.728 9.111 1 96.97 174 TRP A C 1
ATOM 1349 O O . TRP A 1 174 ? 2.103 3.699 9.003 1 96.97 174 TRP A O 1
ATOM 1359 N N . VAL A 1 175 ? 0.059 2.879 9.293 1 98.08 175 VAL A N 1
ATOM 1360 C CA . VAL A 1 175 ? -0.578 4.192 9.329 1 98.08 175 VAL A CA 1
ATOM 1361 C C . VAL A 1 175 ? -0.027 5.002 10.501 1 98.08 175 VAL A C 1
ATOM 1363 O O . VAL A 1 175 ? 0.264 6.192 10.358 1 98.08 175 VAL A O 1
ATOM 1366 N N . LEU A 1 176 ? 0.132 4.351 11.615 1 97.22 176 LEU A N 1
ATOM 1367 C CA . LEU A 1 176 ? 0.634 5.05 12.793 1 97.22 176 LEU A CA 1
ATOM 1368 C C . LEU A 1 176 ? 2.069 5.518 12.577 1 97.22 176 LEU A C 1
ATOM 1370 O O . LEU A 1 176 ? 2.43 6.629 12.971 1 97.22 176 LEU A O 1
ATOM 1374 N N . ASP A 1 177 ? 2.831 4.717 11.91 1 96.08 177 ASP A N 1
ATOM 1375 C CA . ASP A 1 177 ? 4.23 5.066 11.688 1 96.08 177 ASP A CA 1
ATOM 1376 C C . ASP A 1 177 ? 4.359 6.204 10.679 1 96.08 177 ASP A C 1
ATOM 1378 O O . ASP A 1 177 ? 5.138 7.138 10.884 1 96.08 177 ASP A O 1
ATOM 1382 N N . VAL A 1 178 ? 3.58 6.156 9.576 1 97.13 178 VAL A N 1
ATOM 1383 C CA . VAL A 1 178 ? 3.698 7.219 8.584 1 97.13 178 VAL A CA 1
ATOM 1384 C C . VAL A 1 178 ? 3.056 8.497 9.117 1 97.13 178 VAL A C 1
ATOM 1386 O O . VAL A 1 178 ? 3.506 9.603 8.805 1 97.13 178 VAL A O 1
ATOM 1389 N N . GLY A 1 179 ? 1.964 8.353 9.928 1 97.67 179 GLY A N 1
ATOM 1390 C CA . GLY A 1 179 ? 1.429 9.517 10.617 1 97.67 179 GLY A CA 1
ATOM 1391 C C . GLY A 1 179 ? 2.449 10.206 11.504 1 97.67 179 GLY A C 1
ATOM 1392 O O . GLY A 1 179 ? 2.586 11.431 11.465 1 97.67 179 GLY A O 1
ATOM 1393 N N . ALA A 1 180 ? 3.185 9.408 12.216 1 95.42 180 ALA A N 1
ATOM 1394 C CA . ALA A 1 180 ? 4.198 9.949 13.119 1 95.42 180 ALA A CA 1
ATOM 1395 C C . ALA A 1 180 ? 5.314 10.639 12.34 1 95.42 180 ALA A C 1
ATOM 1397 O O . ALA A 1 180 ? 5.862 11.648 12.791 1 95.42 180 ALA A O 1
ATOM 1398 N N . MET A 1 181 ? 5.644 10.112 11.192 1 94.75 181 MET A N 1
ATOM 1399 C CA . MET A 1 181 ? 6.629 10.74 10.315 1 94.75 181 MET A CA 1
ATOM 1400 C C . MET A 1 181 ? 6.225 12.172 9.981 1 94.75 181 MET A C 1
ATOM 1402 O O . MET A 1 181 ? 7.083 13.041 9.82 1 94.75 181 MET A O 1
ATOM 1406 N N . LEU A 1 182 ? 4.95 12.395 9.923 1 96.23 182 LEU A N 1
ATOM 1407 C CA . LEU A 1 182 ? 4.398 13.682 9.516 1 96.23 182 LEU A CA 1
ATOM 1408 C C . LEU A 1 182 ? 4.149 14.575 10.728 1 96.23 182 LEU A C 1
ATOM 1410 O O . LEU A 1 182 ? 3.766 15.737 10.579 1 96.23 182 LEU A O 1
ATOM 1414 N N . GLY A 1 183 ? 4.299 14.021 11.935 1 94.9 183 GLY A N 1
ATOM 1415 C CA . GLY A 1 183 ? 4.073 14.779 13.155 1 94.9 183 GLY A CA 1
ATOM 1416 C C . GLY A 1 183 ? 2.732 14.484 13.802 1 94.9 183 GLY A C 1
ATOM 1417 O O . GLY A 1 183 ? 2.381 15.088 14.817 1 94.9 183 GLY A O 1
ATOM 1418 N N . PHE A 1 184 ? 1.988 13.584 13.175 1 97.08 184 PHE A N 1
ATOM 1419 C CA . PHE A 1 184 ? 0.742 13.124 13.777 1 97.08 184 PHE A CA 1
ATOM 1420 C C . PHE A 1 184 ? 0.99 11.928 14.688 1 97.08 184 PHE A C 1
ATOM 1422 O O . PHE A 1 184 ? 0.585 10.807 14.373 1 97.08 184 PHE A O 1
ATOM 1429 N N . ASP A 1 185 ? 1.538 12.164 15.855 1 95.56 185 ASP A N 1
ATOM 1430 C CA . ASP A 1 185 ? 2.06 11.087 16.691 1 95.56 185 ASP A CA 1
ATOM 1431 C C . ASP A 1 185 ? 1.191 10.883 17.93 1 95.56 185 ASP A C 1
ATOM 1433 O O . ASP A 1 185 ? 1.609 10.228 18.887 1 95.56 185 ASP A O 1
ATOM 1437 N N . GLU A 1 186 ? -0.032 11.412 17.941 1 96.44 186 GLU A N 1
ATOM 1438 C CA . GLU A 1 186 ? -1.059 11.153 18.946 1 96.44 186 GLU A CA 1
ATOM 1439 C C . GLU A 1 186 ? -2.254 10.425 18.338 1 96.44 186 GLU A C 1
ATOM 1441 O O . GLU A 1 186 ? -3.302 11.031 18.1 1 96.44 186 GLU A O 1
ATOM 1446 N N . PRO A 1 187 ? -2.152 9.164 18.239 1 97.27 187 PRO A N 1
ATOM 1447 C CA . PRO A 1 187 ? -3.164 8.417 17.489 1 97.27 187 PRO A CA 1
ATOM 1448 C C . PRO A 1 187 ? -4.323 7.949 18.367 1 97.27 187 PRO A C 1
ATOM 1450 O O . PRO A 1 187 ? -4.133 7.683 19.556 1 97.27 187 PRO A O 1
ATOM 1453 N N . LYS A 1 188 ? -5.441 7.872 17.822 1 96.93 188 LYS A N 1
ATOM 1454 C CA . LYS A 1 188 ? -6.627 7.152 18.279 1 96.93 188 LYS A CA 1
ATOM 1455 C C . LYS A 1 188 ? -7.183 6.254 17.178 1 96.93 188 LYS A C 1
ATOM 1457 O O . LYS A 1 188 ? -7.573 6.738 16.113 1 96.93 188 LYS A O 1
ATOM 1462 N N . VAL A 1 189 ? -7.233 4.978 17.468 1 96 189 VAL A N 1
ATOM 1463 C CA . VAL A 1 189 ? -7.696 4.01 16.48 1 96 189 VAL A CA 1
ATOM 1464 C C . VAL A 1 189 ? -9.126 3.582 16.805 1 96 189 VAL A C 1
ATOM 1466 O O . VAL A 1 189 ? -9.41 3.147 17.923 1 96 189 VAL A O 1
ATOM 1469 N N . VAL A 1 190 ? -10.005 3.754 15.883 1 94.22 190 VAL A N 1
ATOM 1470 C CA . VAL A 1 190 ? -11.378 3.264 15.952 1 94.22 190 VAL A CA 1
ATOM 1471 C C . VAL A 1 190 ? -11.563 2.105 14.975 1 94.22 190 VAL A C 1
ATOM 1473 O O . VAL A 1 190 ? -11.72 2.319 13.771 1 94.22 190 VAL A O 1
ATOM 1476 N N . ALA A 1 191 ? -11.536 0.941 15.475 1 90.5 191 ALA A N 1
ATOM 1477 C CA . ALA A 1 191 ? -11.581 -0.262 14.648 1 90.5 191 ALA A CA 1
ATOM 1478 C C . ALA A 1 191 ? -12.922 -0.977 14.793 1 90.5 191 ALA A C 1
ATOM 1480 O O . ALA A 1 191 ? -13.463 -1.078 15.896 1 90.5 191 ALA A O 1
ATOM 1481 N N . VAL A 1 192 ? -13.432 -1.324 13.613 1 85.08 192 VAL A N 1
ATOM 1482 C CA . VAL A 1 192 ? -14.649 -2.129 13.625 1 85.08 192 VAL A CA 1
ATOM 1483 C C . VAL A 1 192 ? -14.34 -3.54 13.13 1 85.08 192 VAL A C 1
ATOM 1485 O O . VAL A 1 192 ? -13.55 -3.719 12.2 1 85.08 192 VAL A O 1
ATOM 1488 N N . ALA A 1 193 ? -14.802 -4.489 13.926 1 72.94 193 ALA A N 1
ATOM 1489 C CA . ALA A 1 193 ? -14.532 -5.884 13.586 1 72.94 193 ALA A CA 1
ATOM 1490 C C . ALA A 1 193 ? -15.777 -6.561 13.019 1 72.94 193 ALA A C 1
ATOM 1492 O O . ALA A 1 193 ? -16.891 -6.055 13.173 1 72.94 193 ALA A O 1
ATOM 1493 N N . HIS A 1 194 ? -15.552 -7.64 12.342 1 64.77 194 HIS A N 1
ATOM 1494 C CA . HIS A 1 194 ? -16.566 -8.594 11.91 1 64.77 194 HIS A CA 1
ATOM 1495 C C . HIS A 1 194 ? -17.646 -7.912 11.078 1 64.77 194 HIS A C 1
ATOM 1497 O O . HIS A 1 194 ? -18.839 -8.126 11.304 1 64.77 194 HIS A O 1
ATOM 1503 N N . LEU A 1 195 ? -17.229 -7.073 10.133 1 63.79 195 LEU A N 1
ATOM 1504 C CA . LEU A 1 195 ? -18.136 -6.304 9.289 1 63.79 195 LEU A CA 1
ATOM 1505 C C . LEU A 1 195 ? -19.05 -7.227 8.49 1 63.79 195 LEU A C 1
ATOM 1507 O O . LEU A 1 195 ? -20.247 -6.962 8.36 1 63.79 195 LEU A O 1
ATOM 1511 N N . ALA A 1 196 ? -18.478 -8.21 8.09 1 60.52 196 ALA A N 1
ATOM 1512 C CA . ALA A 1 196 ? -19.216 -9.106 7.203 1 60.52 196 ALA A CA 1
ATOM 1513 C C . ALA A 1 196 ? -20.295 -9.867 7.966 1 60.52 196 ALA A C 1
ATOM 1515 O O . ALA A 1 196 ? -21.284 -10.312 7.378 1 60.52 196 ALA A O 1
ATOM 1516 N N . ARG A 1 197 ? -20.14 -9.85 9.241 1 66.28 197 ARG A N 1
ATOM 1517 C CA . ARG A 1 197 ? -21.065 -10.678 10.009 1 66.28 197 ARG A CA 1
ATOM 1518 C C . ARG A 1 197 ? -22.223 -9.846 10.551 1 66.28 197 ARG A C 1
ATOM 1520 O O . ARG A 1 197 ? -23.367 -10.305 10.571 1 66.28 197 ARG A O 1
ATOM 1527 N N . ASP A 1 198 ? -21.849 -8.718 10.982 1 78.12 198 ASP A N 1
ATOM 1528 C CA . ASP A 1 198 ? -22.878 -7.904 11.623 1 78.12 198 ASP A CA 1
ATOM 1529 C C . ASP A 1 198 ? -22.652 -6.419 11.349 1 78.12 198 ASP A C 1
ATOM 1531 O O . ASP A 1 198 ? -22.012 -5.726 12.143 1 78.12 198 ASP A O 1
ATOM 1535 N N . ARG A 1 199 ? -23.237 -5.984 10.314 1 82.38 199 ARG A N 1
ATOM 1536 C CA . ARG A 1 199 ? -23.086 -4.601 9.872 1 82.38 199 ARG A CA 1
ATOM 1537 C C . ARG A 1 199 ? -23.657 -3.632 10.901 1 82.38 199 ARG A C 1
ATOM 1539 O O . ARG A 1 199 ? -23.066 -2.584 11.169 1 82.38 199 ARG A O 1
ATOM 1546 N N . ASP A 1 200 ? -24.749 -3.952 11.505 1 84.97 200 ASP A N 1
ATOM 1547 C CA . ASP A 1 200 ? -25.415 -3.076 12.465 1 84.97 200 ASP A CA 1
ATOM 1548 C C . ASP A 1 200 ? -24.574 -2.907 13.729 1 84.97 200 ASP A C 1
ATOM 1550 O O . ASP A 1 200 ? -24.471 -1.804 14.269 1 84.97 200 ASP A O 1
ATOM 1554 N N . ALA A 1 201 ? -24.054 -3.977 14.111 1 85.52 201 ALA A N 1
ATOM 1555 C CA . ALA A 1 201 ? -23.189 -3.916 15.286 1 85.52 201 ALA A CA 1
ATOM 1556 C C . ALA A 1 201 ? -21.961 -3.051 15.02 1 85.52 201 ALA A C 1
ATOM 1558 O O . ALA A 1 201 ? -21.523 -2.298 15.892 1 85.52 201 ALA A O 1
ATOM 1559 N N . ALA A 1 202 ? -21.461 -3.139 13.848 1 86.07 202 ALA A N 1
ATOM 1560 C CA . ALA A 1 202 ? -20.303 -2.341 13.455 1 86.07 202 ALA A CA 1
ATOM 1561 C C . ALA A 1 202 ? -20.638 -0.852 13.455 1 86.07 202 ALA A C 1
ATOM 1563 O O . ALA A 1 202 ? -19.867 -0.036 13.966 1 86.07 202 ALA A O 1
ATOM 1564 N N . LEU A 1 203 ? -21.783 -0.535 13.012 1 88.32 203 LEU A N 1
ATOM 1565 C CA . LEU A 1 203 ? -22.203 0.86 12.935 1 88.32 203 LEU A CA 1
ATOM 1566 C C . LEU A 1 203 ? -22.418 1.441 14.328 1 88.32 203 LEU A C 1
ATOM 1568 O O . LEU A 1 203 ? -22.034 2.582 14.595 1 88.32 203 LEU A O 1
ATOM 1572 N N . ARG A 1 204 ? -22.957 0.646 15.183 1 89.27 204 ARG A N 1
ATOM 1573 C CA . ARG A 1 204 ? -23.172 1.093 16.555 1 89.27 204 ARG A CA 1
ATOM 1574 C C . ARG A 1 204 ? -21.845 1.355 17.26 1 89.27 204 ARG A C 1
ATOM 1576 O O . ARG A 1 204 ? -21.718 2.322 18.015 1 89.27 204 ARG A O 1
ATOM 1583 N N . SER A 1 205 ? -20.947 0.504 16.96 1 88.5 205 SER A N 1
ATOM 1584 C CA . SER A 1 205 ? -19.627 0.662 17.562 1 88.5 205 SER A CA 1
ATOM 1585 C C . SER A 1 205 ? -18.952 1.944 17.087 1 88.5 205 SER A C 1
ATOM 1587 O O . SER A 1 205 ? -18.317 2.647 17.875 1 88.5 205 SER A O 1
ATOM 1589 N N . LEU A 1 206 ? -19.147 2.262 15.866 1 89.1 206 LEU A N 1
ATOM 1590 C CA . LEU A 1 206 ? -18.561 3.47 15.295 1 89.1 206 LEU A CA 1
ATOM 1591 C C . LEU A 1 206 ? -19.225 4.718 15.866 1 89.1 206 LEU A C 1
ATOM 1593 O O . LEU A 1 206 ? -18.548 5.703 16.17 1 89.1 206 LEU A O 1
ATOM 1597 N N . GLU A 1 207 ? -20.453 4.612 15.979 1 89.4 207 GLU A N 1
ATOM 1598 C CA . GLU A 1 207 ? -21.195 5.738 16.537 1 89.4 207 GLU A CA 1
ATOM 1599 C C . GLU A 1 207 ? -20.785 6.008 17.982 1 89.4 207 GLU A C 1
ATOM 1601 O O . GLU A 1 207 ? -20.628 7.163 18.383 1 89.4 207 GLU A O 1
ATOM 1606 N N . ALA A 1 208 ? -20.581 4.968 18.688 1 92.84 208 ALA A N 1
ATOM 1607 C CA . ALA A 1 208 ? -20.178 5.096 20.086 1 92.84 208 ALA A CA 1
ATOM 1608 C C . ALA A 1 208 ? -18.776 5.686 20.201 1 92.84 208 ALA A C 1
ATOM 1610 O O . ALA A 1 208 ? -18.471 6.394 21.163 1 92.84 208 ALA A O 1
ATOM 1611 N N . ALA A 1 209 ? -17.971 5.432 19.233 1 94.79 209 ALA A N 1
ATOM 1612 C CA . ALA A 1 209 ? -16.579 5.872 19.278 1 94.79 209 ALA A CA 1
ATOM 1613 C C . ALA A 1 209 ? -16.431 7.282 18.712 1 94.79 209 ALA A C 1
ATOM 1615 O O . ALA A 1 209 ? -15.367 7.895 18.827 1 94.79 209 ALA A O 1
ATOM 1616 N N . ALA A 1 210 ? -17.467 7.813 18.092 1 95.36 210 ALA A N 1
ATOM 1617 C CA . ALA A 1 210 ? -17.416 9.088 17.383 1 95.36 210 ALA A CA 1
ATOM 1618 C C . ALA A 1 210 ? -17.103 10.235 18.34 1 95.36 210 ALA A C 1
ATOM 1620 O O . ALA A 1 210 ? -16.221 11.054 18.07 1 95.36 210 ALA A O 1
ATOM 1621 N N . ALA A 1 211 ? -17.746 10.303 19.449 1 95.36 211 ALA A N 1
ATOM 1622 C CA . ALA A 1 211 ? -17.598 11.417 20.382 1 95.36 211 ALA A CA 1
ATOM 1623 C C . ALA A 1 211 ? -16.197 11.444 20.987 1 95.36 211 ALA A C 1
ATOM 1625 O O . ALA A 1 211 ? -15.518 12.473 20.948 1 95.36 211 ALA A O 1
ATOM 1626 N N . PRO A 1 212 ? -15.738 10.288 21.503 1 96.63 212 PRO A N 1
ATOM 1627 C CA . PRO A 1 212 ? -14.366 10.286 22.015 1 96.63 212 PRO A CA 1
ATOM 1628 C C . PRO A 1 212 ? -13.337 10.648 20.947 1 96.63 212 PRO A C 1
ATOM 1630 O O . PRO A 1 212 ? -12.352 11.331 21.239 1 96.63 212 PRO A O 1
ATOM 1633 N N . ALA A 1 213 ? -13.52 10.201 19.776 1 97.45 213 ALA A N 1
ATOM 1634 C CA . ALA A 1 213 ? -12.596 10.512 18.689 1 97.45 213 ALA A CA 1
ATOM 1635 C C . ALA A 1 213 ? -12.636 11.998 18.342 1 97.45 213 ALA A C 1
ATOM 1637 O O . ALA A 1 213 ? -11.597 12.612 18.092 1 97.45 213 ALA A O 1
ATOM 1638 N N . ALA A 1 214 ? -13.782 12.538 18.362 1 97.36 214 ALA A N 1
ATOM 1639 C CA . ALA A 1 214 ? -13.942 13.966 18.101 1 97.36 214 ALA A CA 1
ATOM 1640 C C . ALA A 1 214 ? -13.25 14.8 19.175 1 97.36 214 ALA A C 1
ATOM 1642 O O . ALA A 1 214 ? -12.592 15.797 18.868 1 97.36 214 ALA A O 1
ATOM 1643 N N . ARG A 1 215 ? -13.383 14.403 20.395 1 96.33 215 ARG A N 1
ATOM 1644 C CA . ARG A 1 215 ? -12.734 15.103 21.498 1 96.33 215 ARG A CA 1
ATOM 1645 C C . ARG A 1 215 ? -11.216 15.034 21.373 1 96.33 215 ARG A C 1
ATOM 1647 O O . ARG A 1 215 ? -10.519 16.01 21.659 1 96.33 215 ARG A O 1
ATOM 1654 N N . HIS A 1 216 ? -10.776 13.9 20.936 1 96.82 216 HIS A N 1
ATOM 1655 C CA . HIS A 1 216 ? -9.344 13.728 20.724 1 96.82 216 HIS A CA 1
ATOM 1656 C C . HIS A 1 216 ? -8.813 14.731 19.705 1 96.82 216 HIS A C 1
ATOM 1658 O O . HIS A 1 216 ? -7.763 15.341 19.917 1 96.82 216 HIS A O 1
ATOM 1664 N N . LEU A 1 217 ? -9.551 14.94 18.627 1 95.98 217 LEU A N 1
ATOM 1665 C CA . LEU A 1 217 ? -9.166 15.875 17.575 1 95.98 217 LEU A CA 1
ATOM 1666 C C . LEU A 1 217 ? -9.241 17.315 18.073 1 95.98 217 LEU A C 1
ATOM 1668 O O . LEU A 1 217 ? -8.41 18.148 17.706 1 95.98 217 LEU A O 1
ATOM 1672 N N . ALA A 1 218 ? -10.198 17.551 18.917 1 92.52 218 ALA A N 1
ATOM 1673 C CA . ALA A 1 218 ? -10.473 18.914 19.364 1 92.52 218 ALA A CA 1
ATOM 1674 C C . ALA A 1 218 ? -9.459 19.363 20.412 1 92.52 218 ALA A C 1
ATOM 1676 O O . ALA A 1 218 ? -9.129 20.548 20.497 1 92.52 218 ALA A O 1
ATOM 1677 N N . GLU A 1 219 ? -8.998 18.452 21.247 1 82.26 219 GLU A N 1
ATOM 1678 C CA . GLU A 1 219 ? -8.163 18.785 22.397 1 82.26 219 GLU A CA 1
ATOM 1679 C C . GLU A 1 219 ? -6.685 18.803 22.019 1 82.26 219 GLU A C 1
ATOM 1681 O O . GLU A 1 219 ? -5.897 19.548 22.607 1 82.26 219 GLU A O 1
ATOM 1686 N N . SER A 1 220 ? -6.226 17.844 21.278 1 62.59 220 SER A N 1
ATOM 1687 C CA . SER A 1 220 ? -4.809 17.702 20.962 1 62.59 220 SER A CA 1
ATOM 1688 C C . SER A 1 220 ? -4.295 18.902 20.175 1 62.59 220 SER A C 1
ATOM 1690 O O . SER A 1 220 ? -3.125 19.273 20.292 1 62.59 220 SER A O 1
ATOM 1692 N N . GLY A 1 221 ? -5.016 19.37 19.303 1 54.56 221 GLY A N 1
ATOM 1693 C CA . GLY A 1 221 ? -4.618 20.514 18.497 1 54.56 221 GLY A CA 1
ATOM 1694 C C . GLY A 1 221 ? -4.388 21.769 19.317 1 54.56 221 GLY A C 1
ATOM 1695 O O . GLY A 1 221 ? -3.864 22.762 18.807 1 54.56 221 GLY A O 1
ATOM 1696 N N . ARG A 1 222 ? -4.956 21.701 20.603 1 47.44 222 ARG A N 1
ATOM 1697 C CA . ARG A 1 222 ? -4.814 22.87 21.465 1 47.44 222 ARG A CA 1
ATOM 1698 C C . ARG A 1 222 ? -3.369 23.037 21.925 1 47.44 222 ARG A C 1
ATOM 1700 O O . ARG A 1 222 ? -2.925 24.154 22.199 1 47.44 222 ARG A O 1
ATOM 1707 N N . SER A 1 223 ? -2.827 21.788 22.172 1 44.1 223 SER A N 1
ATOM 1708 C CA . SER A 1 223 ? -1.58 22.023 22.894 1 44.1 223 SER A CA 1
ATOM 1709 C C . SER A 1 223 ? -0.643 22.927 22.101 1 44.1 223 SER A C 1
ATOM 1711 O O . SER A 1 223 ? 0.034 23.784 22.674 1 44.1 223 SER A O 1
ATOM 1713 N N . LYS A 1 224 ? -0.08 22.236 20.939 1 44.19 224 LYS A N 1
ATOM 1714 C CA . LYS A 1 224 ? 1.029 23.037 20.426 1 44.19 224 LYS A CA 1
ATOM 1715 C C . LYS A 1 224 ? 0.522 24.297 19.732 1 44.19 224 LYS A C 1
ATOM 1717 O O . LYS A 1 224 ? 1.178 24.822 18.829 1 44.19 224 LYS A O 1
ATOM 1722 N N . GLU A 1 225 ? -0.73 24.412 19.72 1 42.37 225 GLU A N 1
ATOM 1723 C CA . GLU A 1 225 ? -0.9 25.818 19.367 1 42.37 225 GLU A CA 1
ATOM 1724 C C . GLU A 1 225 ? 0.2 26.679 19.982 1 42.37 225 GLU A C 1
ATOM 1726 O O . GLU A 1 225 ? 0.378 26.69 21.202 1 42.37 225 GLU A O 1
ATOM 1731 N N . ALA A 1 226 ? 1.187 26.51 19.381 1 39.59 226 ALA A N 1
ATOM 1732 C CA . ALA A 1 226 ? 2.427 27.217 19.692 1 39.59 226 ALA A CA 1
ATOM 1733 C C . ALA A 1 226 ? 2.164 28.408 20.608 1 39.59 226 ALA A C 1
ATOM 1735 O O . ALA A 1 226 ? 2.954 28.69 21.513 1 39.59 226 ALA A O 1
ATOM 1736 N N . THR A 1 227 ? 1.456 29.367 19.954 1 39.81 227 THR A N 1
ATOM 1737 C CA . THR A 1 227 ? 1.957 30.654 20.422 1 39.81 227 THR A CA 1
ATOM 1738 C C . THR A 1 227 ? 1.659 30.844 21.907 1 39.81 227 THR A C 1
ATOM 1740 O O . THR A 1 227 ? 0.586 31.327 22.273 1 39.81 227 THR A O 1
ATOM 1743 N N . GLU A 1 228 ? 1.558 29.809 22.511 1 44.45 228 GLU A N 1
ATOM 1744 C CA . GLU A 1 228 ? 1.585 30.237 23.906 1 44.45 228 GLU A CA 1
ATOM 1745 C C . GLU A 1 228 ? 2.395 31.519 24.075 1 44.45 228 GLU A C 1
ATOM 1747 O O . GLU A 1 228 ? 3.402 31.718 23.393 1 44.45 228 GLU A O 1
ATOM 1752 N N . GLU A 1 229 ? 1.764 32.599 24.468 1 54.29 229 GLU A N 1
ATOM 1753 C CA . GLU A 1 229 ? 2.473 33.848 24.728 1 54.29 229 GLU A CA 1
ATOM 1754 C C . GLU A 1 229 ? 3.765 33.6 25.501 1 54.29 229 GLU A C 1
ATOM 1756 O O . GLU A 1 229 ? 3.747 32.983 26.568 1 54.29 229 GLU A O 1
ATOM 1761 N N . PRO A 1 230 ? 4.758 33.516 24.801 1 65.57 230 PRO A N 1
ATOM 1762 C CA . PRO A 1 230 ? 6.011 33.3 25.528 1 65.57 230 PRO A CA 1
ATOM 1763 C C . PRO A 1 230 ? 6.097 34.121 26.813 1 65.57 230 PRO A C 1
ATOM 1765 O O . PRO A 1 230 ? 5.522 35.209 26.895 1 65.57 230 PRO A O 1
ATOM 1768 N N . GLU A 1 231 ? 6.56 33.56 27.837 1 73.67 231 GLU A N 1
ATOM 1769 C CA . GLU A 1 231 ? 6.818 34.315 29.059 1 73.67 231 GLU A CA 1
ATOM 1770 C C . GLU A 1 231 ? 7.98 35.287 28.872 1 73.67 231 GLU A C 1
ATOM 1772 O O . GLU A 1 231 ? 8.824 35.093 27.994 1 73.67 231 GLU A O 1
ATOM 1777 N N . PRO A 1 232 ? 7.923 36.351 29.62 1 78.01 232 PRO A N 1
ATOM 1778 C CA . PRO A 1 232 ? 8.968 37.367 29.483 1 78.01 232 PRO A CA 1
ATOM 1779 C C . PRO A 1 232 ? 10.375 36.788 29.615 1 78.01 232 PRO A C 1
ATOM 1781 O O . PRO A 1 232 ? 11.333 37.357 29.084 1 78.01 232 PRO A O 1
ATOM 1784 N N . ASP A 1 233 ? 10.502 35.584 30.267 1 79.21 233 ASP A N 1
ATOM 1785 C CA . ASP A 1 233 ? 11.824 34.994 30.455 1 79.21 233 ASP A CA 1
ATOM 1786 C C . ASP A 1 233 ? 12.059 33.849 29.473 1 79.21 233 ASP A C 1
ATOM 1788 O O . ASP A 1 233 ? 12.973 33.043 29.658 1 79.21 233 ASP A O 1
ATOM 1792 N N . CYS A 1 234 ? 11.366 33.885 28.506 1 79.59 234 CYS A N 1
ATOM 1793 C CA . CYS A 1 234 ? 11.447 32.798 27.537 1 79.59 234 CYS A CA 1
ATOM 1794 C C . CYS A 1 234 ? 12.727 32.894 26.716 1 79.59 234 CYS A C 1
ATOM 1796 O O . CYS A 1 234 ? 13.322 33.968 26.61 1 79.59 234 CYS A O 1
ATOM 1798 N N . GLY A 1 235 ? 13.316 31.782 26.163 1 80.16 235 GLY A N 1
ATOM 1799 C CA . GLY A 1 235 ? 14.453 31.772 25.256 1 80.16 235 GLY A CA 1
ATOM 1800 C C . GLY A 1 235 ? 14.086 32.154 23.835 1 80.16 235 GLY A C 1
ATOM 1801 O O . GLY A 1 235 ? 12.923 32.441 23.544 1 80.16 235 GLY A O 1
ATOM 1802 N N . TYR A 1 236 ? 15.135 32.217 22.982 1 84.75 236 TYR A N 1
ATOM 1803 C CA . TYR A 1 236 ? 14.883 32.662 21.616 1 84.75 236 TYR A CA 1
ATOM 1804 C C . TYR A 1 236 ? 14.08 31.622 20.843 1 84.75 236 TYR A C 1
ATOM 1806 O O . TYR A 1 236 ? 13.355 31.961 19.905 1 84.75 236 TYR A O 1
ATOM 1814 N N . GLU A 1 237 ? 14.031 30.441 21.318 1 79.13 237 GLU A N 1
ATOM 1815 C CA . GLU A 1 237 ? 13.336 29.36 20.627 1 79.13 237 GLU A CA 1
ATOM 1816 C C . GLU A 1 237 ? 11.822 29.498 20.769 1 79.13 237 GLU A C 1
ATOM 1818 O O . GLU A 1 237 ? 11.07 29.074 19.889 1 79.13 237 GLU A O 1
ATOM 1823 N N . GLU A 1 238 ? 11.463 30.121 21.843 1 75.77 238 GLU A N 1
ATOM 1824 C CA . GLU A 1 238 ? 10.043 30.353 22.091 1 75.77 238 GLU A CA 1
ATOM 1825 C C . GLU A 1 238 ? 9.601 31.707 21.542 1 75.77 238 GLU A C 1
ATOM 1827 O O . GLU A 1 238 ? 8.471 31.853 21.07 1 75.77 238 GLU A O 1
ATOM 1832 N N . LEU A 1 239 ? 10.475 32.674 21.636 1 82.59 239 LEU A N 1
ATOM 1833 C CA . LEU A 1 239 ? 10.15 34.039 21.236 1 82.59 239 LEU A CA 1
ATOM 1834 C C . LEU A 1 239 ? 10.02 34.144 19.72 1 82.59 239 LEU A C 1
ATOM 1836 O O . LEU A 1 239 ? 9.094 34.784 19.215 1 82.59 239 LEU A O 1
ATOM 1840 N N . LEU A 1 240 ? 10.867 33.435 18.999 1 82.77 240 LEU A N 1
ATOM 1841 C CA . LEU A 1 240 ? 10.97 33.649 17.56 1 82.77 240 LEU A CA 1
ATOM 1842 C C . LEU A 1 240 ? 9.712 33.164 16.847 1 82.77 240 LEU A C 1
ATOM 1844 O O . LEU A 1 240 ? 9.165 33.869 15.997 1 82.77 240 LEU A O 1
ATOM 1848 N N . PRO A 1 241 ? 9.184 32.075 17.293 1 75.69 241 PRO A N 1
ATOM 1849 C CA . PRO A 1 241 ? 7.92 31.676 16.67 1 75.69 241 PRO A CA 1
ATOM 1850 C C . PRO A 1 241 ? 6.787 32.66 16.952 1 75.69 241 PRO A C 1
ATOM 1852 O O . PRO A 1 241 ? 5.946 32.904 16.083 1 75.69 241 PRO A O 1
ATOM 1855 N N . TRP A 1 242 ? 6.784 33.256 18.098 1 77.51 242 TRP A N 1
ATOM 1856 C CA . TRP A 1 242 ? 5.786 34.255 18.466 1 77.51 242 TRP A CA 1
ATOM 1857 C C . TRP A 1 242 ? 5.923 35.505 17.602 1 77.51 242 TRP A C 1
ATOM 1859 O O . TRP A 1 242 ? 4.928 36.025 17.09 1 77.51 242 TRP A O 1
ATOM 1869 N N . LEU A 1 243 ? 7.099 35.91 17.324 1 83.41 243 LEU A N 1
ATOM 1870 C CA . LEU A 1 243 ? 7.357 37.083 16.496 1 83.41 243 LEU A CA 1
ATOM 1871 C C . LEU A 1 243 ? 6.983 36.814 15.042 1 83.41 243 LEU A C 1
ATOM 1873 O O . LEU A 1 243 ? 6.416 37.68 14.373 1 83.41 243 LEU A O 1
ATOM 1877 N N . GLN A 1 244 ? 7.268 35.594 14.653 1 79.32 244 GLN A N 1
ATOM 1878 C CA . GLN A 1 244 ? 6.96 35.197 13.283 1 79.32 244 GLN A CA 1
ATOM 1879 C C . GLN A 1 244 ? 5.454 35.184 13.039 1 79.32 244 GLN A C 1
ATOM 1881 O O . GLN A 1 244 ? 4.982 35.671 12.009 1 79.32 244 GLN A O 1
ATOM 1886 N N . SER A 1 245 ? 4.823 34.785 14.049 1 74 245 SER A N 1
ATOM 1887 C CA . SER A 1 245 ? 3.37 34.701 13.95 1 74 245 SER A CA 1
ATOM 1888 C C . SER A 1 245 ? 2.737 36.088 13.915 1 74 245 SER A C 1
ATOM 1890 O O . SER A 1 245 ? 1.596 36.244 13.473 1 74 245 SER A O 1
ATOM 1892 N N . ARG A 1 246 ? 3.522 37.096 14.308 1 76.44 246 ARG A N 1
ATOM 1893 C CA . ARG A 1 246 ? 3.017 38.465 14.356 1 76.44 246 ARG A CA 1
ATOM 1894 C C . ARG A 1 246 ? 3.541 39.283 13.18 1 76.44 246 ARG A C 1
ATOM 1896 O O . ARG A 1 246 ? 3.446 40.512 13.182 1 76.44 246 ARG A O 1
ATOM 1903 N N . GLY A 1 247 ? 4.22 38.565 12.318 1 76.74 247 GLY A N 1
ATOM 1904 C CA . GLY A 1 247 ? 4.488 39.203 11.039 1 76.74 247 GLY A CA 1
ATOM 1905 C C . GLY A 1 247 ? 5.922 39.678 10.898 1 76.74 247 GLY A C 1
ATOM 1906 O O . GLY A 1 247 ? 6.238 40.455 9.994 1 76.74 247 GLY A O 1
ATOM 1907 N N . LEU A 1 248 ? 6.701 39.294 11.727 1 84.16 248 LEU A N 1
ATOM 1908 C CA . LEU A 1 248 ? 8.091 39.704 11.567 1 84.16 248 LEU A CA 1
ATOM 1909 C C . LEU A 1 248 ? 8.746 38.963 10.406 1 84.16 248 LEU A C 1
ATOM 1911 O O . LEU A 1 248 ? 8.536 37.76 10.235 1 84.16 248 LEU A O 1
ATOM 1915 N N . GLY A 1 249 ? 9.472 39.597 9.617 1 79.94 249 GLY A N 1
ATOM 1916 C CA . GLY A 1 249 ? 10.104 39.064 8.421 1 79.94 249 GLY A CA 1
ATOM 1917 C C . GLY A 1 249 ? 11.191 38.049 8.722 1 79.94 249 GLY A C 1
ATOM 1918 O O . GLY A 1 249 ? 11.755 38.042 9.818 1 79.94 249 GLY A O 1
ATOM 1919 N N . GLU A 1 250 ? 11.492 37.28 7.794 1 81.17 250 GLU A N 1
ATOM 1920 C CA . GLU A 1 250 ? 12.453 36.191 7.937 1 81.17 250 GLU A CA 1
ATOM 1921 C C . GLU A 1 250 ? 13.861 36.726 8.182 1 81.17 250 GLU A C 1
ATOM 1923 O O . GLU A 1 250 ? 14.626 36.146 8.955 1 81.17 250 GLU A O 1
ATOM 1928 N N . GLU A 1 251 ? 14.214 37.706 7.554 1 81.05 251 GLU A N 1
ATOM 1929 C CA . GLU A 1 251 ? 15.541 38.287 7.731 1 81.05 251 GLU A CA 1
ATOM 1930 C C . GLU A 1 251 ? 15.754 38.749 9.17 1 81.05 251 GLU A C 1
ATOM 1932 O O . GLU A 1 251 ? 16.813 38.509 9.755 1 81.05 251 GLU A O 1
ATOM 1937 N N . ALA A 1 252 ? 14.698 39.403 9.647 1 88.24 252 ALA A N 1
ATOM 1938 C CA . ALA A 1 252 ? 14.759 39.859 11.033 1 88.24 252 ALA A CA 1
ATOM 1939 C C . ALA A 1 252 ? 14.8 38.677 11.998 1 88.24 252 ALA A C 1
ATOM 1941 O O . ALA A 1 252 ? 15.558 38.687 12.97 1 88.24 252 ALA A O 1
ATOM 1942 N N . LEU A 1 253 ? 14.089 37.724 11.681 1 87.26 253 LEU A N 1
ATOM 1943 C CA . LEU A 1 253 ? 14.051 36.534 12.525 1 87.26 253 LEU A CA 1
ATOM 1944 C C . LEU A 1 253 ? 15.404 35.832 12.536 1 87.26 253 LEU A C 1
ATOM 1946 O O . LEU A 1 253 ? 15.866 35.38 13.586 1 87.26 253 LEU A O 1
ATOM 1950 N N . ASP A 1 254 ? 16.035 35.797 11.465 1 84.71 254 ASP A N 1
ATOM 1951 C CA . ASP A 1 254 ? 17.364 35.202 11.359 1 84.71 254 ASP A CA 1
ATOM 1952 C C . ASP A 1 254 ? 18.378 35.969 12.205 1 84.71 254 ASP A C 1
ATOM 1954 O O . ASP A 1 254 ? 19.232 35.366 12.859 1 84.71 254 ASP A O 1
ATOM 1958 N N . THR A 1 255 ? 18.296 37.226 12.156 1 86.36 255 THR A N 1
ATOM 1959 C CA . THR A 1 255 ? 19.158 38.091 12.954 1 86.36 255 THR A CA 1
ATOM 1960 C C . THR A 1 255 ? 18.943 37.843 14.444 1 86.36 255 THR A C 1
ATOM 1962 O O . THR A 1 255 ? 19.906 37.725 15.205 1 86.36 255 THR A O 1
ATOM 1965 N N . LEU A 1 256 ? 17.716 37.637 14.827 1 88.62 256 LEU A N 1
ATOM 1966 C CA . LEU A 1 256 ? 17.381 37.418 16.229 1 88.62 256 LEU A CA 1
ATOM 1967 C C . LEU A 1 256 ? 17.809 36.026 16.68 1 88.62 256 LEU A C 1
ATOM 1969 O O . LEU A 1 256 ? 18.265 35.848 17.812 1 88.62 256 LEU A O 1
ATOM 1973 N N . ARG A 1 257 ? 17.704 35.215 15.817 1 86.27 257 ARG A N 1
ATOM 1974 C CA . ARG A 1 257 ? 18.143 33.849 16.079 1 86.27 257 ARG A CA 1
ATOM 1975 C C . ARG A 1 257 ? 19.654 33.788 16.281 1 86.27 257 ARG A C 1
ATOM 1977 O O . ARG A 1 257 ? 20.134 33.162 17.228 1 86.27 257 ARG A O 1
ATOM 1984 N N . ALA A 1 258 ? 20.377 34.37 15.376 1 85.32 258 ALA A N 1
ATOM 1985 C CA . ALA A 1 258 ? 21.835 34.41 15.448 1 85.32 258 ALA A CA 1
ATOM 1986 C C . ALA A 1 258 ? 22.303 35.058 16.748 1 85.32 258 ALA A C 1
ATOM 1988 O O . ALA A 1 258 ? 23.304 34.639 17.333 1 85.32 258 ALA A O 1
ATOM 1989 N N . ALA A 1 259 ? 21.556 36.035 17.253 1 85.74 259 ALA A N 1
ATOM 1990 C CA . ALA A 1 259 ? 21.903 36.772 18.465 1 85.74 259 ALA A CA 1
ATOM 1991 C C . ALA A 1 259 ? 21.316 36.1 19.703 1 85.74 259 ALA A C 1
ATOM 1993 O O . ALA A 1 259 ? 21.495 36.583 20.823 1 85.74 259 ALA A O 1
ATOM 1994 N N . LYS A 1 260 ? 20.53 34.996 19.471 1 85.86 260 LYS A N 1
ATOM 1995 C CA . LYS A 1 260 ? 19.878 34.233 20.532 1 85.86 260 LYS A CA 1
ATOM 1996 C C . LYS A 1 260 ? 19.046 35.143 21.432 1 85.86 260 LYS A C 1
ATOM 1998 O O . LYS A 1 260 ? 19.138 35.063 22.658 1 85.86 260 LYS A O 1
ATOM 2003 N N . VAL A 1 261 ? 18.318 36.017 20.913 1 88.81 261 VAL A N 1
ATOM 2004 C CA . VAL A 1 261 ? 17.486 36.961 21.651 1 88.81 261 VAL A CA 1
ATOM 2005 C C . VAL A 1 261 ? 16.3 36.228 22.274 1 88.81 261 VAL A C 1
ATOM 2007 O O . VAL A 1 261 ? 15.399 35.776 21.564 1 88.81 261 VAL A O 1
ATOM 2010 N N . GLY A 1 262 ? 16.326 36.148 23.569 1 87.49 262 GLY A N 1
ATOM 2011 C CA . GLY A 1 262 ? 15.192 35.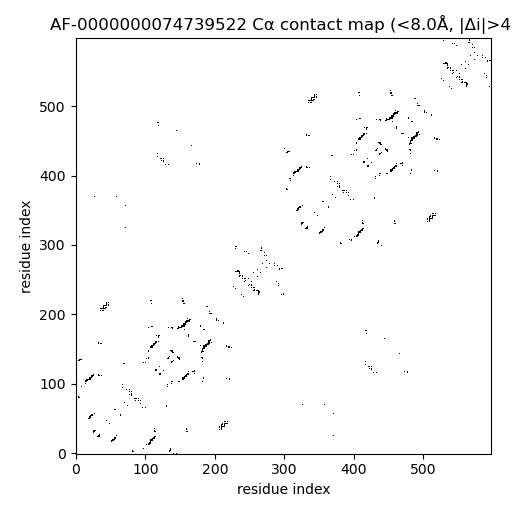619 24.308 1 87.49 262 GLY A CA 1
ATOM 2012 C C . GLY A 1 262 ? 14.227 36.694 24.771 1 87.49 262 GLY A C 1
ATOM 2013 O O . GLY A 1 262 ? 14.343 37.854 24.37 1 87.49 262 GLY A O 1
ATOM 2014 N N . GLY A 1 263 ? 13.256 36.309 25.622 1 88.59 263 GLY A N 1
ATOM 2015 C CA . GLY A 1 263 ? 12.21 37.214 26.071 1 88.59 263 GLY A CA 1
ATOM 2016 C C . GLY A 1 263 ? 12.741 38.39 26.869 1 88.59 263 GLY A C 1
ATOM 2017 O O . GLY A 1 263 ? 12.35 39.535 26.631 1 88.59 263 GLY A O 1
ATOM 2018 N N . GLU A 1 264 ? 13.653 38.129 27.714 1 88.4 264 GLU A N 1
ATOM 2019 C CA . GLU A 1 264 ? 14.209 39.182 28.559 1 88.4 264 GLU A CA 1
ATOM 2020 C C . GLU A 1 264 ? 15.016 40.182 27.736 1 88.4 264 GLU A C 1
ATOM 2022 O O . GLU A 1 264 ? 14.892 41.393 27.926 1 88.4 264 GLU A O 1
ATOM 2027 N N . MET A 1 265 ? 15.8 39.672 26.783 1 89.67 265 MET A N 1
ATOM 2028 C CA . MET A 1 265 ? 16.593 40.539 25.917 1 89.67 265 MET A CA 1
ATOM 2029 C C . MET A 1 265 ? 15.694 41.354 24.993 1 89.67 265 MET A C 1
ATOM 2031 O O . MET A 1 265 ? 15.954 42.533 24.749 1 89.67 265 MET A O 1
ATOM 2035 N N . PHE A 1 266 ? 14.656 40.7 24.626 1 90.87 266 PHE A N 1
ATOM 2036 C CA . PHE A 1 266 ? 13.694 41.331 23.731 1 90.87 266 PHE A CA 1
ATOM 2037 C C . PHE A 1 266 ? 12.968 42.472 24.434 1 90.87 266 PHE A C 1
ATOM 2039 O O . PHE A 1 266 ? 12.855 43.572 23.89 1 90.87 266 PHE A O 1
ATOM 2046 N N . LEU A 1 267 ? 12.611 42.244 25.594 1 89.66 267 LEU A N 1
ATOM 2047 C CA . LEU A 1 267 ? 11.888 43.245 26.372 1 89.66 267 LEU A CA 1
ATOM 2048 C C . LEU A 1 267 ? 12.816 44.379 26.795 1 89.66 267 LEU A C 1
ATOM 2050 O O . LEU A 1 267 ? 12.379 45.522 26.944 1 89.66 267 LEU A O 1
ATOM 2054 N N . GLY A 1 268 ? 14.017 44.035 26.97 1 88.6 268 GLY A N 1
ATOM 2055 C CA . GLY A 1 268 ? 14.978 45.013 27.453 1 88.6 268 GLY A CA 1
ATOM 2056 C C . GLY A 1 268 ? 15.629 45.812 26.339 1 88.6 268 GLY A C 1
ATOM 2057 O O . GLY A 1 268 ? 16.336 46.787 26.599 1 88.6 268 GLY A O 1
ATOM 2058 N N . ALA A 1 269 ? 15.414 45.416 25.11 1 89.35 269 ALA A N 1
ATOM 2059 C CA . ALA A 1 269 ? 16.081 46.069 23.987 1 89.35 269 ALA A CA 1
ATOM 2060 C C . ALA A 1 269 ? 15.449 47.425 23.687 1 89.35 269 ALA A C 1
ATOM 2062 O O . ALA A 1 269 ? 14.223 47.559 23.682 1 89.35 269 ALA A O 1
ATOM 2063 N N . SER A 1 270 ? 16.28 48.396 23.502 1 89.32 270 SER A N 1
ATOM 2064 C CA . SER A 1 270 ? 15.822 49.732 23.137 1 89.32 270 SER A CA 1
ATOM 2065 C C . SER A 1 270 ? 15.821 49.922 21.623 1 89.32 270 SER A C 1
ATOM 2067 O O . SER A 1 270 ? 16.309 49.065 20.885 1 89.32 270 SER A O 1
ATOM 2069 N N . ALA A 1 271 ? 15.227 51.064 21.261 1 88.51 271 ALA A N 1
ATOM 2070 C CA . ALA A 1 271 ? 15.233 51.413 19.842 1 88.51 271 ALA A CA 1
ATOM 2071 C C . ALA A 1 271 ? 16.659 51.499 19.305 1 88.51 271 ALA A C 1
ATOM 2073 O O . ALA A 1 271 ? 16.937 51.048 18.191 1 88.51 271 ALA A O 1
ATOM 2074 N N . GLU A 1 272 ? 17.543 51.997 20.101 1 87.78 272 GLU A N 1
ATOM 2075 C CA . GLU A 1 272 ? 18.943 52.123 19.704 1 87.78 272 GLU A CA 1
ATOM 2076 C C . GLU A 1 272 ? 19.591 50.753 19.525 1 87.78 272 GLU A C 1
ATOM 2078 O O . GLU A 1 272 ? 20.419 50.564 18.631 1 87.78 272 GLU A O 1
ATOM 2083 N N . ASP A 1 273 ? 19.183 49.789 20.362 1 87.9 273 ASP A N 1
ATOM 2084 C CA . ASP A 1 273 ? 19.715 48.433 20.266 1 87.9 273 ASP A CA 1
ATOM 2085 C C . ASP A 1 273 ? 19.32 47.78 18.944 1 87.9 273 ASP A C 1
ATOM 2087 O O . ASP A 1 273 ? 20.136 47.11 18.308 1 87.9 273 ASP A O 1
ATOM 2091 N N . TRP A 1 274 ? 18.164 48.059 18.546 1 90.01 274 TRP A N 1
ATOM 2092 C CA . TRP A 1 274 ? 17.634 47.435 17.338 1 90.01 274 TRP A CA 1
ATOM 2093 C C . TRP A 1 274 ? 18.191 48.109 16.089 1 90.01 274 TRP A C 1
ATOM 2095 O O . TRP A 1 274 ? 18.302 47.479 15.034 1 90.01 274 TRP A O 1
ATOM 2105 N N . GLU A 1 275 ? 18.522 49.33 16.19 1 86.49 275 GLU A N 1
ATOM 2106 C CA . GLU A 1 275 ? 19.042 50.102 15.065 1 86.49 275 GLU A CA 1
ATOM 2107 C C . GLU A 1 275 ? 20.541 49.875 14.887 1 86.49 275 GLU A C 1
ATOM 2109 O O . GLU A 1 275 ? 21.154 50.429 13.972 1 86.49 275 GLU A O 1
ATOM 2114 N N . ASN A 1 276 ? 21.042 49.045 15.768 1 84.45 276 ASN A N 1
ATOM 2115 C CA . ASN A 1 276 ? 22.46 48.718 15.661 1 84.45 276 ASN A CA 1
ATOM 2116 C C . ASN A 1 276 ? 22.807 48.17 14.279 1 84.45 276 ASN A C 1
ATOM 2118 O O . ASN A 1 276 ? 22.165 47.235 13.798 1 84.45 276 ASN A O 1
ATOM 2122 N N . GLU A 1 277 ? 23.867 48.671 13.599 1 79.5 277 GLU A N 1
ATOM 2123 C CA . GLU A 1 277 ? 24.308 48.301 12.258 1 79.5 277 GLU A CA 1
ATOM 2124 C C . GLU A 1 277 ? 24.708 46.83 12.194 1 79.5 277 GLU A C 1
ATOM 2126 O O . GLU A 1 277 ? 24.587 46.193 11.145 1 79.5 277 GLU A O 1
ATOM 2131 N N . GLU A 1 278 ? 25.039 46.212 13.271 1 78.76 278 GLU A N 1
ATOM 2132 C CA . GLU A 1 278 ? 25.477 44.82 13.305 1 78.76 278 GLU A CA 1
ATOM 2133 C C . GLU A 1 278 ? 24.303 43.867 13.1 1 78.76 278 GLU A C 1
ATOM 2135 O O . GLU A 1 278 ? 24.482 42.747 12.617 1 78.76 278 GLU A O 1
ATOM 2140 N N . LEU A 1 279 ? 23.119 44.323 13.377 1 83.93 279 LEU A N 1
ATOM 2141 C CA . LEU A 1 279 ? 21.947 43.464 13.247 1 83.93 279 LEU A CA 1
ATOM 2142 C C . LEU A 1 279 ? 21.367 43.544 11.839 1 83.93 279 LEU A C 1
ATOM 2144 O O . LEU A 1 279 ? 20.667 42.63 11.398 1 83.93 279 LEU A O 1
ATOM 2148 N N . GLY A 1 280 ? 21.635 44.66 11.083 1 81.11 280 GLY A N 1
ATOM 2149 C CA . GLY A 1 280 ? 21.222 44.826 9.699 1 81.11 280 GLY A CA 1
ATOM 2150 C C . GLY A 1 280 ? 19.717 44.895 9.529 1 81.11 280 GLY A C 1
ATOM 2151 O O . GLY A 1 280 ? 19.182 44.467 8.504 1 81.11 280 GLY A O 1
ATOM 2152 N N . LEU A 1 281 ? 19.021 45.388 10.44 1 87.07 281 LEU A N 1
ATOM 2153 C CA . LEU A 1 281 ? 17.567 45.474 10.372 1 87.07 281 LEU A CA 1
ATOM 2154 C C . LEU A 1 281 ? 17.129 46.761 9.681 1 87.07 281 LEU A C 1
ATOM 2156 O O . LEU A 1 281 ? 17.772 47.802 9.835 1 87.07 281 LEU A O 1
ATOM 2160 N N . SER A 1 282 ? 16.121 46.677 8.895 1 87 282 SER A N 1
ATOM 2161 C CA . SER A 1 282 ? 15.56 47.856 8.242 1 87 282 SER A CA 1
ATOM 2162 C C . SER A 1 282 ? 14.748 48.697 9.221 1 87 282 SER A C 1
ATOM 2164 O O . SER A 1 282 ? 14.373 48.22 10.294 1 87 282 SER A O 1
ATOM 2166 N N . GLU A 1 283 ? 14.436 49.902 8.795 1 86.98 283 GLU A N 1
ATOM 2167 C CA . GLU A 1 283 ? 13.628 50.797 9.617 1 86.98 283 GLU A CA 1
ATOM 2168 C C . GLU A 1 283 ? 12.242 50.211 9.872 1 86.98 283 GLU A C 1
ATOM 2170 O O . GLU A 1 283 ? 11.704 50.332 10.974 1 86.98 283 GLU A O 1
ATOM 2175 N N . GLN A 1 284 ? 11.802 49.592 8.896 1 84.95 284 GLN A N 1
ATOM 2176 C CA . GLN A 1 284 ? 10.478 48.99 9.015 1 84.95 284 GLN A CA 1
ATOM 2177 C C . GLN A 1 284 ? 10.491 47.82 9.994 1 84.95 284 GLN A C 1
ATOM 2179 O O . GLN A 1 284 ? 9.567 47.662 10.794 1 84.95 284 GLN A O 1
ATOM 2184 N N . GLU A 1 285 ? 11.508 47.149 9.971 1 88.67 285 GLU A N 1
ATOM 2185 C CA . GLU A 1 285 ? 11.634 45.996 10.859 1 88.67 285 GLU A CA 1
ATOM 2186 C C . GLU A 1 285 ? 11.81 46.434 12.31 1 88.67 285 GLU A C 1
ATOM 2188 O O . GLU A 1 285 ? 11.248 45.822 13.221 1 88.67 285 GLU A O 1
ATOM 2193 N N . VAL A 1 286 ? 12.543 47.474 12.513 1 91.48 286 VAL A N 1
ATOM 2194 C CA . VAL A 1 286 ? 12.758 48.004 13.855 1 91.48 286 VAL A CA 1
ATOM 2195 C C . VAL A 1 286 ? 11.435 48.5 14.433 1 91.48 286 VAL A C 1
ATOM 2197 O O . VAL A 1 286 ? 11.107 48.213 15.586 1 91.48 286 VAL A O 1
ATOM 2200 N N . ARG A 1 287 ? 10.651 49.151 13.626 1 88.15 287 ARG A N 1
ATOM 2201 C CA . ARG A 1 287 ? 9.34 49.617 14.068 1 88.15 287 ARG A CA 1
ATOM 2202 C C . ARG A 1 287 ? 8.44 48.444 14.442 1 88.15 287 ARG A C 1
ATOM 2204 O O . ARG A 1 287 ? 7.718 48.502 15.44 1 88.15 287 ARG A O 1
ATOM 2211 N N . GLN A 1 288 ? 8.56 47.507 13.663 1 88.01 288 GLN A N 1
ATOM 2212 C CA . GLN A 1 288 ? 7.744 46.323 13.912 1 88.01 288 GLN A CA 1
ATOM 2213 C C . GLN A 1 288 ? 8.168 45.623 15.199 1 88.01 288 GLN A C 1
ATOM 2215 O O . GLN A 1 288 ? 7.322 45.194 15.987 1 88.01 288 GLN A O 1
ATOM 2220 N N . LEU A 1 289 ? 9.39 45.528 15.408 1 91.04 289 LEU A N 1
ATOM 2221 C CA . LEU A 1 289 ? 9.912 44.89 16.612 1 91.04 289 LEU A CA 1
ATOM 2222 C C . LEU A 1 289 ? 9.488 45.655 17.861 1 91.04 289 LEU A C 1
ATOM 2224 O O . LEU A 1 289 ? 9.106 45.05 18.865 1 91.04 289 LEU A O 1
ATOM 2228 N N . LEU A 1 290 ? 9.54 46.924 17.766 1 91.49 290 LEU A N 1
ATOM 2229 C CA . LEU A 1 290 ? 9.139 47.754 18.897 1 91.49 290 LEU A CA 1
ATOM 2230 C C . LEU A 1 290 ? 7.652 47.59 19.191 1 91.49 290 LEU A C 1
ATOM 2232 O O . LEU A 1 290 ? 7.249 47.51 20.353 1 91.49 290 LEU A O 1
ATOM 2236 N N . ARG A 1 291 ? 6.883 47.505 18.168 1 88.37 291 ARG A N 1
ATOM 2237 C CA . ARG A 1 291 ? 5.457 47.249 18.346 1 88.37 291 ARG A CA 1
ATOM 2238 C C . ARG A 1 291 ? 5.221 45.891 18.997 1 88.37 291 ARG A C 1
ATOM 2240 O O . ARG A 1 291 ? 4.417 45.772 19.924 1 88.37 291 ARG A O 1
ATOM 2247 N N . LEU A 1 292 ? 5.948 44.965 18.537 1 88.83 292 LEU A N 1
ATOM 2248 C CA . LEU A 1 292 ? 5.789 43.605 19.04 1 88.83 292 LEU A CA 1
ATOM 2249 C C . LEU A 1 292 ? 6.294 43.494 20.475 1 88.83 292 LEU A C 1
ATOM 2251 O O . LEU A 1 292 ? 5.773 42.7 21.261 1 88.83 292 LEU A O 1
ATOM 2255 N N . GLN A 1 293 ? 7.277 44.285 20.815 1 89.44 293 GLN A N 1
ATOM 2256 C CA . GLN A 1 293 ? 7.77 44.357 22.186 1 89.44 293 GLN A CA 1
ATOM 2257 C C . GLN A 1 293 ? 6.679 44.838 23.138 1 89.44 293 GLN A C 1
ATOM 2259 O O . GLN A 1 293 ? 6.532 44.308 24.242 1 89.44 293 GLN A O 1
ATOM 2264 N N . GLU A 1 294 ? 5.952 45.765 22.684 1 87.33 294 GLU A N 1
ATOM 2265 C CA . GLU A 1 294 ? 4.842 46.265 23.49 1 87.33 294 GLU A CA 1
ATOM 2266 C C . GLU A 1 294 ? 3.767 45.197 23.673 1 87.33 294 GLU A C 1
ATOM 2268 O O . GLU A 1 294 ? 3.222 45.039 24.767 1 87.33 294 GLU A O 1
ATOM 2273 N N . GLU A 1 295 ? 3.595 44.53 22.691 1 83.26 295 GLU A N 1
ATOM 2274 C CA . GLU A 1 295 ? 2.613 43.452 22.758 1 83.26 295 GLU A CA 1
ATOM 2275 C C . GLU A 1 295 ? 3.084 42.332 23.681 1 83.26 295 GLU A C 1
ATOM 2277 O O . GLU A 1 295 ? 2.289 41.763 24.431 1 83.26 295 GLU A O 1
ATOM 2282 N N . PHE A 1 296 ? 4.304 42.147 23.579 1 83.56 296 PHE A N 1
ATOM 2283 C CA . PHE A 1 296 ? 4.914 41.104 24.395 1 83.56 296 PHE A CA 1
ATOM 2284 C C . PHE A 1 296 ? 4.895 41.489 25.869 1 83.56 296 PHE A C 1
ATOM 2286 O O . PHE A 1 296 ? 4.647 40.646 26.734 1 83.56 296 PHE A O 1
ATOM 2293 N N . ARG A 1 297 ? 5.133 42.727 26.133 1 83.28 297 ARG A N 1
ATOM 2294 C CA . ARG A 1 297 ? 5.098 43.25 27.494 1 83.28 297 ARG A CA 1
ATOM 2295 C C . ARG A 1 297 ? 3.706 43.104 28.101 1 83.28 297 ARG A C 1
ATOM 2297 O O . ARG A 1 297 ? 3.567 42.933 29.314 1 83.28 297 ARG A O 1
ATOM 2304 N N . ALA A 1 298 ? 2.76 43.076 27.214 1 78.57 298 ALA A N 1
ATOM 2305 C CA . ALA A 1 298 ? 1.369 43.026 27.658 1 78.57 298 ALA A CA 1
ATOM 2306 C C . ALA A 1 298 ? 0.907 41.585 27.856 1 78.57 298 ALA A C 1
ATOM 2308 O O . ALA A 1 298 ? -0.219 41.343 28.295 1 78.57 298 ALA A O 1
ATOM 2309 N N . LEU A 1 299 ? 1.737 40.779 27.552 1 70.38 299 LEU A N 1
ATOM 2310 C CA . LEU A 1 299 ? 1.383 39.378 27.749 1 70.38 299 LEU A CA 1
ATOM 2311 C C . LEU A 1 299 ? 1.443 39.005 29.227 1 70.38 299 LEU A C 1
ATOM 2313 O O . LEU A 1 299 ? 2.287 39.516 29.967 1 70.38 299 LEU A O 1
ATOM 2317 N N . MET B 1 1 ? -13.827 -13.193 7.238 1 47.32 1 MET B N 1
ATOM 2318 C CA . MET B 1 1 ? -13.938 -14.205 6.191 1 47.32 1 MET B CA 1
ATOM 2319 C C . MET B 1 1 ? -15.157 -13.947 5.313 1 47.32 1 MET B C 1
ATOM 2321 O O . MET B 1 1 ? -16.145 -13.367 5.768 1 47.32 1 MET B O 1
ATOM 2325 N N . PHE B 1 2 ? -14.931 -14 4.053 1 59.95 2 PHE B N 1
ATOM 2326 C CA . PHE B 1 2 ? -15.986 -13.669 3.103 1 59.95 2 PHE B CA 1
ATOM 2327 C C . PHE B 1 2 ? -17.032 -14.777 3.047 1 59.95 2 PHE B C 1
ATOM 2329 O O . PHE B 1 2 ? -16.698 -15.958 3.161 1 59.95 2 PHE B O 1
ATOM 2336 N N . SER B 1 3 ? -18.25 -14.421 3.214 1 60.83 3 SER B N 1
ATOM 2337 C CA . SER B 1 3 ? -19.36 -15.367 3.174 1 60.83 3 SER B CA 1
ATOM 2338 C C . SER B 1 3 ? -19.491 -16.009 1.797 1 60.83 3 SER B C 1
ATOM 2340 O O . SER B 1 3 ? -19.94 -17.151 1.678 1 60.83 3 SER B O 1
ATOM 2342 N N . SER B 1 4 ? -19.003 -15.363 0.724 1 77.29 4 SER B N 1
ATOM 2343 C CA . SER B 1 4 ? -19.107 -15.836 -0.653 1 77.29 4 SER B CA 1
ATOM 2344 C C . SER B 1 4 ? -17.798 -15.632 -1.408 1 77.29 4 SER B C 1
ATOM 2346 O O . SER B 1 4 ? -16.953 -14.836 -0.992 1 77.29 4 SER B O 1
ATOM 2348 N N . GLU B 1 5 ? -17.644 -16.518 -2.365 1 84.22 5 GLU B N 1
ATOM 2349 C CA . GLU B 1 5 ? -16.419 -16.449 -3.156 1 84.22 5 GLU B CA 1
ATOM 2350 C C . GLU B 1 5 ? -16.729 -16.254 -4.637 1 84.22 5 GLU B C 1
ATOM 2352 O O . GLU B 1 5 ? -17.79 -16.663 -5.114 1 84.22 5 GLU B O 1
ATOM 2357 N N . LEU B 1 6 ? -15.805 -15.645 -5.293 1 88.32 6 LEU B N 1
ATOM 2358 C CA . LEU B 1 6 ? -15.906 -15.455 -6.736 1 88.32 6 LEU B CA 1
ATOM 2359 C C . LEU B 1 6 ? -15.618 -16.756 -7.477 1 88.32 6 LEU B C 1
ATOM 2361 O O . LEU B 1 6 ? -15.036 -17.683 -6.908 1 88.32 6 LEU B O 1
ATOM 2365 N N . LYS B 1 7 ? -16.121 -16.814 -8.723 1 84.57 7 LYS B N 1
ATOM 2366 C CA . LYS B 1 7 ? -15.776 -17.907 -9.628 1 84.57 7 LYS B CA 1
ATOM 2367 C C . LYS B 1 7 ? -15.25 -17.374 -10.957 1 84.57 7 LYS B C 1
ATOM 2369 O O . LYS B 1 7 ? -15.752 -16.373 -11.473 1 84.57 7 LYS B O 1
ATOM 2374 N N . PHE B 1 8 ? -14.277 -18.083 -11.457 1 83.54 8 PHE B N 1
ATOM 2375 C CA . PHE B 1 8 ? -13.794 -17.735 -12.789 1 83.54 8 PHE B CA 1
ATOM 2376 C C . PHE B 1 8 ? -14.894 -17.914 -13.827 1 83.54 8 PHE B C 1
ATOM 2378 O O . PHE B 1 8 ? -15.636 -18.897 -13.791 1 83.54 8 PHE B O 1
ATOM 2385 N N . GLN B 1 9 ? -15.06 -16.984 -14.673 1 78.5 9 GLN B N 1
ATOM 2386 C CA . GLN B 1 9 ? -16.068 -17.11 -15.72 1 78.5 9 GLN B CA 1
ATOM 2387 C C . GLN B 1 9 ? -15.453 -17.629 -17.016 1 78.5 9 GLN B C 1
ATOM 2389 O O . GLN B 1 9 ? -16.125 -18.298 -17.804 1 78.5 9 GLN B O 1
ATOM 2394 N N . THR B 1 10 ? -14.26 -17.222 -17.233 1 68.46 10 THR B N 1
ATOM 2395 C CA . THR B 1 10 ? -13.659 -17.451 -18.542 1 68.46 10 THR B CA 1
ATOM 2396 C C . THR B 1 10 ? -12.635 -18.581 -18.477 1 68.46 10 THR B C 1
ATOM 2398 O O . THR B 1 10 ? -12.084 -18.986 -19.503 1 68.46 10 THR B O 1
ATOM 2401 N N . GLN B 1 11 ? -12.48 -19.012 -17.201 1 70.74 11 GLN B N 1
ATOM 2402 C CA . GLN B 1 11 ? -11.402 -19.987 -17.074 1 70.74 11 GLN B CA 1
ATOM 2403 C C . GLN B 1 11 ? -11.913 -21.298 -16.482 1 70.74 11 GLN B C 1
ATOM 2405 O O . GLN B 1 11 ? -12.842 -21.299 -15.672 1 70.74 11 GLN B O 1
ATOM 2410 N N . GLY B 1 12 ? -11.632 -22.322 -17.081 1 68.98 12 GLY B N 1
ATOM 2411 C CA . GLY B 1 12 ? -11.908 -23.619 -16.484 1 68.98 12 GLY B CA 1
ATOM 2412 C C . GLY B 1 12 ? -11.168 -23.844 -15.178 1 68.98 12 GLY B C 1
ATOM 2413 O O . GLY B 1 12 ? -10.806 -22.886 -14.491 1 68.98 12 GLY B O 1
ATOM 2414 N N . GLU B 1 13 ? -11.025 -24.985 -14.728 1 73.16 13 GLU B N 1
ATOM 2415 C CA . GLU B 1 13 ? -10.288 -25.351 -13.522 1 73.16 13 GLU B CA 1
ATOM 2416 C C . GLU B 1 13 ? -8.821 -24.947 -13.627 1 73.16 13 GLU B C 1
ATOM 2418 O O . GLU B 1 13 ? -8.18 -25.177 -14.654 1 73.16 13 GLU B O 1
ATOM 2423 N N . LEU B 1 14 ? -8.396 -24.309 -12.644 1 85.42 14 LEU B N 1
ATOM 2424 C CA . LEU B 1 14 ? -7.014 -23.843 -12.617 1 85.42 14 LEU B CA 1
ATOM 2425 C C . LEU B 1 14 ? -6.057 -24.995 -12.333 1 85.42 14 LEU B C 1
ATOM 2427 O O . LEU B 1 14 ? -6.38 -25.9 -11.559 1 85.42 14 LEU B O 1
ATOM 2431 N N . CYS B 1 15 ? -4.977 -25.009 -13.033 1 85.32 15 CYS B N 1
ATOM 2432 C CA . CYS B 1 15 ? -3.901 -25.961 -12.783 1 85.32 15 CYS B CA 1
ATOM 2433 C C . CYS B 1 15 ? -2.561 -25.248 -12.65 1 85.32 15 CYS B C 1
ATOM 2435 O O . CYS B 1 15 ? -2.4 -24.125 -13.132 1 85.32 15 CYS B O 1
ATOM 2437 N N . LEU B 1 16 ? -1.713 -25.943 -11.931 1 88.05 16 LEU B N 1
ATOM 2438 C CA . LEU B 1 16 ? -0.385 -25.372 -11.738 1 88.05 16 LEU B CA 1
ATOM 2439 C C . LEU B 1 16 ? 0.346 -25.234 -13.07 1 88.05 16 LEU B C 1
ATOM 2441 O O . LEU B 1 16 ? 0.382 -26.177 -13.864 1 88.05 16 LEU B O 1
ATOM 2445 N N . GLY B 1 17 ? 0.83 -24.041 -13.331 1 85.4 17 GLY B N 1
ATOM 2446 C CA . GLY B 1 17 ? 1.583 -23.799 -14.551 1 85.4 17 GLY B CA 1
ATOM 2447 C C . GLY B 1 17 ? 3.063 -24.103 -14.408 1 85.4 17 GLY B C 1
ATOM 2448 O O . GLY B 1 17 ? 3.502 -24.604 -13.371 1 85.4 17 GLY B O 1
ATOM 2449 N N . ARG B 1 18 ? 3.787 -23.876 -15.482 1 86.5 18 ARG B N 1
ATOM 2450 C CA . ARG B 1 18 ? 5.215 -24.175 -15.51 1 86.5 18 ARG B CA 1
ATOM 2451 C C . ARG B 1 18 ? 6.044 -22.897 -15.444 1 86.5 18 ARG B C 1
ATOM 2453 O O . ARG B 1 18 ? 7.271 -22.94 -15.559 1 86.5 18 ARG B O 1
ATOM 2460 N N . HIS B 1 19 ? 5.375 -21.851 -15.202 1 93.63 19 HIS B N 1
ATOM 2461 C CA . HIS B 1 19 ? 6.077 -20.573 -15.257 1 93.63 19 HIS B CA 1
ATOM 2462 C C . HIS B 1 19 ? 6.418 -20.071 -13.858 1 93.63 19 HIS B C 1
ATOM 2464 O O . HIS B 1 19 ? 5.721 -20.39 -12.893 1 93.63 19 HIS B O 1
ATOM 2470 N N . LEU B 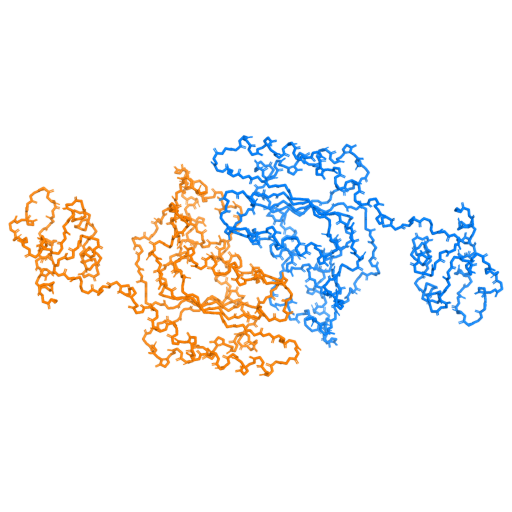1 20 ? 7.505 -19.391 -13.82 1 96.89 20 LEU B N 1
ATOM 2471 C CA . LEU B 1 20 ? 7.855 -18.54 -12.688 1 96.89 20 LEU B CA 1
ATOM 2472 C C . LEU B 1 20 ? 7.383 -17.108 -12.917 1 96.89 20 LEU B C 1
ATOM 2474 O O . LEU B 1 20 ? 7.58 -16.551 -13.999 1 96.89 20 LEU B O 1
ATOM 2478 N N . LEU B 1 21 ? 6.711 -16.542 -11.946 1 98.44 21 LEU B N 1
ATOM 2479 C CA . LEU B 1 21 ? 6.209 -15.182 -12.111 1 98.44 21 LEU B CA 1
ATOM 2480 C C . LEU B 1 21 ? 7.086 -14.184 -11.363 1 98.44 21 LEU B C 1
ATOM 2482 O O . LEU B 1 21 ? 7.378 -14.372 -10.179 1 98.44 21 LEU B O 1
ATOM 2486 N N . HIS B 1 22 ? 7.576 -13.225 -12.044 1 98.74 22 HIS B N 1
ATOM 2487 C CA . HIS B 1 22 ? 8.339 -12.116 -11.483 1 98.74 22 HIS B CA 1
ATOM 2488 C C . HIS B 1 22 ? 7.515 -10.833 -11.466 1 98.74 22 HIS B C 1
ATOM 2490 O O . HIS B 1 22 ? 7.205 -10.276 -12.521 1 98.74 22 HIS B O 1
ATOM 2496 N N . VAL B 1 23 ? 7.109 -10.416 -10.32 1 98.79 23 VAL B N 1
ATOM 2497 C CA . VAL B 1 23 ? 6.427 -9.137 -10.157 1 98.79 23 VAL B CA 1
ATOM 2498 C C . VAL B 1 23 ? 7.439 -8.053 -9.793 1 98.79 23 VAL B C 1
ATOM 2500 O O . VAL B 1 23 ? 7.933 -8.01 -8.664 1 98.79 23 VAL B O 1
ATOM 2503 N N . ASP B 1 24 ? 7.668 -7.178 -10.724 1 98.41 24 ASP B N 1
ATOM 2504 C CA . ASP B 1 24 ? 8.792 -6.252 -10.622 1 98.41 24 ASP B CA 1
ATOM 2505 C C . ASP B 1 24 ? 8.311 -4.834 -10.325 1 98.41 24 ASP B C 1
ATOM 2507 O O . ASP B 1 24 ? 7.77 -4.16 -11.204 1 98.41 24 ASP B O 1
ATOM 2511 N N . ALA B 1 25 ? 8.52 -4.407 -9.096 1 98.12 25 ALA B N 1
ATOM 2512 C CA . ALA B 1 25 ? 8.211 -3.035 -8.703 1 98.12 25 ALA B CA 1
ATOM 2513 C C . ALA B 1 25 ? 9.486 -2.226 -8.487 1 98.12 25 ALA B C 1
ATOM 2515 O O . ALA B 1 25 ? 9.469 -1.196 -7.809 1 98.12 25 ALA B O 1
ATOM 2516 N N . SER B 1 26 ? 10.64 -2.675 -8.994 1 96.41 26 SER B N 1
ATOM 2517 C CA . SER B 1 26 ? 11.904 -1.956 -8.869 1 96.41 26 SER B CA 1
ATOM 2518 C C . SER B 1 26 ? 11.92 -0.71 -9.749 1 96.41 26 SER B C 1
ATOM 2520 O O . SER B 1 26 ? 10.954 -0.436 -10.464 1 96.41 26 SER B O 1
ATOM 2522 N N . HIS B 1 27 ? 12.994 0.122 -9.645 1 94.2 27 HIS B N 1
ATOM 2523 C CA . HIS B 1 27 ? 13.14 1.339 -10.435 1 94.2 27 HIS B CA 1
ATOM 2524 C C . HIS B 1 27 ? 13.772 1.043 -11.791 1 94.2 27 HIS B C 1
ATOM 2526 O O . HIS B 1 27 ? 14.392 1.921 -12.396 1 94.2 27 HIS B O 1
ATOM 2532 N N . GLY B 1 28 ? 13.727 -0.224 -12.207 1 91.8 28 GLY B N 1
ATOM 2533 C CA . GLY B 1 28 ? 14.295 -0.605 -13.49 1 91.8 28 GLY B CA 1
ATOM 2534 C C . GLY B 1 28 ? 15.548 -1.45 -13.361 1 91.8 28 GLY B C 1
ATOM 2535 O O . GLY B 1 28 ? 16.031 -1.688 -12.252 1 91.8 28 GLY B O 1
ATOM 2536 N N . SER B 1 29 ? 16.088 -1.817 -14.49 1 90.29 29 SER B N 1
ATOM 2537 C CA . SER B 1 29 ? 17.165 -2.8 -14.554 1 90.29 29 SER B CA 1
ATOM 2538 C C . SER B 1 29 ? 18.47 -2.228 -14.012 1 90.29 29 SER B C 1
ATOM 2540 O O . SER B 1 29 ? 19.373 -2.977 -13.634 1 90.29 29 SER B O 1
ATOM 2542 N N . GLU B 1 30 ? 18.533 -0.931 -13.916 1 89.18 30 GLU B N 1
ATOM 2543 C CA . GLU B 1 30 ? 19.779 -0.317 -13.464 1 89.18 30 GLU B CA 1
ATOM 2544 C C . GLU B 1 30 ? 19.754 -0.061 -11.96 1 89.18 30 GLU B C 1
ATOM 2546 O O . GLU B 1 30 ? 20.784 0.256 -11.362 1 89.18 30 GLU B O 1
ATOM 2551 N N . SER B 1 31 ? 18.585 -0.14 -11.393 1 90.99 31 SER B N 1
ATOM 2552 C CA . SER B 1 31 ? 18.493 0.035 -9.947 1 90.99 31 SER B CA 1
ATOM 2553 C C . SER B 1 31 ? 19.148 -1.127 -9.207 1 90.99 31 SER B C 1
ATOM 2555 O O . SER B 1 31 ? 19.371 -2.192 -9.786 1 90.99 31 SER B O 1
ATOM 2557 N N . VAL B 1 32 ? 19.472 -0.941 -7.981 1 91.56 32 VAL B N 1
ATOM 2558 C CA . VAL B 1 32 ? 20.115 -1.975 -7.176 1 91.56 32 VAL B CA 1
ATOM 2559 C C . VAL B 1 32 ? 19.224 -3.214 -7.119 1 91.56 32 VAL B C 1
ATOM 2561 O O . VAL B 1 32 ? 19.689 -4.332 -7.353 1 91.56 32 VAL B O 1
ATOM 2564 N N . ILE B 1 33 ? 17.96 -3.041 -6.858 1 93.47 33 ILE B N 1
ATOM 2565 C CA . ILE B 1 33 ? 17.016 -4.15 -6.771 1 93.47 33 ILE B CA 1
ATOM 2566 C C . ILE B 1 33 ? 16.864 -4.806 -8.142 1 93.47 33 ILE B C 1
ATOM 2568 O O . ILE B 1 33 ? 16.805 -6.033 -8.247 1 93.47 33 ILE B O 1
ATOM 2572 N N . GLY B 1 34 ? 16.795 -3.98 -9.215 1 94.56 34 GLY B N 1
ATOM 2573 C CA . GLY B 1 34 ? 16.742 -4.512 -10.568 1 94.56 34 GLY B CA 1
ATOM 2574 C C . GLY B 1 34 ? 17.949 -5.36 -10.923 1 94.56 34 GLY B C 1
ATOM 2575 O O . GLY B 1 34 ? 17.811 -6.415 -11.546 1 94.56 34 GLY B O 1
ATOM 2576 N N . GLN B 1 35 ? 19.085 -4.939 -10.512 1 94.03 35 GLN B N 1
ATOM 2577 C CA . GLN B 1 35 ? 20.311 -5.688 -10.767 1 94.03 35 GLN B CA 1
ATOM 2578 C C . GLN B 1 35 ? 20.332 -6.994 -9.978 1 94.03 35 GLN B C 1
ATOM 2580 O O . GLN B 1 35 ? 20.841 -8.008 -10.461 1 94.03 35 GLN B O 1
ATOM 2585 N N . GLY B 1 36 ? 19.823 -6.907 -8.784 1 94.53 36 GLY B N 1
ATOM 2586 C CA . GLY B 1 36 ? 19.684 -8.134 -8.016 1 94.53 36 GLY B CA 1
ATOM 2587 C C . GLY B 1 36 ? 18.798 -9.164 -8.691 1 94.53 36 GLY B C 1
ATOM 2588 O O . GLY B 1 36 ? 19.125 -10.353 -8.714 1 94.53 36 GLY B O 1
ATOM 2589 N N . ALA B 1 37 ? 17.73 -8.688 -9.24 1 96.7 37 ALA B N 1
ATOM 2590 C CA . ALA B 1 37 ? 16.827 -9.578 -9.966 1 96.7 37 ALA B CA 1
ATOM 2591 C C . ALA B 1 37 ? 17.52 -10.192 -11.179 1 96.7 37 ALA B C 1
ATOM 2593 O O . ALA B 1 37 ? 17.392 -11.392 -11.434 1 96.7 37 ALA B O 1
ATOM 2594 N N . LEU B 1 38 ? 18.228 -9.367 -11.909 1 96.16 38 LEU B N 1
ATOM 2595 C CA . LEU B 1 38 ? 18.954 -9.852 -13.078 1 96.16 38 LEU B CA 1
ATOM 2596 C C . LEU B 1 38 ? 19.937 -10.951 -12.69 1 96.16 38 LEU B C 1
ATOM 2598 O O . LEU B 1 38 ? 20.023 -11.98 -13.364 1 96.16 38 LEU B O 1
ATOM 2602 N N . ALA B 1 39 ? 20.659 -10.735 -11.591 1 96.6 39 ALA B N 1
ATOM 2603 C CA . ALA B 1 39 ? 21.605 -11.734 -11.102 1 96.6 39 ALA B CA 1
ATOM 2604 C C . ALA B 1 39 ? 20.891 -13.029 -10.727 1 96.6 39 ALA B C 1
ATOM 2606 O O . ALA B 1 39 ? 21.35 -14.121 -11.07 1 96.6 39 ALA B O 1
ATOM 2607 N N . LEU B 1 40 ? 19.785 -12.904 -10.036 1 97.58 40 LEU B N 1
ATOM 2608 C CA . LEU B 1 40 ? 18.988 -14.055 -9.627 1 97.58 40 LEU B CA 1
ATOM 2609 C C . LEU B 1 40 ? 18.549 -14.87 -10.839 1 97.58 40 LEU B C 1
ATOM 2611 O O . LEU B 1 40 ? 18.723 -16.09 -10.868 1 97.58 40 LEU B O 1
ATOM 2615 N N . PHE B 1 41 ? 18.013 -14.226 -11.848 1 97.52 41 PHE B N 1
ATOM 2616 C CA . PHE B 1 41 ? 17.44 -14.936 -12.985 1 97.52 41 PHE B CA 1
ATOM 2617 C C . PHE B 1 41 ? 18.538 -15.505 -13.876 1 97.52 41 PHE B C 1
ATOM 2619 O O . PHE B 1 41 ? 18.337 -16.521 -14.546 1 97.52 41 PHE B O 1
ATOM 2626 N N . THR B 1 42 ? 19.713 -14.821 -13.88 1 97.08 42 THR B N 1
ATOM 2627 C CA . THR B 1 42 ? 20.865 -15.395 -14.565 1 97.08 42 THR B CA 1
ATOM 2628 C C . THR B 1 42 ? 21.252 -16.734 -13.944 1 97.08 42 THR B C 1
ATOM 2630 O O . THR B 1 42 ? 21.462 -17.718 -14.656 1 97.08 42 THR B O 1
ATOM 2633 N N . GLU B 1 43 ? 21.322 -16.8 -12.628 1 97.18 43 GLU B N 1
ATOM 2634 C CA . GLU B 1 43 ? 21.639 -18.038 -11.922 1 97.18 43 GLU B CA 1
ATOM 2635 C C . GLU B 1 43 ? 20.531 -19.072 -12.096 1 97.18 43 GLU B C 1
ATOM 2637 O O . GLU B 1 43 ? 20.806 -20.26 -12.279 1 97.18 43 GLU B O 1
ATOM 2642 N N . PHE B 1 44 ? 19.281 -18.665 -12.034 1 97.12 44 PHE B N 1
ATOM 2643 C CA . PHE B 1 44 ? 18.141 -19.566 -12.151 1 97.12 44 PHE B CA 1
ATOM 2644 C C . PHE B 1 44 ? 18.112 -20.228 -13.523 1 97.12 44 PHE B C 1
ATOM 2646 O O . PHE B 1 44 ? 17.796 -21.414 -13.64 1 97.12 44 PHE B O 1
ATOM 2653 N N . ALA B 1 45 ? 18.398 -19.48 -14.566 1 96.05 45 ALA B N 1
ATOM 2654 C CA . ALA B 1 45 ? 18.383 -19.978 -15.939 1 96.05 45 ALA B CA 1
ATOM 2655 C C . ALA B 1 45 ? 19.385 -21.114 -16.121 1 96.05 45 ALA B C 1
ATOM 2657 O O . ALA B 1 45 ? 19.187 -21.997 -16.959 1 96.05 45 ALA B O 1
ATOM 2658 N N . LYS B 1 46 ? 20.428 -21.12 -15.311 1 95.72 46 LYS B N 1
ATOM 2659 C CA . LYS B 1 46 ? 21.409 -22.2 -15.354 1 95.72 46 LYS B CA 1
ATOM 2660 C C . LYS B 1 46 ? 20.845 -23.479 -14.74 1 95.72 46 LYS B C 1
ATOM 2662 O O . LYS B 1 46 ? 21.185 -24.583 -15.171 1 95.72 46 LYS B O 1
ATOM 2667 N N . LEU B 1 47 ? 20.035 -23.31 -13.771 1 93.37 47 LEU B N 1
ATOM 2668 C CA . LEU B 1 47 ? 19.52 -24.441 -13.006 1 93.37 47 LEU B CA 1
ATOM 2669 C C . LEU B 1 47 ? 18.293 -25.041 -13.683 1 93.37 47 LEU B C 1
ATOM 2671 O O . LEU B 1 47 ? 18.117 -26.262 -13.691 1 93.37 47 LEU B O 1
ATOM 2675 N N . ARG B 1 48 ? 17.43 -24.157 -14.185 1 92.93 48 ARG B N 1
ATOM 2676 C CA . ARG B 1 48 ? 16.173 -24.586 -14.79 1 92.93 48 ARG B CA 1
ATOM 2677 C C . ARG B 1 48 ? 15.924 -23.862 -16.109 1 92.93 48 ARG B C 1
ATOM 2679 O O . ARG B 1 48 ? 14.988 -23.069 -16.221 1 92.93 48 ARG B O 1
ATOM 2686 N N . PRO B 1 49 ? 16.638 -24.179 -17.132 1 92.28 49 PRO B N 1
ATOM 2687 C CA . PRO B 1 49 ? 16.517 -23.491 -18.42 1 92.28 49 PRO B CA 1
ATOM 2688 C C . PRO B 1 49 ? 15.162 -23.719 -19.086 1 92.28 49 PRO B C 1
ATOM 2690 O O . PRO B 1 49 ? 14.762 -22.946 -19.96 1 92.28 49 PRO B O 1
ATOM 2693 N N . GLU B 1 50 ? 14.399 -24.71 -18.652 1 90.23 50 GLU B N 1
ATOM 2694 C CA . GLU B 1 50 ? 13.139 -25.082 -19.288 1 90.23 50 GLU B CA 1
ATOM 2695 C C . GLU B 1 50 ? 11.976 -24.268 -18.727 1 90.23 50 GLU B C 1
ATOM 2697 O O . GLU B 1 50 ? 10.888 -24.25 -19.306 1 90.23 50 GLU B O 1
ATOM 2702 N N . VAL B 1 51 ? 12.195 -23.654 -17.616 1 91.94 51 VAL B N 1
ATOM 2703 C CA . VAL B 1 51 ? 11.115 -22.922 -16.96 1 91.94 51 VAL B CA 1
ATOM 2704 C C . VAL B 1 51 ? 11.035 -21.505 -17.523 1 91.94 51 VAL B C 1
ATOM 2706 O O . VAL B 1 51 ? 12.041 -20.793 -17.576 1 91.94 51 VAL B O 1
ATOM 2709 N N . GLU B 1 52 ? 9.927 -21.148 -17.923 1 94.42 52 GLU B N 1
ATOM 2710 C CA . GLU B 1 52 ? 9.69 -19.8 -18.43 1 94.42 52 GLU B CA 1
ATOM 2711 C C . GLU B 1 52 ? 9.502 -18.806 -17.288 1 94.42 52 GLU B C 1
ATOM 2713 O O . GLU B 1 52 ? 8.753 -19.07 -16.345 1 94.42 52 GLU B O 1
ATOM 2718 N N . VAL B 1 53 ? 10.191 -17.712 -17.403 1 97.18 53 VAL B N 1
ATOM 2719 C CA . VAL B 1 53 ? 9.991 -16.625 -16.45 1 97.18 53 VAL B CA 1
ATOM 2720 C C . VAL B 1 53 ? 9.119 -15.54 -17.078 1 97.18 53 VAL B C 1
ATOM 2722 O O . VAL B 1 53 ? 9.458 -14.996 -18.131 1 97.18 53 VAL B O 1
ATOM 2725 N N . ARG B 1 54 ? 8.031 -15.261 -16.523 1 97.64 54 ARG B N 1
ATOM 2726 C CA . ARG B 1 54 ? 7.164 -14.172 -16.96 1 97.64 54 ARG B CA 1
ATOM 2727 C C . ARG B 1 54 ? 7.371 -12.93 -16.1 1 97.64 54 ARG B C 1
ATOM 2729 O O . ARG B 1 54 ? 7.161 -12.967 -14.885 1 97.64 54 ARG B O 1
ATOM 2736 N N . HIS B 1 55 ? 7.801 -11.905 -16.753 1 97.67 55 HIS B N 1
ATOM 2737 C CA . HIS B 1 55 ? 8.112 -10.664 -16.052 1 97.67 55 HIS B CA 1
ATOM 2738 C C . HIS B 1 55 ? 6.949 -9.68 -16.131 1 97.67 55 HIS B C 1
ATOM 2740 O O . HIS B 1 55 ? 6.519 -9.308 -17.225 1 97.67 55 HIS B O 1
ATOM 2746 N N . LEU B 1 56 ? 6.397 -9.328 -15.042 1 98.18 56 LEU B N 1
ATOM 2747 C CA . LEU B 1 56 ? 5.437 -8.234 -14.948 1 98.18 56 LEU B CA 1
ATOM 2748 C C . LEU B 1 56 ? 6.118 -6.952 -14.479 1 98.18 56 LEU B C 1
ATOM 2750 O O . LEU B 1 56 ? 6.415 -6.801 -13.292 1 98.18 56 LEU B O 1
ATOM 2754 N N . ARG B 1 57 ? 6.374 -6.088 -15.375 1 97.48 57 ARG B N 1
ATOM 2755 C CA . ARG B 1 57 ? 7.007 -4.811 -15.064 1 97.48 57 ARG B CA 1
ATOM 2756 C C . ARG B 1 57 ? 5.965 -3.751 -14.722 1 97.48 57 ARG B C 1
ATOM 2758 O O . ARG B 1 57 ? 5.399 -3.119 -15.616 1 97.48 57 ARG B O 1
ATOM 2765 N N . LEU B 1 58 ? 5.772 -3.419 -13.493 1 98.06 58 LEU B N 1
ATOM 2766 C CA . LEU B 1 58 ? 4.594 -2.706 -13.011 1 98.06 58 LEU B CA 1
ATOM 2767 C C . LEU B 1 58 ? 4.65 -1.235 -13.408 1 98.06 58 LEU B C 1
ATOM 2769 O O . LEU B 1 58 ? 3.611 -0.584 -13.541 1 98.06 58 LEU B O 1
ATOM 2773 N N . TRP B 1 59 ? 5.839 -0.705 -13.563 1 97.08 59 TRP B N 1
ATOM 2774 C CA . TRP B 1 59 ? 5.958 0.714 -13.882 1 97.08 59 TRP B CA 1
ATOM 2775 C C . TRP B 1 59 ? 5.948 0.935 -15.391 1 97.08 59 TRP B C 1
ATOM 2777 O O . TRP B 1 59 ? 5.332 1.884 -15.882 1 97.08 59 TRP B O 1
ATOM 2787 N N . GLU B 1 60 ? 6.572 0.068 -16.139 1 92.92 60 GLU B N 1
ATOM 2788 C CA . GLU B 1 60 ? 6.947 0.358 -17.52 1 92.92 60 GLU B CA 1
ATOM 2789 C C . GLU B 1 60 ? 5.94 -0.234 -18.501 1 92.92 60 GLU B C 1
ATOM 2791 O O . GLU B 1 60 ? 5.861 0.197 -19.653 1 92.92 60 GLU B O 1
ATOM 2796 N N . ASP B 1 61 ? 5.213 -1.192 -18.06 1 95.54 61 ASP B N 1
ATOM 2797 C CA . ASP B 1 61 ? 4.277 -1.892 -18.935 1 95.54 61 ASP B CA 1
ATOM 2798 C C . ASP B 1 61 ? 2.896 -1.243 -18.893 1 95.54 61 ASP B C 1
ATOM 2800 O O . ASP B 1 61 ? 2.08 -1.562 -18.026 1 95.54 61 ASP B O 1
ATOM 2804 N N . GLU B 1 62 ? 2.586 -0.485 -19.861 1 94.26 62 GLU B N 1
ATOM 2805 C CA . GLU B 1 62 ? 1.345 0.283 -19.896 1 94.26 62 GLU B CA 1
ATOM 2806 C C . GLU B 1 62 ? 0.133 -0.632 -20.044 1 94.26 62 GLU B C 1
ATOM 2808 O O . GLU B 1 62 ? -0.931 -0.357 -19.484 1 94.26 62 GLU B O 1
ATOM 2813 N N . GLU B 1 63 ? 0.303 -1.631 -20.818 1 96.56 63 GLU B N 1
ATOM 2814 C CA . GLU B 1 63 ? -0.794 -2.581 -20.978 1 96.56 63 GLU B CA 1
ATOM 2815 C C . GLU B 1 63 ? -1.109 -3.287 -19.662 1 96.56 63 GLU B C 1
ATOM 2817 O O . GLU B 1 63 ? -2.277 -3.455 -19.306 1 96.56 63 GLU B O 1
ATOM 2822 N N . LEU B 1 64 ? -0.092 -3.67 -19 1 97.52 64 LEU B N 1
ATOM 2823 C CA . LEU B 1 64 ? -0.279 -4.289 -17.692 1 97.52 64 LEU B CA 1
ATOM 2824 C C . LEU B 1 64 ? -0.966 -3.328 -16.729 1 97.52 64 LEU B C 1
ATOM 2826 O O . LEU B 1 64 ? -1.884 -3.719 -16.004 1 97.52 64 LEU B O 1
ATOM 2830 N N . ARG B 1 65 ? -0.577 -2.087 -16.741 1 95.98 65 ARG B N 1
ATOM 2831 C CA . ARG B 1 65 ? -1.152 -1.077 -15.858 1 95.98 65 ARG B CA 1
ATOM 2832 C C . ARG B 1 65 ? -2.645 -0.908 -16.119 1 95.98 65 ARG B C 1
ATOM 2834 O O . ARG B 1 65 ? -3.43 -0.753 -15.181 1 95.98 65 ARG B O 1
ATOM 2841 N N . ALA B 1 66 ? -2.946 -0.958 -17.327 1 95.98 66 ALA B N 1
ATOM 2842 C CA . ALA B 1 66 ? -4.359 -0.86 -17.687 1 95.98 66 ALA B CA 1
ATOM 2843 C C . ALA B 1 66 ? -5.137 -2.076 -17.193 1 95.98 66 ALA B C 1
ATOM 2845 O O . ALA B 1 66 ? -6.251 -1.942 -16.682 1 95.98 66 ALA B O 1
ATOM 2846 N N . ARG B 1 67 ? -4.543 -3.203 -17.267 1 96.47 67 ARG B N 1
ATOM 2847 C CA . ARG B 1 67 ? -5.203 -4.446 -16.881 1 96.47 67 ARG B CA 1
ATOM 2848 C C . ARG B 1 67 ? -5.355 -4.538 -15.367 1 96.47 67 ARG B C 1
ATOM 2850 O O . ARG B 1 67 ? -6.265 -5.204 -14.868 1 96.47 67 ARG B O 1
ATOM 2857 N N . MET B 1 68 ? -4.464 -3.885 -14.661 1 96.5 68 MET B N 1
ATOM 2858 C CA . MET B 1 68 ? -4.504 -4.044 -13.21 1 96.5 68 MET B CA 1
ATOM 2859 C C . MET B 1 68 ? -5.312 -2.924 -12.562 1 96.5 68 MET B C 1
ATOM 2861 O O . MET B 1 68 ? -5.301 -2.772 -11.34 1 96.5 68 MET B O 1
ATOM 2865 N N . GLU B 1 69 ? -5.96 -2.09 -13.395 1 95.54 69 GLU B N 1
ATOM 2866 C CA . GLU B 1 69 ? -6.845 -1.08 -12.823 1 95.54 69 GLU B CA 1
ATOM 2867 C C . GLU B 1 69 ? -7.827 -1.702 -11.834 1 95.54 69 GLU B C 1
ATOM 2869 O O . GLU B 1 69 ? -8.458 -2.717 -12.133 1 95.54 69 GLU B O 1
ATOM 2874 N N . TYR B 1 70 ? -8 -1.109 -10.688 1 96.95 70 TYR B N 1
ATOM 2875 C CA . TYR B 1 70 ? -8.891 -1.599 -9.642 1 96.95 70 TYR B CA 1
ATOM 2876 C C . TYR B 1 70 ? -9.459 -0.444 -8.826 1 96.95 70 TYR B C 1
ATOM 2878 O O . TYR B 1 70 ? -8.771 0.119 -7.972 1 96.95 70 TYR B O 1
ATOM 2886 N N . SER B 1 71 ? -10.696 -0.123 -9.035 1 96.17 71 SER B N 1
ATOM 2887 C CA . SER B 1 71 ? -11.389 0.994 -8.402 1 96.17 71 SER B CA 1
ATOM 2888 C C . SER B 1 71 ? -12.648 0.526 -7.68 1 96.17 71 SER B C 1
ATOM 2890 O O . SER B 1 71 ? -12.892 -0.677 -7.563 1 96.17 71 SER B O 1
ATOM 2892 N N . LEU B 1 72 ? -13.402 1.457 -7.173 1 96.05 72 LEU B N 1
ATOM 2893 C CA . LEU B 1 72 ? -14.65 1.121 -6.496 1 96.05 72 LEU B CA 1
ATOM 2894 C C . LEU B 1 72 ? -15.639 0.483 -7.465 1 96.05 72 LEU B C 1
ATOM 2896 O O . LEU B 1 72 ? -16.508 -0.289 -7.054 1 96.05 72 LEU B O 1
ATOM 2900 N N . ARG B 1 73 ? -15.454 0.834 -8.759 1 95.24 73 ARG B N 1
ATOM 2901 C CA . ARG B 1 73 ? -16.265 0.156 -9.766 1 95.24 73 ARG B CA 1
ATOM 2902 C C . ARG B 1 73 ? -16.018 -1.348 -9.746 1 95.24 73 ARG B C 1
ATOM 2904 O O . ARG B 1 73 ? -16.962 -2.139 -9.813 1 95.24 73 ARG B O 1
ATOM 2911 N N . HIS B 1 74 ? -14.777 -1.72 -9.639 1 96.45 74 HIS B N 1
ATOM 2912 C CA . HIS B 1 74 ? -14.411 -3.13 -9.578 1 96.45 74 HIS B CA 1
ATOM 2913 C C . HIS B 1 74 ? -14.889 -3.768 -8.278 1 96.45 74 HIS B C 1
ATOM 2915 O O . HIS B 1 74 ? -15.336 -4.917 -8.273 1 96.45 74 HIS B O 1
ATOM 2921 N N . VAL B 1 75 ? -14.782 -3.02 -7.198 1 94.94 75 VAL B N 1
ATOM 2922 C CA . VAL B 1 75 ? -15.26 -3.51 -5.909 1 94.94 75 VAL B CA 1
ATOM 2923 C C . VAL B 1 75 ? -16.757 -3.802 -5.99 1 94.94 75 VAL B C 1
ATOM 2925 O O . VAL B 1 75 ? -17.214 -4.857 -5.544 1 94.94 75 VAL B O 1
ATOM 2928 N N . ARG B 1 76 ? -17.478 -2.889 -6.553 1 92.79 76 ARG B N 1
ATOM 2929 C CA . ARG B 1 76 ? -18.92 -3.066 -6.694 1 92.79 76 ARG B CA 1
ATOM 2930 C C . ARG B 1 76 ? -19.24 -4.266 -7.579 1 92.79 76 ARG B C 1
ATOM 2932 O O . ARG B 1 76 ? -20.135 -5.054 -7.267 1 92.79 76 ARG B O 1
ATOM 2939 N N . ALA B 1 77 ? -18.516 -4.34 -8.665 1 93.96 77 ALA B N 1
ATOM 2940 C CA . ALA B 1 77 ? -18.703 -5.478 -9.562 1 93.96 77 ALA B CA 1
ATOM 2941 C C . ALA B 1 77 ? -18.434 -6.795 -8.84 1 93.96 77 ALA B C 1
ATOM 2943 O O . ALA B 1 77 ? -19.182 -7.762 -9.001 1 93.96 77 ALA B O 1
ATOM 2944 N N . LYS B 1 78 ? -17.384 -6.817 -8.079 1 93.38 78 LYS B N 1
ATOM 2945 C CA . LYS B 1 78 ? -17.03 -7.99 -7.284 1 93.38 78 LYS B CA 1
ATOM 2946 C C . LYS B 1 78 ? -18.156 -8.364 -6.325 1 93.38 78 LYS B C 1
ATOM 2948 O O . LYS B 1 78 ? -18.553 -9.529 -6.25 1 93.38 78 LYS B O 1
ATOM 2953 N N . MET B 1 79 ? -18.611 -7.392 -5.605 1 89.99 79 MET B N 1
ATOM 2954 C CA . MET B 1 79 ? -19.667 -7.63 -4.625 1 89.99 79 MET B CA 1
ATOM 2955 C C . MET B 1 79 ? -20.936 -8.132 -5.305 1 89.99 79 MET B C 1
ATOM 2957 O O . MET B 1 79 ? -21.616 -9.018 -4.783 1 89.99 79 MET B O 1
ATOM 2961 N N . ALA B 1 80 ? -21.213 -7.56 -6.421 1 91.81 80 ALA B N 1
ATOM 2962 C CA . ALA B 1 80 ? -22.379 -8 -7.183 1 91.81 80 ALA B CA 1
ATOM 2963 C C . ALA B 1 80 ? -22.23 -9.454 -7.623 1 91.81 80 ALA B C 1
ATOM 2965 O O . ALA B 1 80 ? -23.171 -10.243 -7.511 1 91.81 80 ALA B O 1
ATOM 2966 N N . ARG B 1 81 ? -21.103 -9.769 -8.037 1 90.17 81 ARG B N 1
ATOM 2967 C CA . ARG B 1 81 ? -20.845 -11.127 -8.506 1 90.17 81 ARG B CA 1
ATOM 2968 C C . ARG B 1 81 ? -20.876 -12.12 -7.349 1 90.17 81 ARG B C 1
ATOM 2970 O O . ARG B 1 81 ? -21.402 -13.226 -7.488 1 90.17 81 ARG B O 1
ATOM 2977 N N . MET B 1 82 ? -20.371 -11.721 -6.266 1 88.16 82 MET B N 1
ATOM 2978 C CA . MET B 1 82 ? -20.33 -12.582 -5.088 1 88.16 82 MET B CA 1
ATOM 2979 C C . MET B 1 82 ? -21.733 -12.825 -4.542 1 88.16 82 MET B C 1
ATOM 2981 O O . MET B 1 82 ? -22 -13.869 -3.945 1 88.16 82 MET B O 1
ATOM 2985 N N . SER B 1 83 ? -22.58 -11.846 -4.732 1 86.16 83 SER B N 1
ATOM 2986 C CA . SER B 1 83 ? -23.956 -11.981 -4.266 1 86.16 83 SER B CA 1
ATOM 2987 C C . SER B 1 83 ? -24.84 -12.618 -5.333 1 86.16 83 SER B C 1
ATOM 2989 O O . SER B 1 83 ? -26.066 -12.629 -5.204 1 86.16 83 SER B O 1
ATOM 2991 N N . GLN B 1 84 ? -24.265 -13.08 -6.434 1 82.11 84 GLN B N 1
ATOM 2992 C CA . GLN B 1 84 ? -24.943 -13.74 -7.544 1 82.11 84 GLN B CA 1
ATOM 2993 C C . GLN B 1 84 ? -25.911 -12.789 -8.241 1 82.11 84 GLN B C 1
ATOM 2995 O O . GLN B 1 84 ? -26.974 -13.207 -8.705 1 82.11 84 GLN B O 1
ATOM 3000 N N . ARG B 1 85 ? -25.656 -11.646 -8.24 1 83.91 85 ARG B N 1
ATOM 3001 C CA . ARG B 1 85 ? -26.465 -10.627 -8.9 1 83.91 85 ARG B CA 1
ATOM 3002 C C . ARG B 1 85 ? -25.659 -9.896 -9.969 1 83.91 85 ARG B C 1
ATOM 3004 O O . ARG B 1 85 ? -26.032 -8.8 -10.394 1 83.91 85 ARG B O 1
ATOM 3011 N N . GLY B 1 86 ? -24.614 -10.489 -10.333 1 84.98 86 GLY B N 1
ATOM 3012 C CA . GLY B 1 86 ? -23.731 -9.805 -11.265 1 84.98 86 GLY B CA 1
ATOM 3013 C C . GLY B 1 86 ? -24.279 -9.756 -12.679 1 84.98 86 GLY B C 1
ATOM 3014 O O . GLY B 1 86 ? -24.834 -10.742 -13.17 1 84.98 86 GLY B O 1
ATOM 3015 N N . SER B 1 87 ? -24.212 -8.624 -13.284 1 91.7 87 SER B N 1
ATOM 3016 C CA . SER B 1 87 ? -24.586 -8.418 -14.68 1 91.7 87 SER B CA 1
ATOM 3017 C C . SER B 1 87 ? -23.435 -8.768 -15.618 1 91.7 87 SER B C 1
ATOM 3019 O O . SER B 1 87 ? -22.331 -9.077 -15.166 1 91.7 87 SER B O 1
ATOM 3021 N N . GLU B 1 88 ? -23.695 -8.731 -16.868 1 91.37 88 GLU B N 1
ATOM 3022 C CA . GLU B 1 88 ? -22.656 -8.928 -17.874 1 91.37 88 GLU B CA 1
ATOM 3023 C C . GLU B 1 88 ? -21.593 -7.838 -17.79 1 91.37 88 GLU B C 1
ATOM 3025 O O . GLU B 1 88 ? -20.409 -8.098 -18.018 1 91.37 88 GLU B O 1
ATOM 3030 N N . GLU B 1 89 ? -22.059 -6.703 -17.497 1 93.63 89 GLU B N 1
ATOM 3031 C CA . GLU B 1 89 ? -21.132 -5.588 -17.331 1 93.63 89 GLU B CA 1
ATOM 3032 C C . GLU B 1 89 ? -20.175 -5.834 -16.168 1 93.63 89 GLU B C 1
ATOM 3034 O O . GLU B 1 89 ? -18.997 -5.477 -16.241 1 93.63 89 GLU B O 1
ATOM 3039 N N . ASP B 1 90 ? -20.662 -6.404 -15.084 1 92.91 90 ASP B N 1
ATOM 3040 C CA . ASP B 1 90 ? -19.825 -6.735 -13.935 1 92.91 90 ASP B CA 1
ATOM 3041 C C . ASP B 1 90 ? -18.762 -7.766 -14.308 1 92.91 90 ASP B C 1
ATOM 3043 O O . ASP B 1 90 ? -17.614 -7.667 -13.87 1 92.91 90 ASP B O 1
ATOM 3047 N N . VAL B 1 91 ? -19.188 -8.661 -15.14 1 90.77 91 VAL B N 1
ATOM 3048 C CA . VAL B 1 91 ? -18.276 -9.708 -15.588 1 90.77 91 VAL B CA 1
ATOM 3049 C C . VAL B 1 91 ? -17.178 -9.099 -16.457 1 90.77 91 VAL B C 1
ATOM 3051 O O . VAL B 1 91 ? -15.995 -9.394 -16.27 1 90.77 91 VAL B O 1
ATOM 3054 N N . GLN B 1 92 ? -17.542 -8.273 -17.334 1 92.64 92 GLN B N 1
ATOM 3055 C CA . GLN B 1 92 ? -16.59 -7.626 -18.232 1 92.64 92 GLN B CA 1
ATOM 3056 C C . GLN B 1 92 ? -15.622 -6.736 -17.458 1 92.64 92 GLN B C 1
ATOM 3058 O O . GLN B 1 92 ? -14.438 -6.66 -17.792 1 92.64 92 GLN B O 1
ATOM 3063 N N . CYS B 1 93 ? -16.146 -6.13 -16.427 1 93.05 93 CYS B N 1
ATOM 3064 C CA . CYS B 1 93 ? -15.346 -5.249 -15.582 1 93.05 93 CYS B CA 1
ATOM 3065 C C . CYS B 1 93 ? -14.22 -6.019 -14.903 1 93.05 93 CYS B C 1
ATOM 3067 O O . CYS B 1 93 ? -13.137 -5.476 -14.681 1 93.05 93 CYS B O 1
ATOM 3069 N N . PHE B 1 94 ? -14.419 -7.303 -14.723 1 92.7 94 PHE B N 1
ATOM 3070 C CA . PHE B 1 94 ? -13.488 -8.094 -13.926 1 92.7 94 PHE B CA 1
ATOM 3071 C C . PHE B 1 94 ? -12.651 -9.004 -14.817 1 92.7 94 PHE B C 1
ATOM 3073 O O . PHE B 1 94 ? -11.807 -9.756 -14.325 1 92.7 94 PHE B O 1
ATOM 3080 N N . ALA B 1 95 ? -12.827 -8.976 -16.093 1 92.9 95 ALA B N 1
ATOM 3081 C CA . ALA B 1 95 ? -12.213 -9.917 -17.026 1 92.9 95 ALA B CA 1
ATOM 3082 C C . ALA B 1 95 ? -10.691 -9.855 -16.947 1 92.9 95 ALA B C 1
ATOM 3084 O O . ALA B 1 95 ? -10.024 -10.889 -16.861 1 92.9 95 ALA B O 1
ATOM 3085 N N . ASN B 1 96 ? -10.163 -8.641 -16.986 1 95.05 96 ASN B N 1
ATOM 3086 C CA . ASN B 1 96 ? -8.716 -8.476 -16.912 1 95.05 96 ASN B CA 1
ATOM 3087 C C . ASN B 1 96 ? -8.166 -8.946 -15.569 1 95.05 96 ASN B C 1
ATOM 3089 O O . ASN B 1 96 ? -7.084 -9.534 -15.507 1 95.05 96 ASN B O 1
ATOM 3093 N N . ILE B 1 97 ? -8.92 -8.686 -14.51 1 96.01 97 ILE B N 1
ATOM 3094 C CA . ILE B 1 97 ? -8.521 -9.088 -13.166 1 96.01 97 ILE B CA 1
ATOM 3095 C C . ILE B 1 97 ? -8.481 -10.612 -13.073 1 96.01 97 ILE B C 1
ATOM 3097 O O . ILE B 1 97 ? -7.555 -11.181 -12.491 1 96.01 97 ILE B O 1
ATOM 3101 N N . GLU B 1 98 ? -9.407 -11.266 -13.69 1 94.65 98 GLU B N 1
ATOM 3102 C CA . GLU B 1 98 ? -9.432 -12.726 -13.681 1 94.65 98 GLU B CA 1
ATOM 3103 C C . GLU B 1 98 ? -8.198 -13.303 -14.368 1 94.65 98 GLU B C 1
ATOM 3105 O O . GLU B 1 98 ? -7.617 -14.281 -13.893 1 94.65 98 GLU B O 1
ATOM 3110 N N . LEU B 1 99 ? -7.872 -12.674 -15.459 1 94.96 99 LEU B N 1
ATOM 3111 C CA . LEU B 1 99 ? -6.704 -13.142 -16.197 1 94.96 99 LEU B CA 1
ATOM 3112 C C . LEU B 1 99 ? -5.436 -12.983 -15.365 1 94.96 99 LEU B C 1
ATOM 3114 O O . LEU B 1 99 ? -4.616 -13.902 -15.294 1 94.96 99 LEU B O 1
ATOM 3118 N N . LEU B 1 100 ? -5.282 -11.886 -14.741 1 96.87 100 LEU B N 1
ATOM 3119 C CA . LEU B 1 100 ? -4.12 -11.631 -13.896 1 96.87 100 LEU B CA 1
ATOM 3120 C C . LEU B 1 100 ? -4.117 -12.555 -12.683 1 96.87 100 LEU B C 1
ATOM 3122 O O . LEU B 1 100 ? -3.068 -13.076 -12.298 1 96.87 100 LEU B O 1
ATOM 3126 N N . ALA B 1 101 ? -5.312 -12.732 -12.087 1 96.8 101 ALA B N 1
ATOM 3127 C CA . ALA B 1 101 ? -5.441 -13.609 -10.925 1 96.8 101 ALA B CA 1
ATOM 3128 C C . ALA B 1 101 ? -5.067 -15.045 -11.278 1 96.8 101 ALA B C 1
ATOM 3130 O O . ALA B 1 101 ? -4.398 -15.728 -10.499 1 96.8 101 ALA B O 1
ATOM 3131 N N . ALA B 1 102 ? -5.464 -15.497 -12.424 1 95.1 102 ALA B N 1
ATOM 3132 C CA . ALA B 1 102 ? -5.121 -16.844 -12.874 1 95.1 102 ALA B CA 1
ATOM 3133 C C . ALA B 1 102 ? -3.614 -16.992 -13.063 1 95.1 102 ALA B C 1
ATOM 3135 O O . ALA B 1 102 ? -3.038 -18.026 -12.718 1 95.1 102 ALA B O 1
ATOM 3136 N N . GLU B 1 103 ? -3.032 -15.981 -13.61 1 96.03 103 GLU B N 1
ATOM 3137 C CA . GLU B 1 103 ? -1.598 -16.011 -13.88 1 96.03 103 GLU B CA 1
ATOM 3138 C C . GLU B 1 103 ? -0.799 -16.211 -12.595 1 96.03 103 GLU B C 1
ATOM 3140 O O . GLU B 1 103 ? 0.114 -17.038 -12.548 1 96.03 103 GLU B O 1
ATOM 3145 N N . ILE B 1 104 ? -1.148 -15.568 -11.544 1 97.76 104 ILE B N 1
ATOM 3146 C CA . ILE B 1 104 ? -0.377 -15.681 -10.311 1 97.76 104 ILE B CA 1
ATOM 3147 C C . ILE B 1 104 ? -0.803 -16.933 -9.548 1 97.76 104 ILE B C 1
ATOM 3149 O O . ILE B 1 104 ? 0.026 -17.601 -8.926 1 97.76 104 ILE B O 1
ATOM 3153 N N . ALA B 1 105 ? -2.055 -17.271 -9.604 1 95.7 105 ALA B N 1
ATOM 3154 C CA . ALA B 1 105 ? -2.56 -18.43 -8.873 1 95.7 105 ALA B CA 1
ATOM 3155 C C . ALA B 1 105 ? -1.94 -19.722 -9.397 1 95.7 105 ALA B C 1
ATOM 3157 O O . ALA B 1 105 ? -1.789 -20.692 -8.651 1 95.7 105 ALA B O 1
ATOM 3158 N N . THR B 1 106 ? -1.531 -19.696 -10.662 1 93.52 106 THR B N 1
ATOM 3159 C CA . THR B 1 106 ? -1.066 -20.933 -11.28 1 93.52 106 THR B CA 1
ATOM 3160 C C . THR B 1 106 ? 0.457 -20.952 -11.375 1 93.52 106 THR B C 1
ATOM 3162 O O . THR B 1 106 ? 1.043 -21.93 -11.844 1 93.52 106 THR B O 1
ATOM 3165 N N . ALA B 1 107 ? 1.127 -19.921 -10.953 1 96.3 107 ALA B N 1
ATOM 3166 C CA . ALA B 1 107 ? 2.584 -19.859 -11.04 1 96.3 107 ALA B CA 1
ATOM 3167 C C . ALA B 1 107 ? 3.232 -20.892 -10.122 1 96.3 107 ALA B C 1
ATOM 3169 O O . ALA B 1 107 ? 2.769 -21.11 -8.999 1 96.3 107 ALA B O 1
ATOM 3170 N N . ARG B 1 108 ? 4.312 -21.442 -10.525 1 94.09 108 ARG B N 1
ATOM 3171 C CA . ARG B 1 108 ? 5.01 -22.449 -9.731 1 94.09 108 ARG B CA 1
ATOM 3172 C C . ARG B 1 108 ? 5.867 -21.797 -8.651 1 94.09 108 ARG B C 1
ATOM 3174 O O . ARG B 1 108 ? 6.288 -22.46 -7.701 1 94.09 108 ARG B O 1
ATOM 3181 N N . GLY B 1 109 ? 6.191 -20.579 -8.866 1 96.97 109 GLY B N 1
ATOM 3182 C CA . GLY B 1 109 ? 6.966 -19.757 -7.949 1 96.97 109 GLY B CA 1
ATOM 3183 C C . GLY B 1 109 ? 6.776 -18.269 -8.176 1 96.97 109 GLY B C 1
ATOM 3184 O O . GLY B 1 109 ? 6.282 -17.854 -9.226 1 96.97 109 GLY B O 1
ATOM 3185 N N . LEU B 1 110 ? 7.118 -17.528 -7.178 1 98.36 110 LEU B N 1
ATOM 3186 C CA . LEU B 1 110 ? 6.913 -16.084 -7.212 1 98.36 110 LEU B CA 1
ATOM 3187 C C . LEU B 1 110 ? 8.185 -15.345 -6.809 1 98.36 110 LEU B C 1
ATOM 3189 O O . LEU B 1 110 ? 8.832 -15.707 -5.824 1 98.36 110 LEU B O 1
ATOM 3193 N N . VAL B 1 111 ? 8.615 -14.436 -7.59 1 98.74 111 VAL B N 1
ATOM 3194 C CA . VAL B 1 111 ? 9.693 -13.509 -7.261 1 98.74 111 VAL B CA 1
ATOM 3195 C C . VAL B 1 111 ? 9.153 -12.081 -7.221 1 98.74 111 VAL B C 1
ATOM 3197 O O . VAL B 1 111 ? 8.477 -11.64 -8.154 1 98.74 111 VAL B O 1
ATOM 3200 N N . ILE B 1 112 ? 9.417 -11.4 -6.167 1 98.79 112 ILE B N 1
ATOM 3201 C CA . ILE B 1 112 ? 9.003 -10.008 -6.026 1 98.79 112 ILE B CA 1
ATOM 3202 C C . ILE B 1 112 ? 10.233 -9.119 -5.854 1 98.79 112 ILE B C 1
ATOM 3204 O O . ILE B 1 112 ? 11.074 -9.372 -4.988 1 98.79 112 ILE B O 1
ATOM 3208 N N . SER B 1 113 ? 10.39 -8.186 -6.687 1 97.73 113 SER B N 1
ATOM 3209 C CA . SER B 1 113 ? 11.396 -7.136 -6.561 1 97.73 113 SER B CA 1
ATOM 3210 C C . SER B 1 113 ? 10.77 -5.82 -6.112 1 97.73 113 SER B C 1
ATOM 3212 O O . SER B 1 113 ? 10.023 -5.193 -6.866 1 97.73 113 SER B O 1
ATOM 3214 N N . ALA B 1 114 ? 11.092 -5.387 -4.898 1 96.73 114 ALA B N 1
ATOM 3215 C CA . ALA B 1 114 ? 10.403 -4.216 -4.361 1 96.73 114 ALA B CA 1
ATOM 3216 C C . ALA B 1 114 ? 11.306 -3.438 -3.407 1 96.73 114 ALA B C 1
ATOM 3218 O O . ALA B 1 114 ? 11.669 -3.939 -2.34 1 96.73 114 ALA B O 1
ATOM 3219 N N . PRO B 1 115 ? 11.686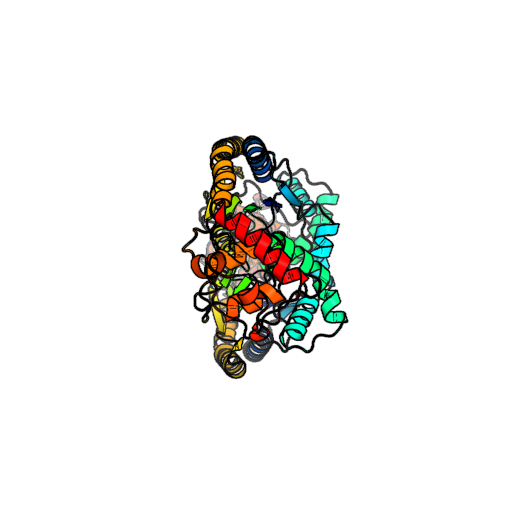 -2.228 -3.78 1 94.18 115 PRO B N 1
ATOM 3220 C CA . PRO B 1 115 ? 12.294 -1.369 -2.761 1 94.18 115 PRO B CA 1
ATOM 3221 C C . PRO B 1 115 ? 11.307 -0.953 -1.674 1 94.18 115 PRO B C 1
ATOM 3223 O O . PRO B 1 115 ? 10.1 -1.166 -1.816 1 94.18 115 PRO B O 1
ATOM 3226 N N . MET B 1 116 ? 11.788 -0.434 -0.631 1 93.84 116 MET B N 1
ATOM 3227 C CA . MET B 1 116 ? 10.895 0.052 0.418 1 93.84 116 MET B CA 1
ATOM 3228 C C . MET B 1 116 ? 10.523 1.512 0.183 1 93.84 116 MET B C 1
ATOM 3230 O O . MET B 1 116 ? 11.401 2.362 0.022 1 93.84 116 MET B O 1
ATOM 3234 N N . TRP B 1 117 ? 9.262 1.795 0.057 1 94.92 117 TRP B N 1
ATOM 3235 C CA . TRP B 1 117 ? 8.716 3.146 -0.017 1 94.92 117 TRP B CA 1
ATOM 3236 C C . TRP B 1 117 ? 7.932 3.486 1.246 1 94.92 117 TRP B C 1
ATOM 3238 O O . TRP B 1 117 ? 6.874 2.907 1.502 1 94.92 117 TRP B O 1
ATOM 3248 N N . ASN B 1 118 ? 8.527 4.43 2.06 1 93.58 118 ASN B N 1
ATOM 3249 C CA . ASN B 1 118 ? 7.831 4.889 3.257 1 93.58 118 ASN B CA 1
ATOM 3250 C C . ASN B 1 118 ? 7.417 3.722 4.148 1 93.58 118 ASN B C 1
ATOM 3252 O O . ASN B 1 118 ? 6.243 3.59 4.501 1 93.58 118 ASN B O 1
ATOM 3256 N N . TYR B 1 119 ? 8.34 2.866 4.47 1 94.17 119 TYR B N 1
ATOM 3257 C CA . TYR B 1 119 ? 8.286 1.751 5.409 1 94.17 119 TYR B CA 1
ATOM 3258 C C . TYR B 1 119 ? 7.505 0.582 4.823 1 94.17 119 TYR B C 1
ATOM 3260 O O . TYR B 1 119 ? 7.421 -0.486 5.434 1 94.17 119 TYR B O 1
ATOM 3268 N N . GLY B 1 120 ? 6.921 0.707 3.64 1 95.91 120 GLY B N 1
ATOM 3269 C CA . GLY B 1 120 ? 6.121 -0.336 3.018 1 95.91 120 GLY B CA 1
ATOM 3270 C C . GLY B 1 120 ? 6.489 -0.586 1.567 1 95.91 120 GLY B C 1
ATOM 3271 O O . GLY B 1 120 ? 7.503 -0.079 1.083 1 95.91 120 GLY B O 1
ATOM 3272 N N . VAL B 1 121 ? 5.669 -1.346 0.883 1 97.54 121 VAL B N 1
ATOM 3273 C CA . VAL B 1 121 ? 5.882 -1.624 -0.534 1 97.54 121 VAL B CA 1
ATOM 3274 C C . VAL B 1 121 ? 5.518 -0.395 -1.363 1 97.54 121 VAL B C 1
ATOM 3276 O O . VAL B 1 121 ? 4.716 0.438 -0.931 1 97.54 121 VAL B O 1
ATOM 3279 N N . PRO B 1 122 ? 6.119 -0.252 -2.573 1 98.06 122 PRO B N 1
ATOM 3280 C CA . PRO B 1 122 ? 5.604 0.781 -3.475 1 98.06 122 PRO B CA 1
ATOM 3281 C C . PRO B 1 122 ? 4.112 0.624 -3.76 1 98.06 122 PRO B C 1
ATOM 3283 O O . PRO B 1 122 ? 3.614 -0.5 -3.862 1 98.06 122 PRO B O 1
ATOM 3286 N N . TRP B 1 123 ? 3.45 1.749 -3.975 1 98.47 123 TRP B N 1
ATOM 3287 C CA . TRP B 1 123 ? 1.997 1.719 -4.102 1 98.47 123 TRP B CA 1
ATOM 3288 C C . TRP B 1 123 ? 1.571 0.837 -5.27 1 98.47 123 TRP B C 1
ATOM 3290 O O . TRP B 1 123 ? 0.509 0.211 -5.228 1 98.47 123 TRP B O 1
ATOM 3300 N N . VAL B 1 124 ? 2.383 0.748 -6.312 1 98.39 124 VAL B N 1
ATOM 3301 C CA . VAL B 1 124 ? 2.009 0.032 -7.527 1 98.39 124 VAL B CA 1
ATOM 3302 C C . VAL B 1 124 ? 1.968 -1.469 -7.251 1 98.39 124 VAL B C 1
ATOM 3304 O O . VAL B 1 124 ? 1.146 -2.189 -7.822 1 98.39 124 VAL B O 1
ATOM 3307 N N . LEU B 1 125 ? 2.855 -1.932 -6.383 1 98.77 125 LEU B N 1
ATOM 3308 C CA . LEU B 1 125 ? 2.821 -3.333 -5.979 1 98.77 125 LEU B CA 1
ATOM 3309 C C . LEU B 1 125 ? 1.576 -3.63 -5.15 1 98.77 125 LEU B C 1
ATOM 3311 O O . LEU B 1 125 ? 0.946 -4.676 -5.319 1 98.77 125 LEU B O 1
ATOM 3315 N N . LYS B 1 126 ? 1.22 -2.725 -4.191 1 98.7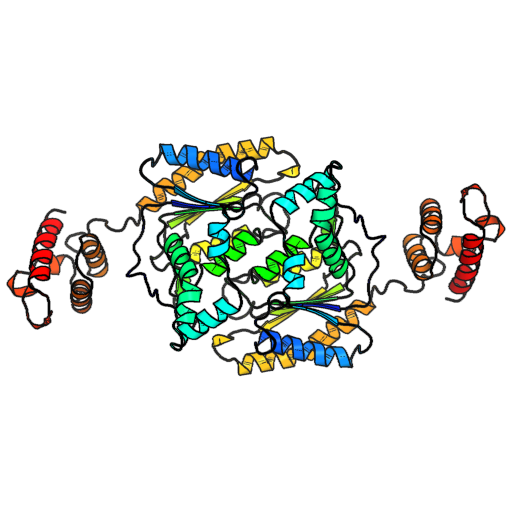3 126 LYS B N 1
ATOM 3316 C CA . LYS B 1 126 ? -0.018 -2.875 -3.432 1 98.73 126 LYS B CA 1
ATOM 3317 C C . LYS B 1 126 ? -1.23 -2.918 -4.358 1 98.73 126 LYS B C 1
ATOM 3319 O O . LYS B 1 126 ? -2.174 -3.674 -4.119 1 98.73 126 LYS B O 1
ATOM 3324 N N . GLN B 1 127 ? -1.193 -2.07 -5.403 1 98.57 127 GLN B N 1
ATOM 3325 C CA . GLN B 1 127 ? -2.291 -2.06 -6.363 1 98.57 127 GLN B CA 1
ATOM 3326 C C . GLN B 1 127 ? -2.414 -3.405 -7.073 1 98.57 127 GLN B C 1
ATOM 3328 O O . GLN B 1 127 ? -3.519 -3.923 -7.245 1 98.57 127 GLN B O 1
ATOM 3333 N N . TYR B 1 128 ? -1.275 -3.936 -7.509 1 98.8 128 TYR B N 1
ATOM 3334 C CA . TYR B 1 128 ? -1.295 -5.231 -8.179 1 98.8 128 TYR B CA 1
ATOM 3335 C C . TYR B 1 128 ? -1.94 -6.293 -7.296 1 98.8 128 TYR B C 1
ATOM 3337 O O . TYR B 1 128 ? -2.846 -7.006 -7.733 1 98.8 128 TYR B O 1
ATOM 3345 N N . PHE B 1 129 ? -1.52 -6.386 -6.062 1 98.75 129 PHE B N 1
ATOM 3346 C CA . PHE B 1 129 ? -2.021 -7.426 -5.17 1 98.75 129 PHE B CA 1
ATOM 3347 C C . PHE B 1 129 ? -3.482 -7.177 -4.816 1 98.75 129 PHE B C 1
ATOM 3349 O O . PHE B 1 129 ? -4.256 -8.122 -4.648 1 98.75 129 PHE B O 1
ATOM 3356 N N . ASP B 1 130 ? -3.872 -5.916 -4.678 1 98.24 130 ASP B N 1
ATOM 3357 C CA . ASP B 1 130 ? -5.282 -5.629 -4.433 1 98.24 130 ASP B CA 1
ATOM 3358 C C . ASP B 1 130 ? -6.143 -6.053 -5.621 1 98.24 130 ASP B C 1
ATOM 3360 O O . ASP B 1 130 ? -7.308 -6.419 -5.451 1 98.24 130 ASP B O 1
ATOM 3364 N N . ALA B 1 131 ? -5.575 -6.022 -6.801 1 98.22 131 ALA B N 1
ATOM 3365 C CA . ALA B 1 131 ? -6.305 -6.384 -8.013 1 98.22 131 ALA B CA 1
ATOM 3366 C C . ALA B 1 131 ? -6.452 -7.898 -8.135 1 98.22 131 ALA B C 1
ATOM 3368 O O . ALA B 1 131 ? -7.472 -8.392 -8.621 1 98.22 131 ALA B O 1
ATOM 3369 N N . VAL B 1 132 ? -5.47 -8.667 -7.616 1 97.84 132 VAL B N 1
ATOM 3370 C CA . VAL B 1 132 ? -5.459 -10.077 -7.99 1 97.84 132 VAL B CA 1
ATOM 3371 C C . VAL B 1 132 ? -5.893 -10.931 -6.801 1 97.84 132 VAL B C 1
ATOM 3373 O O . VAL B 1 132 ? -6.207 -12.113 -6.959 1 97.84 132 VAL B O 1
ATOM 3376 N N . LEU B 1 133 ? -5.882 -10.435 -5.588 1 96.78 133 LEU B N 1
ATOM 3377 C CA . LEU B 1 133 ? -6.212 -11.229 -4.41 1 96.78 133 LEU B CA 1
ATOM 3378 C C . LEU B 1 133 ? -7.711 -11.191 -4.131 1 96.78 133 LEU B C 1
ATOM 3380 O O . LEU B 1 133 ? -8.209 -10.241 -3.522 1 96.78 133 LEU B O 1
ATOM 3384 N N . HIS B 1 134 ? -8.369 -12.186 -4.543 1 95.03 134 HIS B N 1
ATOM 3385 C CA . HIS B 1 134 ? -9.806 -12.321 -4.332 1 95.03 134 HIS B CA 1
ATOM 3386 C C . HIS B 1 134 ? -10.174 -13.75 -3.947 1 95.03 134 HIS B C 1
ATOM 3388 O O . HIS B 1 134 ? -9.644 -14.707 -4.516 1 95.03 134 HIS B O 1
ATOM 3394 N N . PRO B 1 135 ? -11.044 -13.884 -2.971 1 93.19 135 PRO B N 1
ATOM 3395 C CA . PRO B 1 135 ? -11.511 -15.239 -2.666 1 93.19 135 PRO B CA 1
ATOM 3396 C C . PRO B 1 135 ? -12.178 -15.916 -3.861 1 93.19 135 PRO B C 1
ATOM 3398 O O . PRO B 1 135 ? -13.029 -15.314 -4.52 1 93.19 135 PRO B O 1
ATOM 3401 N N . GLY B 1 136 ? -11.733 -17.059 -4.132 1 92.07 136 GLY B N 1
ATOM 3402 C CA . GLY B 1 136 ? -12.307 -17.819 -5.231 1 92.07 136 GLY B CA 1
ATOM 3403 C C . GLY B 1 136 ? -11.563 -17.631 -6.539 1 92.07 136 GLY B C 1
ATOM 3404 O O . GLY B 1 136 ? -11.742 -18.409 -7.479 1 92.07 136 GLY B O 1
ATOM 3405 N N . LEU B 1 137 ? -10.736 -16.66 -6.606 1 93.64 137 LEU B N 1
ATOM 3406 C CA . LEU B 1 137 ? -9.975 -16.437 -7.83 1 93.64 137 LEU B CA 1
ATOM 3407 C C . LEU B 1 137 ? -8.496 -16.738 -7.612 1 93.64 137 LEU B C 1
ATOM 3409 O O . LEU B 1 137 ? -7.844 -17.328 -8.476 1 93.64 137 LEU B O 1
ATOM 3413 N N . SER B 1 138 ? -7.975 -16.271 -6.453 1 94.79 138 SER B N 1
ATOM 3414 C CA . SER B 1 138 ? -6.555 -16.509 -6.215 1 94.79 138 SER B CA 1
ATOM 3415 C C . SER B 1 138 ? -6.329 -17.228 -4.889 1 94.79 138 SER B C 1
ATOM 3417 O O . SER B 1 138 ? -5.26 -17.798 -4.66 1 94.79 138 SER B O 1
ATOM 3419 N N . PHE B 1 139 ? -7.275 -17.157 -4.025 1 94.06 139 PHE B N 1
ATOM 3420 C CA . PHE B 1 139 ? -7.221 -17.891 -2.766 1 94.06 139 PHE B CA 1
ATOM 3421 C C . PHE B 1 139 ? -8.62 -18.29 -2.312 1 94.06 139 PHE B C 1
ATOM 3423 O O . PHE B 1 139 ? -9.615 -17.883 -2.916 1 94.06 139 PHE B O 1
ATOM 3430 N N . GLN B 1 140 ? -8.701 -19.126 -1.276 1 89.5 140 GLN B N 1
ATOM 3431 C CA . GLN B 1 140 ? -9.968 -19.525 -0.672 1 89.5 140 GLN B CA 1
ATOM 3432 C C . GLN B 1 140 ? -9.924 -19.376 0.846 1 89.5 140 GLN B C 1
ATOM 3434 O O . GLN B 1 140 ? -8.853 -19.448 1.452 1 89.5 140 GLN B O 1
ATOM 3439 N N . GLU B 1 141 ? -11.086 -19.111 1.372 1 84.5 141 GLU B N 1
ATOM 3440 C CA . GLU B 1 141 ? -11.206 -19.077 2.826 1 84.5 141 GLU B CA 1
ATOM 3441 C C . GLU B 1 141 ? -11.231 -20.486 3.411 1 84.5 141 GLU B C 1
ATOM 3443 O O . GLU B 1 141 ? -11.851 -21.389 2.844 1 84.5 141 GLU B O 1
ATOM 3448 N N . ALA B 1 142 ? -10.457 -20.629 4.472 1 74.25 142 ALA B N 1
ATOM 3449 C CA . ALA B 1 142 ? -10.392 -21.912 5.167 1 74.25 142 ALA B CA 1
ATOM 3450 C C . ALA B 1 142 ? -10.402 -21.716 6.68 1 74.25 142 ALA B C 1
ATOM 3452 O O . ALA B 1 142 ? -10.33 -20.586 7.167 1 74.25 142 ALA B O 1
ATOM 3453 N N . GLU B 1 143 ? -10.755 -22.675 7.52 1 69.1 143 GLU B N 1
ATOM 3454 C CA . GLU B 1 143 ? -10.823 -22.593 8.976 1 69.1 143 GLU B CA 1
ATOM 3455 C C . GLU B 1 143 ? -9.575 -21.931 9.551 1 69.1 143 GLU B C 1
ATOM 3457 O O . GLU B 1 143 ? -9.663 -21.136 10.489 1 69.1 143 GLU B O 1
ATOM 3462 N N . GLY B 1 144 ? -8.497 -22.008 8.984 1 68.96 144 GLY B N 1
ATOM 3463 C CA . GLY B 1 144 ? -7.237 -21.485 9.487 1 68.96 144 GLY B CA 1
ATOM 3464 C C . GLY B 1 144 ? -6.759 -20.256 8.738 1 68.96 144 GLY B C 1
ATOM 3465 O O . GLY B 1 144 ? -5.641 -19.784 8.956 1 68.96 144 GLY B O 1
ATOM 3466 N N . GLY B 1 145 ? -7.69 -19.743 8.051 1 79 145 GLY B N 1
ATOM 3467 C CA . GLY B 1 145 ? -7.272 -18.578 7.289 1 79 145 GLY B CA 1
ATOM 3468 C C . GLY B 1 145 ? -7.341 -18.79 5.788 1 79 145 GLY B C 1
ATOM 3469 O O . GLY B 1 145 ? -8.012 -19.71 5.317 1 79 145 GLY B O 1
ATOM 3470 N N . CYS B 1 146 ? -6.702 -17.961 5.071 1 87.98 146 CYS B N 1
ATOM 3471 C CA . CYS B 1 146 ? -6.704 -18.018 3.613 1 87.98 146 CYS B CA 1
ATOM 3472 C C . CYS B 1 146 ? -5.677 -19.022 3.105 1 87.98 146 CYS B C 1
ATOM 3474 O O . CYS B 1 146 ? -4.605 -19.172 3.695 1 87.98 146 CYS B O 1
ATOM 3476 N N . ARG B 1 147 ? -6.037 -19.693 2.086 1 88.61 147 ARG B N 1
ATOM 3477 C CA . ARG B 1 147 ? -5.154 -20.655 1.436 1 88.61 147 ARG B CA 1
ATOM 3478 C C . ARG B 1 147 ? -5.18 -20.486 -0.08 1 88.61 147 ARG B C 1
ATOM 3480 O O . ARG B 1 147 ? -6.224 -20.175 -0.657 1 88.61 147 ARG B O 1
ATOM 3487 N N . GLY B 1 148 ? -4.033 -20.759 -0.679 1 92.17 148 GLY B N 1
ATOM 3488 C CA . GLY B 1 148 ? -4.004 -20.706 -2.131 1 92.17 148 GLY B CA 1
ATOM 3489 C C . GLY B 1 148 ? -4.981 -21.665 -2.784 1 92.17 148 GLY B C 1
ATOM 3490 O O . GLY B 1 148 ? -5.246 -22.746 -2.253 1 92.17 148 GLY B O 1
ATOM 3491 N N . LEU B 1 149 ? -5.494 -21.278 -3.883 1 89.54 149 LEU B N 1
ATOM 3492 C CA . LEU B 1 149 ? -6.475 -22.09 -4.595 1 89.54 149 LEU B CA 1
ATOM 3493 C C . LEU B 1 149 ? -5.9 -23.459 -4.942 1 89.54 149 LEU B C 1
ATOM 3495 O O . LEU B 1 149 ? -6.629 -24.453 -4.977 1 89.54 149 LEU B O 1
ATOM 3499 N N . LEU B 1 150 ? -4.594 -23.449 -5.214 1 89.45 150 LEU B N 1
ATOM 3500 C CA . LEU B 1 150 ? -3.941 -24.685 -5.633 1 89.45 150 LEU B CA 1
ATOM 3501 C C . LEU B 1 150 ? -3.07 -25.245 -4.514 1 89.45 150 LEU B C 1
ATOM 3503 O O . LEU B 1 150 ? -2.148 -26.023 -4.769 1 89.45 150 LEU B O 1
ATOM 3507 N N . GLY B 1 151 ? -3.361 -24.757 -3.312 1 87.65 151 GLY B N 1
ATOM 3508 C CA . GLY B 1 151 ? -2.616 -25.238 -2.16 1 87.65 151 GLY B CA 1
ATOM 3509 C C . GLY B 1 151 ? -1.39 -24.399 -1.849 1 87.65 151 GLY B C 1
ATOM 3510 O O . GLY B 1 151 ? -1.281 -23.258 -2.303 1 87.65 151 GLY B O 1
ATOM 3511 N N . GLY B 1 152 ? -0.55 -25.022 -0.939 1 90.2 152 GLY B N 1
ATOM 3512 C CA . GLY B 1 152 ? 0.659 -24.344 -0.498 1 90.2 152 GLY B CA 1
ATOM 3513 C C . GLY B 1 152 ? 1.93 -25.07 -0.896 1 90.2 152 GLY B C 1
ATOM 3514 O O . GLY B 1 152 ? 1.911 -25.922 -1.786 1 90.2 152 GLY B O 1
ATOM 3515 N N . GLY B 1 153 ? 3.035 -24.542 -0.405 1 91.85 153 GLY B N 1
ATOM 3516 C CA . GLY B 1 153 ? 4.311 -25.213 -0.602 1 91.85 153 GLY B CA 1
ATOM 3517 C C . GLY B 1 153 ? 5.104 -24.656 -1.769 1 91.85 153 GLY B C 1
ATOM 3518 O O . GLY B 1 153 ? 6.052 -25.288 -2.24 1 91.85 153 GLY B O 1
ATOM 3519 N N . ARG B 1 154 ? 4.724 -23.517 -2.298 1 95.14 154 ARG B N 1
ATOM 3520 C CA . ARG B 1 154 ? 5.438 -22.937 -3.431 1 95.14 154 ARG B CA 1
ATOM 3521 C C . ARG B 1 154 ? 6.415 -21.861 -2.97 1 95.14 154 ARG B C 1
ATOM 3523 O O . ARG B 1 154 ? 6.151 -21.151 -1.997 1 95.14 154 ARG B O 1
ATOM 3530 N N . PRO B 1 155 ? 7.499 -21.68 -3.637 1 97.49 155 PRO B N 1
ATOM 3531 C CA . PRO B 1 155 ? 8.554 -20.76 -3.203 1 97.49 155 PRO B CA 1
ATOM 3532 C C . PRO B 1 155 ? 8.231 -19.301 -3.518 1 97.49 155 PRO B C 1
ATOM 3534 O O . PRO B 1 155 ? 7.612 -19.01 -4.545 1 97.49 155 PRO B O 1
ATOM 3537 N N . LEU B 1 156 ? 8.692 -18.476 -2.637 1 98.24 156 LEU B N 1
ATOM 3538 C CA . LEU B 1 156 ? 8.688 -17.026 -2.795 1 98.24 156 LEU B CA 1
ATOM 3539 C C . LEU B 1 156 ? 10.079 -16.45 -2.553 1 98.24 156 LEU B C 1
ATOM 3541 O O . LEU B 1 156 ? 10.719 -16.762 -1.546 1 98.24 156 LEU B O 1
ATOM 3545 N N . VAL B 1 157 ? 10.577 -15.661 -3.466 1 98.34 157 VAL B N 1
ATOM 3546 C CA . VAL B 1 157 ? 11.789 -14.881 -3.234 1 98.34 157 VAL B CA 1
ATOM 3547 C C . VAL B 1 157 ? 11.456 -13.391 -3.254 1 98.34 157 VAL B C 1
ATOM 3549 O O . VAL B 1 157 ? 10.868 -12.893 -4.217 1 98.34 157 VAL B O 1
ATOM 3552 N N . LEU B 1 158 ? 11.814 -12.735 -2.21 1 97.78 158 LEU B N 1
ATOM 3553 C CA . LEU B 1 158 ? 11.655 -11.288 -2.117 1 97.78 158 LEU B CA 1
ATOM 3554 C C . LEU B 1 158 ? 13.009 -10.588 -2.164 1 97.78 158 LEU B C 1
ATOM 3556 O O . LEU B 1 158 ? 13.858 -10.811 -1.298 1 97.78 158 LEU B O 1
ATOM 3560 N N . LEU B 1 159 ? 13.25 -9.832 -3.194 1 96.2 159 LEU B N 1
ATOM 3561 C CA . LEU B 1 159 ? 14.387 -8.922 -3.281 1 96.2 159 LEU B CA 1
ATOM 3562 C C . LEU B 1 159 ? 13.992 -7.515 -2.846 1 96.2 159 LEU B C 1
ATOM 3564 O O . LEU B 1 159 ? 13.146 -6.879 -3.48 1 96.2 159 LEU B O 1
ATOM 3568 N N . THR B 1 160 ? 14.612 -7.02 -1.799 1 94.34 160 THR B N 1
ATOM 3569 C CA . THR B 1 160 ? 14.099 -5.768 -1.256 1 94.34 160 THR B CA 1
ATOM 3570 C C . THR B 1 160 ? 15.213 -4.977 -0.576 1 94.34 160 THR B C 1
ATOM 3572 O O . THR B 1 160 ? 16.289 -5.516 -0.306 1 94.34 160 THR B O 1
ATOM 3575 N N . SER B 1 161 ? 14.95 -3.736 -0.486 1 88.49 161 SER B N 1
ATOM 3576 C CA . SER B 1 161 ? 15.844 -2.879 0.286 1 88.49 161 SER B CA 1
ATOM 3577 C C . SER B 1 161 ? 15.378 -2.754 1.732 1 88.49 161 SER B C 1
ATOM 3579 O O . SER B 1 161 ? 15.96 -2 2.515 1 88.49 161 SER B O 1
ATOM 3581 N N . ALA B 1 162 ? 14.175 -3.546 1.998 1 79.47 162 ALA B N 1
ATOM 3582 C CA . ALA B 1 162 ? 13.662 -3.532 3.366 1 79.47 162 ALA B CA 1
ATOM 3583 C C . ALA B 1 162 ? 14.598 -4.281 4.31 1 79.47 162 ALA B C 1
ATOM 3585 O O . ALA B 1 162 ? 15.427 -5.081 3.868 1 79.47 162 ALA B O 1
ATOM 3586 N N . GLY B 1 163 ? 14.598 -4.225 5.742 1 62.32 163 GLY B N 1
ATOM 3587 C CA . GLY B 1 163 ? 15.319 -5.029 6.716 1 62.32 163 GLY B CA 1
ATOM 3588 C C . GLY B 1 163 ? 16.676 -4.454 7.076 1 62.32 163 GLY B C 1
ATOM 3589 O O . GLY B 1 163 ? 17.276 -4.846 8.079 1 62.32 163 GLY B O 1
ATOM 3590 N N . GLY B 1 164 ? 17.018 -3.713 6.227 1 53.71 164 GLY B N 1
ATOM 3591 C CA . GLY B 1 164 ? 18.297 -3.214 6.705 1 53.71 164 GLY B CA 1
ATOM 3592 C C . GLY B 1 164 ? 18.17 -2.314 7.921 1 53.71 164 GLY B C 1
ATOM 3593 O O . GLY B 1 164 ? 17.314 -2.538 8.778 1 53.71 164 GLY B O 1
ATOM 3594 N N . GLY B 1 165 ? 18.915 -1.2 7.998 1 51.58 165 GLY B N 1
ATOM 3595 C CA . GLY B 1 165 ? 19.019 -0.121 8.967 1 51.58 165 GLY B CA 1
ATOM 3596 C C . GLY B 1 165 ? 17.709 0.612 9.186 1 51.58 165 GLY B C 1
ATOM 3597 O O . GLY B 1 165 ? 17.641 1.548 9.985 1 51.58 165 GLY B O 1
ATOM 3598 N N . ALA B 1 166 ? 16.696 0.086 8.36 1 53.3 166 ALA B N 1
ATOM 3599 C CA . ALA B 1 166 ? 15.482 0.878 8.54 1 53.3 166 ALA B CA 1
ATOM 3600 C C . ALA B 1 166 ? 14.783 0.52 9.849 1 53.3 166 ALA B C 1
ATOM 3602 O O . ALA B 1 166 ? 14.684 -0.656 10.205 1 53.3 166 ALA B O 1
ATOM 3603 N N . GLN B 1 167 ? 14.554 1.346 10.682 1 62.82 167 GLN B N 1
ATOM 3604 C CA . GLN B 1 167 ? 13.938 1.186 11.995 1 62.82 167 GLN B CA 1
ATOM 3605 C C . GLN B 1 167 ? 12.541 0.586 11.878 1 62.82 167 GLN B C 1
ATOM 3607 O O . GLN B 1 167 ? 12.105 -0.163 12.756 1 62.82 167 GLN B O 1
ATOM 3612 N N . LYS B 1 168 ? 11.845 0.682 10.67 1 87.27 168 LYS B N 1
ATOM 3613 C CA . LYS B 1 168 ? 10.476 0.187 10.562 1 87.27 168 LYS B CA 1
ATOM 3614 C C . LYS B 1 168 ? 10.266 -0.568 9.252 1 87.27 168 LYS B C 1
ATOM 3616 O O . LYS B 1 168 ? 10.523 -0.032 8.173 1 87.27 168 LYS B O 1
ATOM 3621 N N . ASP B 1 169 ? 10.013 -1.901 9.286 1 93.03 169 ASP B N 1
ATOM 3622 C CA . ASP B 1 169 ? 9.784 -2.736 8.111 1 93.03 169 ASP B CA 1
ATOM 3623 C C . ASP B 1 169 ? 8.344 -3.24 8.067 1 93.03 169 ASP B C 1
ATOM 3625 O O . ASP B 1 169 ? 8.007 -4.232 8.718 1 93.03 169 ASP B O 1
ATOM 3629 N N . HIS B 1 170 ? 7.544 -2.574 7.284 1 95.67 170 HIS B N 1
ATOM 3630 C CA . HIS B 1 170 ? 6.172 -3.016 7.061 1 95.67 170 HIS B CA 1
ATOM 3631 C C . HIS B 1 170 ? 6.03 -3.711 5.711 1 95.67 170 HIS B C 1
ATOM 3633 O O . HIS B 1 170 ? 4.952 -4.205 5.373 1 95.67 170 HIS B O 1
ATOM 3639 N N . LEU B 1 171 ? 7.122 -3.758 4.943 1 96.51 171 LEU B N 1
ATOM 3640 C CA . LEU B 1 171 ? 7.127 -4.358 3.613 1 96.51 171 LEU B CA 1
ATOM 3641 C C . LEU B 1 171 ? 7.227 -5.877 3.702 1 96.51 171 LEU B C 1
ATOM 3643 O O . LEU B 1 171 ? 6.378 -6.592 3.166 1 96.51 171 LEU B O 1
ATOM 3647 N N . THR B 1 172 ? 8.189 -6.375 4.42 1 95.87 172 THR B N 1
ATOM 3648 C CA . THR B 1 172 ? 8.533 -7.792 4.399 1 95.87 172 THR B CA 1
ATOM 3649 C C . THR B 1 172 ? 7.405 -8.631 4.991 1 95.87 172 THR B C 1
ATOM 3651 O O . THR B 1 172 ? 6.906 -9.554 4.344 1 95.87 172 THR B O 1
ATOM 3654 N N . PRO B 1 173 ? 6.887 -8.293 6.182 1 95.57 173 PRO B N 1
ATOM 3655 C CA . PRO B 1 173 ? 5.834 -9.142 6.744 1 95.57 173 PRO B CA 1
ATOM 3656 C C . PRO B 1 173 ? 4.569 -9.159 5.888 1 95.57 173 PRO B C 1
ATOM 3658 O O . PRO B 1 173 ? 3.906 -10.193 5.78 1 95.57 173 PRO B O 1
ATOM 3661 N N . TRP B 1 174 ? 4.238 -8.051 5.318 1 96.98 174 TRP B N 1
ATOM 3662 C CA . TRP B 1 174 ? 3.039 -8.008 4.487 1 96.98 174 TRP B CA 1
ATOM 3663 C C . TRP B 1 174 ? 3.202 -8.886 3.25 1 96.98 174 TRP B C 1
ATOM 3665 O O . TRP B 1 174 ? 2.298 -9.648 2.899 1 96.98 174 TRP B O 1
ATOM 3675 N N . VAL B 1 175 ? 4.341 -8.826 2.595 1 98.12 175 VAL B N 1
ATOM 3676 C CA . VAL B 1 175 ? 4.595 -9.613 1.392 1 98.12 175 VAL B CA 1
ATOM 3677 C C . VAL B 1 175 ? 4.535 -11.102 1.726 1 98.12 175 VAL B C 1
ATOM 3679 O O . VAL B 1 175 ? 3.952 -11.889 0.977 1 98.12 175 VAL B O 1
ATOM 3682 N N . LEU B 1 176 ? 5.107 -11.457 2.842 1 97.25 176 LEU B N 1
ATOM 3683 C CA . LEU B 1 176 ? 5.116 -12.863 3.231 1 97.25 176 LEU B CA 1
ATOM 3684 C C . LEU B 1 176 ? 3.701 -13.36 3.509 1 97.25 176 LEU B C 1
ATOM 3686 O O . LEU B 1 176 ? 3.344 -14.477 3.127 1 97.25 176 LEU B O 1
ATOM 3690 N N . ASP B 1 177 ? 2.914 -12.525 4.093 1 96.11 177 ASP B N 1
ATOM 3691 C CA . ASP B 1 177 ? 1.553 -12.928 4.435 1 96.11 177 ASP B CA 1
ATOM 3692 C C . ASP B 1 177 ? 0.684 -13.044 3.185 1 96.11 177 ASP B C 1
ATOM 3694 O O . ASP B 1 177 ? -0.075 -14.004 3.037 1 96.11 177 ASP B O 1
ATOM 3698 N N . VAL B 1 178 ? 0.787 -12.071 2.248 1 97.19 178 VAL B N 1
ATOM 3699 C CA . VAL B 1 178 ? -0.047 -12.146 1.053 1 97.19 178 VAL B CA 1
ATOM 3700 C C . VAL B 1 178 ? 0.469 -13.249 0.132 1 97.19 178 VAL B C 1
ATOM 3702 O O . VAL B 1 178 ? -0.311 -13.897 -0.569 1 97.19 178 VAL B O 1
ATOM 3705 N N . GLY B 1 179 ? 1.826 -13.454 0.113 1 97.72 179 GLY B N 1
ATOM 3706 C CA . GLY B 1 179 ? 2.354 -14.609 -0.595 1 97.72 179 GLY B CA 1
ATOM 3707 C C . GLY B 1 179 ? 1.789 -15.926 -0.095 1 97.72 179 GLY B C 1
ATOM 3708 O O . GLY B 1 179 ? 1.381 -16.774 -0.891 1 97.72 179 GLY B O 1
ATOM 3709 N N . ALA B 1 180 ? 1.711 -16.04 1.197 1 95.43 180 ALA B N 1
ATOM 3710 C CA . ALA B 1 180 ? 1.19 -17.263 1.802 1 95.43 180 ALA B CA 1
ATOM 3711 C C . ALA B 1 180 ? -0.289 -17.45 1.475 1 95.43 180 ALA B C 1
ATOM 3713 O O . ALA B 1 180 ? -0.751 -18.577 1.286 1 95.43 180 ALA B O 1
ATOM 3714 N N . MET B 1 181 ? -1.027 -16.371 1.412 1 94.81 181 MET B N 1
ATOM 3715 C CA . MET B 1 181 ? -2.431 -16.417 1.014 1 94.81 181 MET B CA 1
ATOM 3716 C C . MET B 1 181 ? -2.589 -17.073 -0.353 1 94.81 181 MET B C 1
ATOM 3718 O O . MET B 1 181 ? -3.586 -17.75 -0.61 1 94.81 181 MET B O 1
ATOM 3722 N N . LEU B 1 182 ? -1.591 -16.895 -1.182 1 96.32 182 LEU B N 1
ATOM 3723 C CA . LEU B 1 182 ? -1.626 -17.371 -2.561 1 96.32 182 LEU B CA 1
ATOM 3724 C C . LEU B 1 182 ? -1.021 -18.767 -2.669 1 96.32 182 LEU B C 1
ATOM 3726 O O . LEU B 1 182 ? -1.045 -19.376 -3.741 1 96.32 182 LEU B O 1
ATOM 3730 N N . GLY B 1 183 ? -0.42 -19.259 -1.572 1 94.9 183 GLY B N 1
ATOM 3731 C CA . GLY B 1 183 ? 0.2 -20.574 -1.572 1 94.9 183 GLY B CA 1
ATOM 3732 C C . GLY B 1 183 ? 1.711 -20.521 -1.697 1 94.9 183 GLY B C 1
ATOM 3733 O O . GLY B 1 183 ? 2.371 -21.561 -1.758 1 94.9 183 GLY B O 1
ATOM 3734 N N . PHE B 1 184 ? 2.228 -19.301 -1.778 1 97.08 184 PHE B N 1
ATOM 3735 C CA . PHE B 1 184 ? 3.675 -19.123 -1.766 1 97.08 184 PHE B CA 1
ATOM 3736 C C . PHE B 1 184 ? 4.192 -18.989 -0.338 1 97.08 184 PHE B C 1
ATOM 3738 O O . PHE B 1 184 ? 4.623 -17.909 0.072 1 97.08 184 PHE B O 1
ATOM 3745 N N . ASP B 1 185 ? 4.256 -20.08 0.382 1 95.55 185 ASP B N 1
ATOM 3746 C CA . ASP B 1 185 ? 4.479 -20.038 1.824 1 95.55 185 ASP B CA 1
ATOM 3747 C C . ASP B 1 185 ? 5.87 -20.557 2.18 1 95.55 185 ASP B C 1
ATOM 3749 O O . ASP B 1 185 ? 6.145 -20.865 3.342 1 95.55 185 ASP B O 1
ATOM 3753 N N . GLU B 1 186 ? 6.791 -20.646 1.214 1 96.38 186 GLU B N 1
ATOM 3754 C CA . GLU B 1 186 ? 8.21 -20.93 1.407 1 96.38 186 GLU B CA 1
ATOM 3755 C C . GLU B 1 186 ? 9.071 -19.738 0.997 1 96.38 186 GLU B C 1
ATOM 3757 O O . GLU B 1 186 ? 9.692 -19.752 -0.068 1 96.38 186 GLU B O 1
ATOM 3762 N N . PRO B 1 187 ? 9.217 -18.831 1.863 1 97.22 187 PRO B N 1
ATOM 3763 C CA . PRO B 1 187 ? 9.858 -17.57 1.482 1 97.22 187 PRO B CA 1
ATOM 3764 C C . PRO B 1 187 ? 11.372 -17.593 1.686 1 97.22 187 PRO B C 1
ATOM 3766 O O . PRO B 1 187 ? 11.867 -18.274 2.587 1 97.22 187 PRO B O 1
ATOM 3769 N N . LYS B 1 188 ? 12.052 -16.908 0.891 1 96.91 188 LYS B N 1
ATOM 3770 C CA . LYS B 1 188 ? 13.435 -16.462 1.034 1 96.91 188 LYS B CA 1
ATOM 3771 C C . LYS B 1 188 ? 13.556 -14.96 0.796 1 96.91 188 LYS B C 1
ATOM 3773 O O . LYS B 1 188 ? 13.239 -14.47 -0.29 1 96.91 188 LYS B O 1
ATOM 3778 N N . VAL B 1 189 ? 14.034 -14.276 1.801 1 95.96 189 VAL B N 1
ATOM 3779 C CA . VAL B 1 189 ? 14.149 -12.824 1.719 1 95.96 189 VAL B CA 1
ATOM 3780 C C . VAL B 1 189 ? 15.605 -12.434 1.473 1 95.96 189 VAL B C 1
ATOM 3782 O O . VAL B 1 189 ? 16.498 -12.841 2.219 1 95.96 189 VAL B O 1
ATOM 3785 N N . VAL B 1 190 ? 15.849 -11.706 0.437 1 94.15 190 VAL B N 1
ATOM 3786 C CA . VAL B 1 190 ? 17.143 -11.108 0.128 1 94.15 190 VAL B CA 1
ATOM 3787 C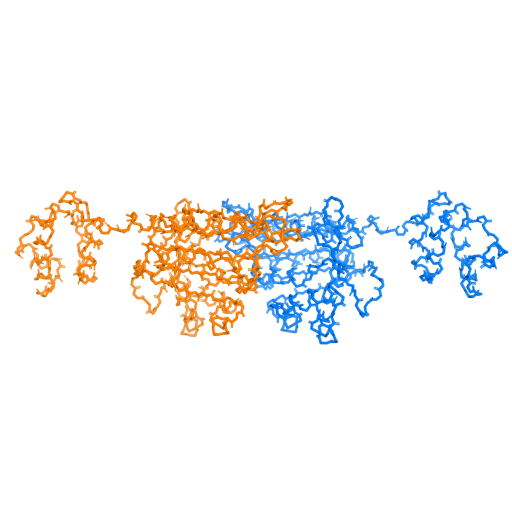 C . VAL B 1 190 ? 17.072 -9.595 0.323 1 94.15 190 VAL B C 1
ATOM 3789 O O . VAL B 1 190 ? 16.554 -8.876 -0.535 1 94.15 190 VAL B O 1
ATOM 3792 N N . ALA B 1 191 ? 17.553 -9.15 1.4 1 90.42 191 ALA B N 1
ATOM 3793 C CA . ALA B 1 191 ? 17.452 -7.741 1.772 1 90.42 191 ALA B CA 1
ATOM 3794 C C . ALA B 1 191 ? 18.807 -7.048 1.67 1 90.42 191 ALA B C 1
ATOM 3796 O O . ALA B 1 191 ? 19.833 -7.618 2.049 1 90.42 191 ALA B O 1
ATOM 3797 N N . VAL B 1 192 ? 18.731 -5.876 1.028 1 84.96 192 VAL B N 1
ATOM 3798 C CA . VAL B 1 192 ? 19.937 -5.056 0.977 1 84.96 192 VAL B CA 1
ATOM 3799 C C . VAL B 1 192 ? 19.75 -3.808 1.837 1 84.96 192 VAL B C 1
ATOM 3801 O O . VAL B 1 192 ? 18.668 -3.216 1.856 1 84.96 192 VAL B O 1
ATOM 3804 N N . ALA B 1 193 ? 20.727 -3.611 2.697 1 72.93 193 ALA B N 1
ATOM 3805 C CA . ALA B 1 193 ? 20.639 -2.474 3.61 1 72.93 193 ALA B CA 1
ATOM 3806 C C . ALA B 1 193 ? 21.559 -1.341 3.165 1 72.93 193 ALA B C 1
ATOM 3808 O O . ALA B 1 193 ? 22.463 -1.549 2.352 1 72.93 193 ALA B O 1
ATOM 3809 N N . HIS B 1 194 ? 21.272 -0.182 3.657 1 64.72 194 HIS B N 1
ATOM 3810 C CA . HIS B 1 194 ? 22.126 0.998 3.587 1 64.72 194 HIS B CA 1
ATOM 3811 C C . HIS B 1 194 ? 22.47 1.344 2.142 1 64.72 194 HIS B C 1
ATOM 3813 O O . HIS B 1 194 ? 23.633 1.601 1.821 1 64.72 194 HIS B O 1
ATOM 3819 N N . LEU B 1 195 ? 21.454 1.337 1.273 1 63.52 195 LEU B N 1
ATOM 3820 C CA . LEU B 1 195 ? 21.627 1.593 -0.153 1 63.52 195 LEU B CA 1
ATOM 3821 C C . LEU B 1 195 ? 22.215 2.98 -0.389 1 63.52 195 LEU B C 1
ATOM 3823 O O . LEU B 1 195 ? 23.095 3.151 -1.235 1 63.52 195 LEU B O 1
ATOM 3827 N N . ALA B 1 196 ? 21.761 3.801 0.367 1 60.23 196 ALA B N 1
ATOM 3828 C CA . ALA B 1 196 ? 22.15 5.193 0.152 1 60.23 196 ALA B CA 1
ATOM 3829 C C . ALA B 1 196 ? 23.61 5.42 0.534 1 60.23 196 ALA B C 1
ATOM 3831 O O . ALA B 1 196 ? 24.249 6.352 0.042 1 60.23 196 ALA B O 1
ATOM 3832 N N . ARG B 1 197 ? 24.11 4.485 1.258 1 65.94 197 ARG B N 1
ATOM 3833 C CA . ARG B 1 197 ? 25.456 4.726 1.767 1 65.94 197 ARG B CA 1
ATOM 3834 C C . ARG B 1 197 ? 26.503 4.043 0.894 1 65.94 197 ARG B C 1
ATOM 3836 O O . ARG B 1 197 ? 27.575 4.6 0.65 1 65.94 197 ARG B O 1
ATOM 3843 N N . ASP B 1 198 ? 26.146 2.884 0.536 1 77.9 198 ASP B N 1
ATOM 3844 C CA . ASP B 1 198 ? 27.14 2.114 -0.204 1 77.9 198 ASP B CA 1
ATOM 3845 C C . ASP B 1 198 ? 26.477 1.23 -1.258 1 77.9 198 ASP B C 1
ATOM 3847 O O . ASP B 1 198 ? 26.191 0.058 -1.001 1 77.9 198 ASP B O 1
ATOM 3851 N N . ARG B 1 199 ? 26.344 1.777 -2.396 1 82.25 199 ARG B N 1
ATOM 3852 C CA . ARG B 1 199 ? 25.682 1.096 -3.504 1 82.25 199 ARG B CA 1
ATOM 3853 C C . ARG B 1 199 ? 26.454 -0.151 -3.921 1 82.25 199 ARG B C 1
ATOM 3855 O O . ARG B 1 199 ? 25.856 -1.192 -4.204 1 82.25 199 ARG B O 1
ATOM 3862 N N . ASP B 1 200 ? 27.742 -0.091 -3.93 1 84.75 200 ASP B N 1
ATOM 3863 C CA . ASP B 1 200 ? 28.579 -1.206 -4.363 1 84.75 200 ASP B CA 1
ATOM 3864 C C . ASP B 1 200 ? 28.468 -2.383 -3.396 1 84.75 200 ASP B C 1
ATOM 3866 O O . ASP B 1 200 ? 28.401 -3.538 -3.821 1 84.75 200 ASP B O 1
ATOM 3870 N N . ALA B 1 201 ? 28.472 -2.03 -2.195 1 85.41 201 ALA B N 1
ATOM 3871 C CA . ALA B 1 201 ? 28.324 -3.077 -1.188 1 85.41 201 ALA B CA 1
ATOM 3872 C C . ALA B 1 201 ? 26.966 -3.764 -1.306 1 85.41 201 ALA B C 1
ATOM 3874 O O . ALA B 1 201 ? 26.864 -4.982 -1.147 1 85.41 201 ALA B O 1
ATOM 3875 N N . ALA B 1 202 ? 25.986 -3.005 -1.607 1 85.86 202 ALA B N 1
ATOM 3876 C CA . ALA B 1 202 ? 24.639 -3.543 -1.782 1 85.86 202 ALA B CA 1
ATOM 3877 C C . ALA B 1 202 ? 24.578 -4.492 -2.976 1 85.86 202 ALA B C 1
ATOM 3879 O O . ALA B 1 202 ? 24.002 -5.578 -2.884 1 85.86 202 ALA B O 1
ATOM 3880 N N . LEU B 1 203 ? 25.241 -4.147 -4.002 1 88.24 203 LEU B N 1
ATOM 3881 C CA . LEU B 1 203 ? 25.234 -4.959 -5.213 1 88.24 203 LEU B CA 1
ATOM 3882 C C . LEU B 1 203 ? 25.977 -6.272 -4.992 1 88.24 203 LEU B C 1
ATOM 3884 O O . LEU B 1 203 ? 25.53 -7.327 -5.447 1 88.24 203 LEU B O 1
ATOM 3888 N N . ARG B 1 204 ? 27.034 -6.2 -4.267 1 89.19 204 ARG B N 1
ATOM 3889 C CA . ARG B 1 204 ? 27.796 -7.407 -3.963 1 89.19 204 ARG B CA 1
ATOM 3890 C C . ARG B 1 204 ? 26.979 -8.371 -3.11 1 89.19 204 ARG B C 1
ATOM 3892 O O . ARG B 1 204 ? 27.028 -9.585 -3.316 1 89.19 204 ARG B O 1
ATOM 3899 N N . SER B 1 205 ? 26.275 -7.783 -2.225 1 88.36 205 SER B N 1
ATOM 3900 C CA . SER B 1 205 ? 25.434 -8.603 -1.359 1 88.36 205 SER B CA 1
ATOM 3901 C C . SER B 1 205 ? 24.342 -9.308 -2.156 1 88.36 205 SER B C 1
ATOM 3903 O O . SER B 1 205 ? 24.043 -10.478 -1.909 1 88.36 205 SER B O 1
ATOM 3905 N N . LEU B 1 206 ? 23.828 -8.641 -3.117 1 89.14 206 LEU B N 1
ATOM 3906 C CA . LEU B 1 206 ? 22.779 -9.208 -3.956 1 89.14 206 LEU B CA 1
ATOM 3907 C C . LEU B 1 206 ? 23.335 -10.313 -4.849 1 89.14 206 LEU B C 1
ATOM 3909 O O . LEU B 1 206 ? 22.696 -11.351 -5.03 1 89.14 206 LEU B O 1
ATOM 3913 N N . GLU B 1 207 ? 24.44 -10.035 -5.328 1 89.44 207 GLU B N 1
ATOM 3914 C CA . GLU B 1 207 ? 25.083 -11.03 -6.181 1 89.44 207 GLU B CA 1
ATOM 3915 C C . GLU B 1 207 ? 25.396 -12.305 -5.402 1 89.44 207 GLU B C 1
ATOM 3917 O O . GLU B 1 207 ? 25.199 -13.411 -5.908 1 89.44 207 GLU B O 1
ATOM 3922 N N . ALA B 1 208 ? 25.816 -12.115 -4.213 1 92.82 208 ALA B N 1
ATOM 3923 C CA . ALA B 1 208 ? 26.146 -13.258 -3.365 1 92.82 208 ALA B CA 1
ATOM 3924 C C . ALA B 1 208 ? 24.895 -14.058 -3.012 1 92.82 208 ALA B C 1
ATOM 3926 O O . ALA B 1 208 ? 24.958 -15.278 -2.842 1 92.82 208 ALA B O 1
ATOM 3927 N N . ALA B 1 209 ? 23.799 -13.399 -2.94 1 94.72 209 ALA B N 1
ATOM 3928 C CA . ALA B 1 209 ? 22.557 -14.045 -2.525 1 94.72 209 ALA B CA 1
ATOM 3929 C C . ALA B 1 209 ? 21.831 -14.659 -3.719 1 94.72 209 ALA B C 1
ATOM 3931 O O . ALA B 1 209 ? 20.861 -15.401 -3.55 1 94.72 209 ALA B O 1
ATOM 3932 N N . ALA B 1 210 ? 22.264 -14.358 -4.932 1 95.34 210 ALA B N 1
ATOM 3933 C CA . ALA B 1 210 ? 21.579 -14.759 -6.159 1 95.34 210 ALA B CA 1
ATOM 3934 C C . ALA B 1 210 ? 21.533 -16.278 -6.289 1 95.34 210 ALA B C 1
ATOM 3936 O O . ALA B 1 210 ? 20.474 -16.853 -6.555 1 95.34 210 ALA B O 1
ATOM 3937 N N . ALA B 1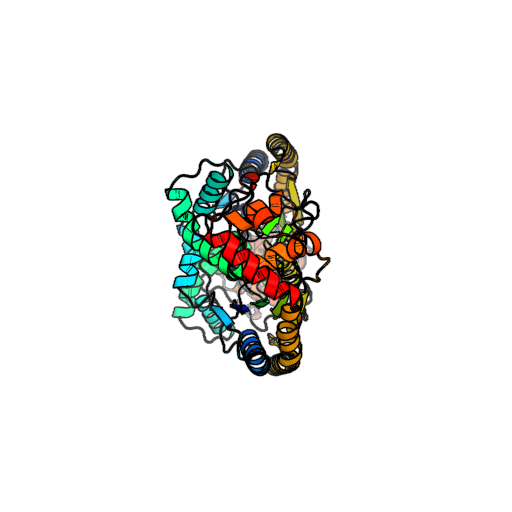 211 ? 22.612 -16.947 -6.077 1 95.31 211 ALA B N 1
ATOM 3938 C CA . ALA B 1 211 ? 22.701 -18.391 -6.281 1 95.31 211 ALA B CA 1
ATOM 3939 C C . ALA B 1 211 ? 21.821 -19.14 -5.284 1 95.31 211 ALA B C 1
ATOM 3941 O O . ALA B 1 211 ? 20.998 -19.971 -5.675 1 95.31 211 ALA B O 1
ATOM 3942 N N . PRO B 1 212 ? 21.958 -18.804 -3.978 1 96.6 212 PRO B N 1
ATOM 3943 C CA . PRO B 1 212 ? 21.064 -19.465 -3.024 1 96.6 212 PRO B CA 1
ATOM 3944 C C . PRO B 1 212 ? 19.589 -19.205 -3.322 1 96.6 212 PRO B C 1
ATOM 3946 O O . PRO B 1 212 ? 18.754 -20.098 -3.149 1 96.6 212 PRO B O 1
ATOM 3949 N N . ALA B 1 213 ? 19.255 -18.047 -3.721 1 97.41 213 ALA B N 1
ATOM 3950 C CA . ALA B 1 213 ? 17.869 -17.718 -4.046 1 97.41 213 ALA B CA 1
ATOM 3951 C C . ALA B 1 213 ? 17.394 -18.492 -5.272 1 97.41 213 ALA B C 1
ATOM 3953 O O . ALA B 1 213 ? 16.26 -18.976 -5.308 1 97.41 213 ALA B O 1
ATOM 3954 N N . ALA B 1 214 ? 18.238 -18.613 -6.207 1 97.32 214 ALA B N 1
ATOM 3955 C CA . ALA B 1 214 ? 17.917 -19.378 -7.409 1 97.32 214 ALA B CA 1
ATOM 3956 C C . ALA B 1 214 ? 17.683 -20.849 -7.077 1 97.32 214 ALA B C 1
ATOM 3958 O O . ALA B 1 214 ? 16.754 -21.47 -7.598 1 97.32 214 ALA B O 1
ATOM 3959 N N . ARG B 1 215 ? 18.5 -21.391 -6.232 1 96.27 215 ARG B N 1
ATOM 3960 C CA . ARG B 1 215 ? 18.347 -22.781 -5.815 1 96.27 215 ARG B CA 1
ATOM 3961 C C . ARG B 1 215 ? 17.03 -22.989 -5.076 1 96.27 215 ARG B C 1
ATOM 3963 O O . ARG B 1 215 ? 16.368 -24.014 -5.253 1 96.27 215 ARG B O 1
ATOM 3970 N N . HIS B 1 216 ? 16.701 -22.012 -4.301 1 96.76 216 HIS B N 1
ATOM 3971 C CA . HIS B 1 216 ? 15.434 -22.071 -3.58 1 96.76 216 HIS B CA 1
ATOM 3972 C C . HIS B 1 216 ? 14.256 -22.174 -4.542 1 96.76 216 HIS B C 1
ATOM 3974 O O . HIS B 1 216 ? 13.344 -22.976 -4.33 1 96.76 216 HIS B O 1
ATOM 3980 N N . LEU B 1 217 ? 14.287 -21.407 -5.61 1 95.91 217 LEU B N 1
ATOM 3981 C CA . LEU B 1 217 ? 13.23 -21.409 -6.615 1 95.91 217 LEU B CA 1
ATOM 3982 C C . LEU B 1 217 ? 13.214 -22.725 -7.386 1 95.91 217 LEU B C 1
ATOM 3984 O O . LEU B 1 217 ? 12.146 -23.229 -7.741 1 95.91 217 LEU B O 1
ATOM 3988 N N . ALA B 1 218 ? 14.378 -23.254 -7.583 1 92.32 218 ALA B N 1
ATOM 3989 C CA . ALA B 1 218 ? 14.523 -24.438 -8.426 1 92.32 218 ALA B CA 1
ATOM 3990 C C . ALA B 1 218 ? 14.091 -25.698 -7.682 1 92.32 218 ALA B C 1
ATOM 3992 O O . ALA B 1 218 ? 13.582 -26.642 -8.291 1 92.32 218 ALA B O 1
ATOM 3993 N N . GLU B 1 219 ? 14.327 -25.755 -6.385 1 82 219 GLU B N 1
ATOM 3994 C CA . GLU B 1 219 ? 14.123 -26.966 -5.596 1 82 219 GLU B CA 1
ATOM 3995 C C . GLU B 1 219 ? 12.692 -27.048 -5.072 1 82 219 GLU B C 1
ATOM 3997 O O . GLU B 1 219 ? 12.158 -28.143 -4.881 1 82 219 GLU B O 1
ATOM 4002 N N . SER B 1 220 ? 12.155 -25.985 -4.58 1 62.66 220 SER B N 1
ATOM 4003 C CA . SER B 1 220 ? 10.843 -25.989 -3.941 1 62.66 220 SER B CA 1
ATOM 4004 C C . SER B 1 220 ? 9.748 -26.379 -4.928 1 62.66 220 SER B C 1
ATOM 4006 O O . SER B 1 220 ? 8.738 -26.97 -4.541 1 62.66 220 SER B O 1
ATOM 4008 N N . GLY B 1 221 ? 9.813 -25.927 -6.066 1 54.81 221 GLY B N 1
ATOM 4009 C CA . GLY B 1 221 ? 8.818 -26.237 -7.08 1 54.81 221 GLY B CA 1
ATOM 4010 C C . GLY B 1 221 ? 8.736 -27.716 -7.404 1 54.81 221 GLY B C 1
ATOM 4011 O O . GLY B 1 221 ? 7.823 -28.153 -8.108 1 54.81 221 GLY B O 1
ATOM 4012 N N . ARG B 1 222 ? 9.858 -28.445 -6.958 1 47.19 222 ARG B N 1
ATOM 4013 C CA . ARG B 1 222 ? 9.893 -29.875 -7.247 1 47.19 222 ARG B CA 1
ATOM 4014 C C . ARG B 1 222 ? 8.858 -30.627 -6.417 1 47.19 222 ARG B C 1
ATOM 4016 O O . ARG B 1 222 ? 8.363 -31.676 -6.836 1 47.19 222 ARG B O 1
ATOM 4023 N N . SER B 1 223 ? 8.806 -30.061 -5.157 1 43.89 223 SER B N 1
ATOM 4024 C CA . SER B 1 223 ? 8.06 -31.002 -4.327 1 43.89 223 SER B CA 1
ATOM 4025 C C . SER B 1 223 ? 6.679 -31.28 -4.911 1 43.89 223 SER B C 1
ATOM 4027 O O . SER B 1 223 ? 6.199 -32.415 -4.869 1 43.89 223 SER B O 1
ATOM 4029 N N . LYS B 1 224 ? 5.792 -30.133 -4.811 1 44.22 224 LYS B N 1
ATOM 4030 C CA . LYS B 1 224 ? 4.429 -30.584 -5.08 1 44.22 224 LYS B CA 1
ATOM 4031 C C . LYS B 1 224 ? 4.225 -30.861 -6.567 1 44.22 224 LYS B C 1
ATOM 4033 O O . LYS B 1 224 ? 3.112 -30.732 -7.08 1 44.22 224 LYS B O 1
ATOM 4038 N N . GLU B 1 225 ? 5.23 -30.655 -7.278 1 42.4 225 GLU B N 1
ATOM 4039 C CA . GLU B 1 225 ? 4.875 -31.335 -8.52 1 42.4 225 GLU B CA 1
ATOM 4040 C C . GLU B 1 225 ? 4.059 -32.595 -8.246 1 42.4 225 GLU B C 1
ATOM 4042 O O . GLU B 1 225 ? 4.508 -33.486 -7.522 1 42.4 225 GLU B O 1
ATOM 4047 N N . ALA B 1 226 ? 2.963 -32.273 -7.978 1 39.67 226 ALA B N 1
ATOM 4048 C CA . ALA B 1 226 ? 1.913 -33.248 -7.695 1 39.67 226 ALA B CA 1
ATOM 4049 C C . ALA B 1 226 ? 2.32 -34.643 -8.161 1 39.67 226 ALA B C 1
ATOM 4051 O O . ALA B 1 226 ? 1.985 -35.641 -7.518 1 39.67 226 ALA B O 1
ATOM 4052 N N . THR B 1 227 ? 2.477 -34.682 -9.513 1 39.97 227 THR B N 1
ATOM 4053 C CA . THR B 1 227 ? 2.027 -36.006 -9.928 1 39.97 227 THR B CA 1
ATOM 4054 C C . THR B 1 227 ? 2.934 -37.09 -9.354 1 39.97 227 THR B C 1
ATOM 4056 O O . THR B 1 227 ? 3.951 -37.441 -9.957 1 39.97 227 THR B O 1
ATOM 4059 N N . GLU B 1 228 ? 3.502 -36.767 -8.346 1 44.58 228 GLU B N 1
ATOM 4060 C CA . GLU B 1 228 ? 4.043 -38.027 -7.843 1 44.58 228 GLU B CA 1
ATOM 4061 C C . GLU B 1 228 ? 3.161 -39.206 -8.245 1 44.58 228 GLU B C 1
ATOM 4063 O O . GLU B 1 228 ? 1.935 -39.083 -8.293 1 44.58 228 GLU B O 1
ATOM 4068 N N . GLU B 1 229 ? 3.671 -40.108 -9.025 1 54.61 229 GLU B N 1
ATOM 4069 C CA . GLU B 1 229 ? 2.925 -41.307 -9.394 1 54.61 229 GLU B CA 1
ATOM 4070 C C . GLU B 1 229 ? 2.214 -41.909 -8.185 1 54.61 229 GLU B C 1
ATOM 4072 O O . GLU B 1 229 ? 2.848 -42.208 -7.171 1 54.61 229 GLU B O 1
ATOM 4077 N N . PRO B 1 230 ? 1.044 -41.556 -8.066 1 65.66 230 PRO B N 1
ATOM 4078 C CA . PRO B 1 230 ? 0.336 -42.139 -6.923 1 65.66 230 PRO B CA 1
ATOM 4079 C C . PRO B 1 230 ? 0.68 -43.61 -6.704 1 65.66 230 PRO B C 1
ATOM 4081 O O . PRO B 1 230 ? 0.993 -44.324 -7.661 1 65.66 230 PRO B O 1
ATOM 4084 N N . GLU B 1 231 ? 0.867 -44 -5.516 1 73.54 231 GLU B N 1
ATOM 4085 C CA . GLU B 1 231 ? 1.047 -45.416 -5.208 1 73.54 231 GLU B CA 1
ATOM 4086 C C . GLU B 1 231 ? -0.243 -46.198 -5.436 1 73.54 231 GLU B C 1
ATOM 4088 O O . GLU B 1 231 ? -1.335 -45.626 -5.413 1 73.54 231 GLU B O 1
ATOM 4093 N N . PRO B 1 232 ? -0.069 -47.45 -5.758 1 78.01 232 PRO B N 1
ATOM 4094 C CA . PRO B 1 232 ? -1.244 -48.278 -6.04 1 78.01 232 PRO B CA 1
ATOM 4095 C C . PRO B 1 232 ? -2.282 -48.229 -4.921 1 78.01 232 PRO B C 1
ATOM 4097 O O . PRO B 1 232 ? -3.469 -48.459 -5.165 1 78.01 232 PRO B O 1
ATOM 4100 N N . ASP B 1 233 ? -1.843 -47.841 -3.671 1 79.09 233 ASP B N 1
ATOM 4101 C CA . ASP B 1 233 ? -2.78 -47.806 -2.553 1 79.09 233 ASP B CA 1
ATOM 4102 C C . ASP B 1 233 ? -3.195 -46.373 -2.229 1 79.09 233 ASP B C 1
ATOM 4104 O O . ASP B 1 233 ? -3.739 -46.106 -1.155 1 79.09 233 ASP B O 1
ATOM 4108 N N . CYS B 1 234 ? -3.036 -45.61 -3.131 1 79.44 234 CYS B N 1
ATOM 4109 C CA . CYS B 1 234 ? -3.323 -44.197 -2.909 1 79.44 234 CYS B CA 1
ATOM 4110 C C . CYS B 1 234 ? -4.826 -43.949 -2.85 1 79.44 234 CYS B C 1
ATOM 4112 O O . CYS B 1 234 ? -5.612 -44.749 -3.362 1 79.44 234 CYS B O 1
ATOM 4114 N N . GLY B 1 235 ? -5.362 -42.904 -2.13 1 80.13 235 GLY B N 1
ATOM 4115 C CA . GLY B 1 235 ? -6.757 -42.495 -2.115 1 80.13 235 GLY B CA 1
ATOM 4116 C C . GLY B 1 235 ? -7.167 -41.726 -3.357 1 80.13 235 GLY B C 1
ATOM 4117 O O . GLY B 1 235 ? -6.351 -41.506 -4.255 1 80.13 235 GLY B O 1
ATOM 4118 N N . TYR B 1 236 ? -8.481 -41.39 -3.416 1 84.63 236 TYR B N 1
ATOM 4119 C CA . TYR B 1 236 ? -8.978 -40.727 -4.616 1 84.63 236 TYR B CA 1
ATOM 4120 C C . TYR B 1 236 ? -8.423 -39.312 -4.726 1 84.63 236 TYR B C 1
ATOM 4122 O O . TYR B 1 236 ? -8.291 -38.774 -5.828 1 84.63 236 TYR B O 1
ATOM 4130 N N . GLU B 1 237 ? -7.927 -38.785 -3.673 1 79.07 237 GLU B N 1
ATOM 4131 C CA . GLU B 1 237 ? -7.42 -37.417 -3.66 1 79.07 237 GLU B CA 1
ATOM 4132 C C . GLU B 1 237 ? -6.074 -37.32 -4.372 1 79.07 237 GLU B C 1
ATOM 4134 O O . GLU B 1 237 ? -5.736 -36.275 -4.933 1 79.07 237 GLU B O 1
ATOM 4139 N N . GLU B 1 238 ? -5.39 -38.423 -4.348 1 75.51 238 GLU B N 1
ATOM 4140 C CA . GLU B 1 238 ? -4.096 -38.485 -5.022 1 75.51 238 GLU B CA 1
ATOM 4141 C C . GLU B 1 238 ? -4.244 -38.983 -6.457 1 75.51 238 GLU B C 1
ATOM 4143 O O . GLU B 1 238 ? -3.516 -38.544 -7.35 1 75.51 238 GLU B O 1
ATOM 4148 N N . LEU B 1 239 ? -5.159 -39.898 -6.657 1 82.56 239 LEU B N 1
ATOM 4149 C CA . LEU B 1 239 ? -5.346 -40.528 -7.96 1 82.56 239 LEU B CA 1
ATOM 4150 C C . LEU B 1 239 ? -5.946 -39.544 -8.958 1 82.56 239 LEU B C 1
ATOM 4152 O O . LEU B 1 239 ? -5.508 -39.477 -10.11 1 82.56 239 LEU B O 1
ATOM 4156 N N . LEU B 1 240 ? -6.854 -38.715 -8.491 1 82.92 240 LEU B N 1
ATOM 4157 C CA . LEU B 1 240 ? -7.646 -37.907 -9.412 1 82.92 240 LEU B CA 1
ATOM 4158 C C . LEU B 1 240 ? -6.783 -36.839 -10.076 1 82.92 240 LEU B C 1
ATOM 4160 O O . LEU B 1 240 ? -6.843 -36.655 -11.294 1 82.92 240 LEU B O 1
ATOM 4164 N N . PRO B 1 241 ? -5.905 -36.259 -9.339 1 75.58 241 PRO B N 1
ATOM 4165 C CA . PRO B 1 241 ? -5.016 -35.311 -10.013 1 75.58 241 PRO B CA 1
ATOM 4166 C C . PRO B 1 241 ? -4.109 -35.982 -11.042 1 75.58 241 PRO B C 1
ATOM 4168 O O . PRO B 1 241 ? -3.828 -35.403 -12.095 1 75.58 241 PRO B O 1
ATOM 4171 N N . TRP B 1 242 ? -3.701 -37.184 -10.792 1 77.49 242 TRP B N 1
ATOM 4172 C CA . TRP B 1 242 ? -2.876 -37.953 -11.719 1 77.49 242 TRP B CA 1
ATOM 4173 C C . TRP B 1 242 ? -3.646 -38.274 -12.995 1 77.49 242 TRP B C 1
ATOM 4175 O O . TRP B 1 242 ? -3.126 -38.105 -14.101 1 77.49 242 TRP B O 1
ATOM 4185 N N . LEU B 1 243 ? -4.88 -38.593 -12.887 1 83.35 243 LEU B N 1
ATOM 4186 C CA . LEU B 1 243 ? -5.722 -38.909 -14.035 1 83.35 243 LEU B CA 1
ATOM 4187 C C . LEU B 1 243 ? -6.01 -37.658 -14.859 1 83.35 243 LEU B C 1
ATOM 4189 O O . LEU B 1 243 ? -6.003 -37.706 -16.091 1 83.35 243 LEU B O 1
ATOM 4193 N N . GLN B 1 244 ? -6.181 -36.578 -14.123 1 79.4 244 GLN B N 1
ATOM 4194 C CA . GLN B 1 244 ? -6.461 -35.306 -14.782 1 79.4 244 GLN B CA 1
ATOM 4195 C C . GLN B 1 244 ? -5.267 -34.842 -15.611 1 79.4 244 GLN B C 1
ATOM 4197 O O . GLN B 1 244 ? -5.43 -34.391 -16.747 1 79.4 244 GLN B O 1
ATOM 4202 N N . SER B 1 245 ? -4.175 -35.104 -15.049 1 74.32 245 SER B N 1
ATOM 4203 C CA . SER B 1 245 ? -2.946 -34.697 -15.723 1 74.32 245 SER B CA 1
ATOM 4204 C C . SER B 1 245 ? -2.701 -35.532 -16.975 1 74.32 245 SER B C 1
ATOM 4206 O O . SER B 1 245 ? -1.944 -35.126 -17.86 1 74.32 245 SER B O 1
ATOM 4208 N N . ARG B 1 246 ? -3.398 -36.669 -17.07 1 76.95 246 ARG B N 1
ATOM 4209 C CA . ARG B 1 246 ? -3.218 -37.573 -18.201 1 76.95 246 ARG B CA 1
ATOM 4210 C C . ARG B 1 246 ? -4.378 -37.458 -19.184 1 76.95 246 ARG B C 1
ATOM 4212 O O . ARG B 1 246 ? -4.547 -38.313 -20.056 1 76.95 246 ARG B O 1
ATOM 4219 N N . GLY B 1 247 ? -5.222 -36.499 -18.887 1 76.9 247 GLY B N 1
ATOM 4220 C CA . GLY B 1 247 ? -6.17 -36.135 -19.928 1 76.9 247 GLY B CA 1
ATOM 4221 C C . GLY B 1 247 ? -7.572 -36.652 -19.666 1 76.9 247 GLY B C 1
ATOM 4222 O O . GLY B 1 247 ? -8.419 -36.644 -20.561 1 76.9 247 GLY B O 1
ATOM 4223 N N . LEU B 1 248 ? -7.781 -37.09 -18.561 1 83.97 248 LEU B N 1
ATOM 4224 C CA . LEU B 1 248 ? -9.142 -37.537 -18.286 1 83.97 248 LEU B CA 1
ATOM 4225 C C . LEU B 1 248 ? -10.087 -36.348 -18.145 1 83.97 248 LEU B C 1
ATOM 4227 O O . LEU B 1 248 ? -9.738 -35.343 -17.523 1 83.97 248 LEU B O 1
ATOM 4231 N N . GLY B 1 249 ? -11.208 -36.399 -18.699 1 80.01 249 GLY B N 1
ATOM 4232 C CA . GLY B 1 249 ? -12.191 -35.328 -18.728 1 80.01 249 GLY B CA 1
ATOM 4233 C C . GLY B 1 249 ? -12.784 -35.024 -17.365 1 80.01 249 GLY B C 1
ATOM 4234 O O . GLY B 1 249 ? -12.768 -35.874 -16.473 1 80.01 249 GLY B O 1
ATOM 4235 N N . GLU B 1 250 ? -13.32 -33.915 -17.246 1 81.11 250 GLU B N 1
ATOM 4236 C CA . GLU B 1 250 ? -13.86 -33.425 -15.981 1 81.11 250 GLU B CA 1
ATOM 4237 C C . GLU B 1 250 ? -15.075 -34.24 -15.547 1 81.11 250 GLU B C 1
ATOM 4239 O O . GLU B 1 250 ? -15.26 -34.504 -14.357 1 81.11 250 GLU B O 1
ATOM 4244 N N . GLU B 1 251 ? -15.867 -34.582 -16.394 1 81.1 251 GLU B N 1
ATOM 4245 C CA . GLU B 1 251 ? -17.053 -35.371 -16.072 1 81.1 251 GLU B CA 1
ATOM 4246 C C . GLU B 1 251 ? -16.671 -36.716 -15.461 1 81.1 251 GLU B C 1
ATOM 4248 O O . GLU B 1 251 ? -17.27 -37.148 -14.473 1 81.1 251 GLU B O 1
ATOM 4253 N N . ALA B 1 252 ? -15.677 -37.309 -16.125 1 88.18 252 ALA B N 1
ATOM 4254 C CA . ALA B 1 252 ? -15.187 -38.586 -15.611 1 88.18 252 ALA B CA 1
ATOM 4255 C C . ALA B 1 252 ? -14.54 -38.413 -14.24 1 88.18 252 ALA B C 1
ATOM 4257 O O . ALA B 1 252 ? -14.752 -39.229 -13.339 1 88.18 252 ALA B O 1
ATOM 4258 N N . LEU B 1 253 ? -13.872 -37.381 -14.105 1 87.26 253 LEU B N 1
ATOM 4259 C CA . LEU B 1 253 ? -13.209 -37.105 -12.835 1 87.26 253 LEU B CA 1
ATOM 4260 C C . LEU B 1 253 ? -14.231 -36.875 -11.727 1 87.26 253 LEU B C 1
ATOM 4262 O O . LEU B 1 253 ? -14.058 -37.359 -10.606 1 87.26 253 LEU B O 1
ATOM 4266 N N . ASP B 1 254 ? -15.259 -36.244 -12.016 1 84.72 254 ASP B N 1
ATOM 4267 C CA . ASP B 1 254 ? -16.335 -36.005 -11.06 1 84.72 254 ASP B CA 1
ATOM 4268 C C . ASP B 1 254 ? -16.987 -37.316 -10.627 1 84.72 254 ASP B C 1
ATOM 4270 O O . ASP B 1 254 ? -17.301 -37.5 -9.449 1 84.72 254 ASP B O 1
ATOM 4274 N N . THR B 1 255 ? -17.192 -38.158 -11.546 1 86.32 255 THR B N 1
ATOM 4275 C CA . THR B 1 255 ? -17.753 -39.477 -11.277 1 86.32 255 THR B CA 1
ATOM 4276 C C . THR B 1 255 ? -16.836 -40.276 -10.355 1 86.32 255 THR B C 1
ATOM 4278 O O . THR B 1 255 ? -17.299 -40.894 -9.394 1 86.32 255 THR B O 1
ATOM 4281 N N . LEU B 1 256 ? -15.558 -40.169 -10.573 1 88.54 256 LEU B N 1
ATOM 4282 C CA . LEU B 1 256 ? -14.583 -40.906 -9.777 1 88.54 256 LEU B CA 1
ATOM 4283 C C . LEU B 1 256 ? -14.461 -40.311 -8.378 1 88.54 256 LEU B C 1
ATOM 4285 O O . LEU B 1 256 ? -14.3 -41.043 -7.399 1 88.54 256 LEU B O 1
ATOM 4289 N N . ARG B 1 257 ? -14.596 -39.121 -8.371 1 86.22 257 ARG B N 1
ATOM 4290 C CA . ARG B 1 257 ? -14.574 -38.416 -7.094 1 86.22 257 ARG B CA 1
ATOM 4291 C C . ARG B 1 257 ? -15.776 -38.798 -6.237 1 86.22 257 ARG B C 1
ATOM 4293 O O . ARG B 1 257 ? -15.63 -39.09 -5.048 1 86.22 257 ARG B O 1
ATOM 4300 N N . ALA B 1 258 ? -16.937 -38.739 -6.816 1 85.29 258 ALA B N 1
ATOM 4301 C CA . ALA B 1 258 ? -18.176 -39.095 -6.129 1 85.29 258 ALA B CA 1
ATOM 4302 C C . ALA B 1 258 ? -18.121 -40.527 -5.605 1 85.29 258 ALA B C 1
ATOM 4304 O O . ALA B 1 258 ? -18.635 -40.819 -4.523 1 85.29 258 ALA B O 1
ATOM 4305 N N . ALA B 1 259 ? -17.448 -41.416 -6.318 1 85.44 259 ALA B N 1
ATOM 4306 C CA . ALA B 1 259 ? -17.348 -42.829 -5.961 1 85.44 259 ALA B CA 1
ATOM 4307 C C . ALA B 1 259 ? -16.137 -43.086 -5.07 1 85.44 259 ALA B C 1
ATOM 4309 O O . ALA B 1 259 ? -15.88 -44.225 -4.673 1 85.44 259 ALA B O 1
ATOM 4310 N N . LYS B 1 260 ? -15.331 -41.999 -4.807 1 85.75 260 LYS B N 1
ATOM 4311 C CA . LYS B 1 260 ? -14.126 -42.058 -3.985 1 85.75 260 LYS B CA 1
ATOM 4312 C C . LYS B 1 260 ? -13.183 -43.156 -4.469 1 85.75 260 LYS B C 1
ATOM 4314 O O . LYS B 1 260 ? -12.686 -43.951 -3.669 1 85.75 260 LYS B O 1
ATOM 4319 N N . VAL B 1 261 ? -12.978 -43.277 -5.699 1 88.81 261 VAL B N 1
ATOM 4320 C CA . VAL B 1 261 ? -12.115 -44.289 -6.298 1 88.81 261 VAL B CA 1
ATOM 4321 C C . VAL B 1 261 ? -10.653 -43.969 -5.994 1 88.81 261 VAL B C 1
ATOM 4323 O O . VAL B 1 261 ? -10.105 -42.992 -6.509 1 88.81 261 VAL B O 1
ATOM 4326 N N . GLY B 1 262 ? -10.065 -44.805 -5.185 1 87.62 262 GLY B N 1
ATOM 4327 C CA . GLY B 1 262 ? -8.637 -44.715 -4.927 1 87.62 262 GLY B CA 1
ATOM 4328 C C . GLY B 1 262 ? -7.809 -45.602 -5.838 1 87.62 262 GLY B C 1
ATOM 4329 O O . GLY B 1 262 ? -8.329 -46.17 -6.8 1 87.62 262 GLY B O 1
ATOM 4330 N N . GLY B 1 263 ? -6.495 -45.718 -5.537 1 88.53 263 GLY B N 1
ATOM 4331 C CA . GLY B 1 263 ? -5.57 -46.463 -6.376 1 88.53 263 GLY B CA 1
ATOM 4332 C C . GLY B 1 263 ? -5.906 -47.939 -6.471 1 88.53 263 GLY B C 1
ATOM 4333 O O . GLY B 1 263 ? -5.909 -48.512 -7.563 1 88.53 263 GLY B O 1
ATOM 4334 N N . GLU B 1 264 ? -6.265 -48.512 -5.388 1 88.43 264 GLU B N 1
ATOM 4335 C CA . GLU B 1 264 ? -6.578 -49.937 -5.359 1 88.43 264 GLU B CA 1
ATOM 4336 C C . GLU B 1 264 ? -7.858 -50.237 -6.134 1 88.43 264 GLU B C 1
ATOM 4338 O O . GLU B 1 264 ? -7.914 -51.202 -6.899 1 88.43 264 GLU B O 1
ATOM 4343 N N . MET B 1 265 ? -8.868 -49.372 -5.977 1 89.56 265 MET B N 1
ATOM 4344 C CA . MET B 1 265 ? -10.129 -49.549 -6.693 1 89.56 265 MET B CA 1
ATOM 4345 C C . MET B 1 265 ? -9.941 -49.323 -8.189 1 89.56 265 MET B C 1
ATOM 4347 O O . MET B 1 265 ? -10.524 -50.037 -9.007 1 89.56 265 MET B O 1
ATOM 4351 N N . PHE B 1 266 ? -9.076 -48.414 -8.444 1 90.78 266 PHE B N 1
ATOM 4352 C CA . PHE B 1 266 ? -8.783 -48.066 -9.829 1 90.78 266 PHE B CA 1
ATOM 4353 C C . PHE B 1 266 ? -8.067 -49.211 -10.535 1 90.78 266 PHE B C 1
ATOM 4355 O O . PHE B 1 266 ? -8.444 -49.597 -11.643 1 90.78 266 PHE B O 1
ATOM 4362 N N . LEU B 1 267 ? -7.169 -49.773 -9.867 1 89.7 267 LEU B N 1
ATOM 4363 C CA . LEU B 1 267 ? -6.395 -50.871 -10.435 1 89.7 267 LEU B CA 1
ATOM 4364 C C . LEU B 1 267 ? -7.238 -52.138 -10.53 1 89.7 267 LEU B C 1
ATOM 4366 O O . LEU B 1 267 ? -7.025 -52.965 -11.42 1 89.7 267 LEU B O 1
ATOM 4370 N N . GLY B 1 268 ? -8.14 -52.244 -9.647 1 88.5 268 GLY B N 1
ATOM 4371 C CA . GLY B 1 268 ? -8.954 -53.448 -9.589 1 88.5 268 GLY B CA 1
ATOM 4372 C C . GLY B 1 268 ? -10.19 -53.375 -10.465 1 88.5 268 GLY B C 1
ATOM 4373 O O . GLY B 1 268 ? -10.882 -54.378 -10.657 1 88.5 268 GLY B O 1
ATOM 4374 N N . ALA B 1 269 ? -10.47 -52.223 -11 1 89.27 269 ALA B N 1
ATOM 4375 C CA . ALA B 1 269 ? -11.695 -52.046 -11.775 1 89.27 269 ALA B CA 1
ATOM 4376 C C . ALA B 1 269 ? -11.567 -52.682 -13.156 1 89.27 269 ALA B C 1
ATOM 4378 O O . ALA B 1 269 ? -10.536 -52.54 -13.819 1 89.27 269 ALA B O 1
ATOM 4379 N N . SER B 1 270 ? -12.574 -53.394 -13.532 1 89.43 270 SER B N 1
ATOM 4380 C CA . SER B 1 270 ? -12.622 -54.006 -14.856 1 89.43 270 SER B CA 1
ATOM 4381 C C . SER B 1 270 ? -13.348 -53.11 -15.854 1 89.43 270 SER B C 1
ATOM 4383 O O . SER B 1 270 ? -13.933 -52.094 -15.472 1 89.43 270 SER B O 1
ATOM 4385 N N . ALA B 1 271 ? -13.23 -53.559 -17.109 1 88.56 271 ALA B N 1
ATOM 4386 C CA . ALA B 1 271 ? -13.954 -52.843 -18.156 1 88.56 271 ALA B CA 1
ATOM 4387 C C . ALA B 1 271 ? -15.452 -52.812 -17.863 1 88.56 271 ALA B C 1
ATOM 4389 O O . ALA B 1 271 ? -16.109 -51.789 -18.068 1 88.56 271 ALA B O 1
ATOM 4390 N N . GLU B 1 272 ? -15.947 -53.882 -17.344 1 88.1 272 GLU B N 1
ATOM 4391 C CA . GLU B 1 272 ? -17.365 -53.969 -17.009 1 88.1 272 GLU B CA 1
ATOM 4392 C C . GLU B 1 272 ? -17.727 -53.003 -15.886 1 88.1 272 GLU B C 1
ATOM 4394 O O . GLU B 1 272 ? -18.815 -52.421 -15.886 1 88.1 272 GLU B O 1
ATOM 4399 N N . ASP B 1 273 ? -16.798 -52.802 -14.939 1 88.01 273 ASP B N 1
ATOM 4400 C CA . ASP B 1 273 ? -17.023 -51.88 -13.83 1 88.01 273 ASP B CA 1
ATOM 4401 C C . ASP B 1 273 ? -17.148 -50.442 -14.328 1 88.01 273 ASP B C 1
ATOM 4403 O O . ASP B 1 273 ? -18.008 -49.691 -13.863 1 88.01 273 ASP B O 1
ATOM 4407 N N . TRP B 1 274 ? -16.38 -50.142 -15.282 1 89.93 274 TRP B N 1
ATOM 4408 C CA . TRP B 1 274 ? -16.343 -48.777 -15.797 1 89.93 274 TRP B CA 1
ATOM 4409 C C . TRP B 1 274 ? -17.533 -48.508 -16.712 1 89.93 274 TRP B C 1
ATOM 4411 O O . TRP B 1 274 ? -17.979 -47.366 -16.841 1 89.93 274 TRP B O 1
ATOM 4421 N N . GLU B 1 275 ? -18.029 -49.517 -17.319 1 86.52 275 GLU B N 1
ATOM 4422 C CA . GLU B 1 275 ? -19.153 -49.397 -18.242 1 86.52 275 GLU B CA 1
ATOM 4423 C C . GLU B 1 275 ? -20.484 -49.407 -17.495 1 86.52 275 GLU B C 1
ATOM 4425 O O . GLU B 1 275 ? -21.547 -49.296 -18.109 1 86.52 275 GLU B O 1
ATOM 4430 N N . ASN B 1 276 ? -20.342 -49.524 -16.186 1 84.7 276 ASN B N 1
ATOM 4431 C CA . ASN B 1 276 ? -21.55 -49.495 -15.368 1 84.7 276 ASN B CA 1
ATOM 4432 C C . ASN B 1 276 ? -22.37 -48.234 -15.625 1 84.7 276 ASN B C 1
ATOM 4434 O O . ASN B 1 276 ? -21.844 -47.122 -15.559 1 84.7 276 ASN B O 1
ATOM 4438 N N . GLU B 1 277 ? -23.697 -48.315 -15.855 1 79.78 277 GLU B N 1
ATOM 4439 C CA . GLU B 1 277 ? -24.617 -47.226 -16.168 1 79.78 277 GLU B CA 1
ATOM 4440 C C . GLU B 1 277 ? -24.69 -46.219 -15.024 1 79.78 277 GLU B C 1
ATOM 4442 O O . GLU B 1 277 ? -24.936 -45.032 -15.249 1 79.78 277 GLU B O 1
ATOM 4447 N N . GLU B 1 278 ? -24.357 -46.58 -13.837 1 79.11 278 GLU B N 1
ATOM 4448 C CA . GLU B 1 278 ? -24.433 -45.704 -12.672 1 79.11 278 GLU B CA 1
ATOM 4449 C C . GLU B 1 278 ? -23.316 -44.665 -12.687 1 79.11 278 GLU B C 1
ATOM 4451 O O . GLU B 1 278 ? -23.462 -43.58 -12.122 1 79.11 278 GLU B O 1
ATOM 4456 N N . LEU B 1 279 ? -22.263 -44.944 -13.392 1 84.02 279 LEU B N 1
ATOM 4457 C CA . LEU B 1 279 ? -21.132 -44.024 -13.428 1 84.02 279 LEU B CA 1
ATOM 4458 C C . LEU B 1 279 ? -21.29 -43.012 -14.558 1 84.02 279 LEU B C 1
ATOM 4460 O O . LEU B 1 279 ? -20.701 -41.93 -14.515 1 84.02 279 LEU B O 1
ATOM 4464 N N . GLY B 1 280 ? -22.099 -43.342 -15.622 1 81.27 280 GLY B N 1
ATOM 4465 C CA . GLY B 1 280 ? -22.412 -42.44 -16.719 1 81.27 280 GLY B CA 1
ATOM 4466 C C . GLY B 1 280 ? -21.202 -42.081 -17.56 1 81.27 280 GLY B C 1
ATOM 4467 O O . GLY B 1 280 ? -21.126 -40.98 -18.11 1 81.27 280 GLY B O 1
ATOM 4468 N N . LEU B 1 281 ? -20.288 -42.916 -17.692 1 87.42 281 LEU B N 1
ATOM 4469 C CA . LEU B 1 281 ? -19.078 -42.648 -18.462 1 87.42 281 LEU B CA 1
ATOM 4470 C C . LEU B 1 281 ? -19.279 -43.002 -19.932 1 87.42 281 LEU B C 1
ATOM 4472 O O . LEU B 1 281 ? -19.98 -43.964 -20.253 1 87.42 281 LEU B O 1
ATOM 4476 N N . SER B 1 282 ? -18.75 -42.204 -20.796 1 87 282 SER B N 1
ATOM 4477 C CA . SER B 1 282 ? -18.807 -42.482 -22.228 1 87 282 SER B CA 1
ATOM 4478 C C . SER B 1 282 ? -17.829 -43.586 -22.616 1 87 282 SER B C 1
ATOM 4480 O O . SER B 1 282 ? -16.913 -43.907 -21.855 1 87 282 SER B O 1
ATOM 4482 N N . GLU B 1 283 ? -18 -44.079 -23.822 1 87.21 283 GLU B N 1
ATOM 4483 C CA . GLU B 1 283 ? -17.11 -45.117 -24.335 1 87.21 283 GLU B CA 1
ATOM 4484 C C . GLU B 1 283 ? -15.673 -44.611 -24.435 1 87.21 283 GLU B C 1
ATOM 4486 O O . GLU B 1 283 ? -14.729 -45.347 -24.143 1 87.21 283 GLU B O 1
ATOM 4491 N N . GLN B 1 284 ? -15.611 -43.426 -24.777 1 85.15 284 GLN B N 1
ATOM 4492 C CA . GLN B 1 284 ? -14.287 -42.829 -24.915 1 85.15 284 GLN B CA 1
ATOM 4493 C C . GLN B 1 284 ? -13.61 -42.672 -23.557 1 85.15 284 GLN B C 1
ATOM 4495 O O . GLN B 1 284 ? -12.413 -42.933 -23.42 1 85.15 284 GLN B O 1
ATOM 4500 N N . GLU B 1 285 ? -14.369 -42.377 -22.642 1 88.78 285 GLU B N 1
ATOM 4501 C CA . GLU B 1 285 ? -13.835 -42.191 -21.296 1 88.78 285 GLU B CA 1
ATOM 4502 C C . GLU B 1 285 ? -13.412 -43.521 -20.681 1 88.78 285 GLU B C 1
ATOM 4504 O O . GLU B 1 285 ? -12.383 -43.6 -20.007 1 88.78 285 GLU B O 1
ATOM 4509 N N . VAL B 1 286 ? -14.157 -44.537 -20.921 1 91.36 286 VAL B N 1
ATOM 4510 C CA . VAL B 1 286 ? -13.837 -45.866 -20.412 1 91.36 286 VAL B CA 1
ATOM 4511 C C . VAL B 1 286 ? -12.53 -46.356 -21.031 1 91.36 286 VAL B C 1
ATOM 4513 O O . VAL B 1 286 ? -11.659 -46.874 -20.328 1 91.36 286 VAL B O 1
ATOM 4516 N N . ARG B 1 287 ? -12.359 -46.127 -22.305 1 88.19 287 ARG B N 1
ATOM 4517 C CA . ARG B 1 287 ? -11.12 -46.505 -22.977 1 88.19 287 ARG B CA 1
ATOM 4518 C C . ARG B 1 287 ? -9.928 -45.758 -22.388 1 88.19 287 ARG B C 1
ATOM 4520 O O . ARG B 1 287 ? -8.86 -46.341 -22.188 1 88.19 287 ARG B O 1
ATOM 4527 N N . GLN B 1 288 ? -10.203 -44.584 -22.141 1 88.09 288 GLN B N 1
ATOM 4528 C CA . GLN B 1 288 ? -9.139 -43.759 -21.578 1 88.09 288 GLN B CA 1
ATOM 4529 C C . GLN B 1 288 ? -8.771 -44.221 -20.171 1 88.09 288 GLN B C 1
ATOM 4531 O O . GLN B 1 288 ? -7.59 -44.292 -19.824 1 88.09 288 GLN B O 1
ATOM 4536 N N . LEU B 1 289 ? -9.712 -44.528 -19.421 1 90.89 289 LEU B N 1
ATOM 4537 C CA . LEU B 1 289 ? -9.482 -44.994 -18.058 1 90.89 289 LEU B CA 1
ATOM 4538 C C . LEU B 1 289 ? -8.7 -46.304 -18.056 1 90.89 289 LEU B C 1
ATOM 4540 O O . LEU B 1 289 ? -7.786 -46.485 -17.249 1 90.89 289 LEU B O 1
ATOM 4544 N N . LEU B 1 290 ? -9.051 -47.149 -18.937 1 91.38 290 LEU B N 1
ATOM 4545 C CA . LEU B 1 290 ? -8.357 -48.429 -19.036 1 91.38 290 LEU B CA 1
ATOM 4546 C C . LEU B 1 290 ? -6.903 -48.228 -19.448 1 91.38 290 LEU B C 1
ATOM 4548 O O . LEU B 1 290 ? -6.006 -48.885 -18.916 1 91.38 290 LEU B O 1
ATOM 4552 N N . ARG B 1 291 ? -6.693 -47.33 -20.344 1 88.43 291 ARG B N 1
ATOM 4553 C CA . ARG B 1 291 ? -5.326 -46.997 -20.73 1 88.43 291 ARG B CA 1
ATOM 4554 C C . ARG B 1 291 ? -4.544 -46.435 -19.548 1 88.43 291 ARG B C 1
ATOM 4556 O O . ARG B 1 291 ? -3.399 -46.827 -19.312 1 88.43 291 ARG B O 1
ATOM 4563 N N . LEU B 1 292 ? -5.197 -45.606 -18.844 1 88.8 292 LEU B N 1
ATOM 4564 C CA . LEU B 1 292 ? -4.549 -44.956 -17.711 1 88.8 292 LEU B CA 1
ATOM 4565 C C . LEU B 1 292 ? -4.307 -45.95 -16.579 1 88.8 292 LEU B C 1
ATOM 4567 O O . LEU B 1 292 ? -3.334 -45.823 -15.833 1 88.8 292 LEU B O 1
ATOM 4571 N N . GLN B 1 293 ? -5.165 -46.932 -16.468 1 89.31 293 GLN B N 1
ATOM 4572 C CA . GLN B 1 293 ? -4.981 -48.009 -15.501 1 89.31 293 GLN B CA 1
ATOM 4573 C C . GLN B 1 293 ? -3.701 -48.79 -15.785 1 89.31 293 GLN B C 1
ATOM 4575 O O . GLN B 1 293 ? -2.962 -49.139 -14.862 1 89.31 293 GLN B O 1
ATOM 4580 N N . GLU B 1 294 ? -3.473 -48.999 -17.006 1 87.28 294 GLU B N 1
ATOM 4581 C CA . GLU B 1 294 ? -2.248 -49.689 -17.396 1 87.28 294 GLU B CA 1
ATOM 4582 C C . GLU B 1 294 ? -1.014 -48.854 -17.066 1 87.28 294 GLU B C 1
ATOM 4584 O O . GLU B 1 294 ? -0.011 -49.383 -16.583 1 87.28 294 GLU B O 1
ATOM 4589 N N . GLU B 1 295 ? -1.178 -47.676 -17.253 1 83.43 295 GLU B N 1
ATOM 4590 C CA . GLU B 1 295 ? -0.075 -46.772 -16.94 1 83.43 295 GLU B CA 1
ATOM 4591 C C . GLU B 1 295 ? 0.167 -46.698 -15.435 1 83.43 295 GLU B C 1
ATOM 4593 O O . GLU B 1 295 ? 1.314 -46.652 -14.987 1 83.43 295 GLU B O 1
ATOM 4598 N N . PHE B 1 296 ? -0.896 -46.741 -14.815 1 83.61 296 PHE B N 1
ATOM 4599 C CA . PHE B 1 296 ? -0.839 -46.673 -13.36 1 83.61 296 PHE B CA 1
ATOM 4600 C C . PHE B 1 296 ? -0.23 -47.945 -12.782 1 83.61 296 PHE B C 1
ATOM 4602 O O . PHE B 1 296 ? 0.553 -47.888 -11.832 1 83.61 296 PHE B O 1
ATOM 4609 N N . ARG B 1 297 ? -0.581 -49.053 -13.357 1 83.25 297 ARG B N 1
ATOM 4610 C CA . ARG B 1 297 ? -0.037 -50.343 -12.945 1 83.25 297 ARG B CA 1
ATOM 4611 C C . ARG B 1 297 ? 1.475 -50.388 -13.141 1 83.25 297 ARG B C 1
ATOM 4613 O O . ARG B 1 297 ? 2.184 -51.064 -12.392 1 83.25 297 ARG B O 1
ATOM 4620 N N . ALA B 1 298 ? 1.89 -49.58 -14.062 1 78.78 298 ALA B N 1
ATOM 4621 C CA . ALA B 1 298 ? 3.307 -49.585 -14.419 1 78.78 298 ALA B CA 1
ATOM 4622 C C . ALA B 1 298 ? 4.096 -48.615 -13.544 1 78.78 298 ALA B C 1
ATOM 4624 O O . ALA B 1 298 ? 5.322 -48.533 -13.647 1 78.78 298 ALA B O 1
ATOM 4625 N N . L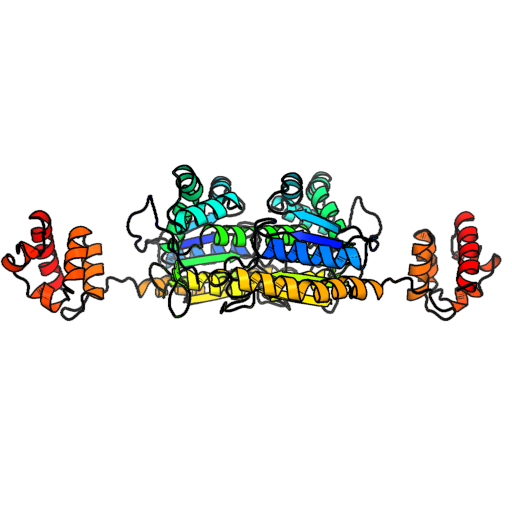EU B 1 299 ? 3.405 -48.007 -12.788 1 70.78 299 LEU B N 1
ATOM 4626 C CA . LEU B 1 299 ? 4.092 -47.089 -11.887 1 70.78 299 LEU B CA 1
ATOM 4627 C C . LEU B 1 299 ? 4.777 -47.847 -10.756 1 70.78 299 LEU B C 1
ATOM 4629 O O . LEU B 1 299 ? 4.266 -48.867 -10.287 1 70.78 299 LEU B O 1
#

Radius of gyration: 30.36 Å; Cα contacts (8 Å, |Δi|>4): 1079; chains: 2; bounding box: 55×106×55 Å

Solvent-accessible surface area (backbone atoms only — not comparable to full-atom values): 31407 Å² total; per-residue (Å²): 125,75,93,56,55,43,72,66,84,88,51,76,86,85,58,80,46,72,30,35,37,32,46,34,53,42,86,40,70,84,30,67,55,23,42,31,49,51,43,21,52,56,45,28,44,72,75,43,70,86,49,47,74,46,76,42,47,62,84,80,34,64,69,57,47,61,42,41,62,70,51,71,69,45,52,50,25,48,51,30,44,39,70,70,63,46,50,72,67,31,50,60,68,40,48,51,32,51,53,53,11,43,55,61,39,18,33,38,28,42,34,38,28,36,46,58,42,92,44,19,56,41,33,68,53,46,31,46,51,64,41,30,64,36,49,44,55,15,18,33,84,46,98,89,39,60,33,13,72,78,40,68,61,20,17,24,39,39,37,26,46,43,78,28,86,58,92,57,66,53,31,63,63,48,52,52,52,56,32,28,27,40,8,26,63,43,71,44,79,47,62,33,39,56,56,84,78,35,56,66,60,30,46,52,53,33,52,66,48,10,51,63,52,20,49,47,56,64,52,34,44,54,64,66,50,59,69,53,77,56,52,62,78,28,47,30,82,50,37,50,58,44,44,45,74,71,65,52,51,67,69,58,49,50,42,38,54,77,67,54,44,19,24,51,54,51,65,66,52,48,75,70,63,48,63,33,75,90,61,67,53,51,72,68,52,43,54,48,48,53,53,49,36,54,53,54,67,70,97,125,75,93,54,54,43,71,68,84,89,49,76,86,85,60,80,46,70,30,33,37,33,46,35,52,40,87,40,69,83,30,68,55,24,41,32,50,51,42,21,50,56,45,26,44,72,76,42,69,85,50,48,72,46,76,43,47,62,82,79,34,63,68,57,47,60,42,40,62,73,51,70,68,45,51,51,26,48,52,29,44,40,69,73,64,46,50,71,66,31,50,61,68,40,46,50,32,51,54,52,11,44,54,60,40,17,34,38,30,41,35,37,28,38,45,57,42,92,43,21,56,41,32,67,54,45,31,46,49,65,40,30,65,38,49,45,57,14,16,33,84,48,99,89,40,60,33,12,70,81,39,68,61,18,19,25,39,38,37,26,48,42,76,30,86,58,93,56,66,52,31,60,63,48,50,52,51,56,32,28,29,40,8,26,62,43,72,43,80,46,61,33,38,57,54,84,77,37,56,67,61,30,46,52,52,33,53,67,46,11,52,63,52,22,50,46,55,64,53,35,42,54,62,66,51,60,68,51,75,55,50,63,78,30,48,30,82,50,37,49,57,44,43,45,75,73,65,51,52,67,70,57,49,51,42,38,56,76,67,54,43,19,25,50,54,50,66,66,51,46,73,69,62,50,62,33,76,90,60,68,54,51,74,68,53,41,54,47,49,54,52,48,37,53,53,54,68,69,97